Protein 1X0L (pdb70)

Foldseek 3Di:
DFEEEEELAFFCSVPLRVLLVLLVVLLVDPYDYHYDYAEDVVCVVPLERADPVNVVSCLVGQEYEYEFYDDDPDDDPSYDDPVLVCCQVVVLFKKKWWQAAFQFPQADHQATAIEIETSCNVPHDFDWDDDVPDIDTGDDADLVSLLVRLVVLQVVLVVDDQLEEEEEFACVPVVPRRVSNVVSSVVNCVVRPVHHYYYHHLVVVLVCCVVPNNVHYYYYYYDPSSVVSSQSSNSNRRGQLQIKIKRHDPRYIYIYRPDHNPNVCGPVQQRASNRSNLSVLVVCVVVVNPVLSVLLVVLLSVCNNVDPHGVVRVHPDGNVVSSVSSSVSSVVD/DFEEEEEQEDFCSVQLRVLLVLLVVLLVDPYDYHYDYAEDVCCVVPVERHDPVRVVSCLVGQAYEYEFYDDPSYDHRVLCCCQVVVLFKKKWWFAAFQAPQADHLATAIEIETSPNVPHDFDWDDDVPDIDTGDAADLVSLLVRLLVLQVVLVPDDQLEEEEAFQCVVVVPRRVSSVVSSVVSCVVVVSHHYHYHHLVVLLVCCVVPNNPHYYYYYYDPSSVVSSQSSCSNRQGQLQIKMKRHDPRYIYIYRPDHSDPGPVQLRASNRSNLSSLVVCVVVVNPVSSVLLVVLLSVCSNPNAHGVSRVGPDGNVRSSVSSSVSSNVD

Radius of gyration: 26.46 Å; Cα contacts (8 Å, |Δi|>4): 1581; chains: 2; bounding box: 65×72×55 Å

Nearest PDB structures (foldseek):
  1x0l-assembly1_A  TM=1.003E+00  e=1.086E-70  Thermus thermophilus
  3ah3-assembly1_A  TM=9.908E-01  e=3.193E-64  Thermus thermophilus HB27
  6lky-assembly1_B  TM=8.997E-01  e=1.019E-39  Methylococcus capsulatus str. Bath
  6m3s-assembly1_B  TM=9.011E-01  e=1.625E-39  Xanthomonas campestris
  2d1c-assembly1_B  TM=8.843E-01  e=6.131E-36  Thermus thermophilus HB8

GO terms:
  GO:0047046 homoisocitrate dehydrogenase activity (F, IDA)
  GO:0004449 isocitrate dehydrogenase (NAD+) activity (F, EXP)
  GO:0047046 homoisocitrate dehydrogenase activity (F, EXP)
  GO:0009085 L-lysine biosynthetic process (P, IMP)

B-factor: mean 27.98, std 12.6, range [8.3, 83.29]

Organism: Thermus thermophilus (strain ATCC BAA-163 / DSM 7039 / HB27) (NCBI:txid262724)

InterPro domains:
  IPR024084 Isopropylmalate dehydrogenase-like domain [PF00180] (5-327)
  IPR024084 Isopropylmalate dehydrogenase-like domain [SM01329] (4-327)

Sequence (659 aa):
AYRICLIEGDGIGHEVIPAARRVLEATGLPLEFVEAEAGWETFERRGTSVPEETVEKILSCHATLFGAATSPTRKVPGFFGAIRYLRRRLDLYANVRPAKSRPVPGSRPGVDLVIVRENTEGLYVEQERRYLDVAIADAVISKKASERIGRAALRIAEGRPRKTLHIAHKANVLPLTQGLFLDTVKEVAKDFPLVNVQDIIVDNCAMQLVMRPERFDVIVTTNLLGDILSDLAAGLVGGLGLAPSGNIGDTTAVFEPVHGSAPDIAGKGIANPTAAILSAAMMLDYLGEKEAAKRVEKAVDLVLERGPRTPDLGGDATTEAFTEAVVEALKSLAYRICLIEGDGIGHEVIPAARRVLEATGLPLEFVEAEAGWETFERRGTSVPEETVEKILSCHATLFGAATVPGFFGAIRYLRRRLDLYANVRPAKSRPVPGSRPGVDLVIVRENTEGLYVEQERRYLDVAIADAVISKKASERIGRAALRIAEGRPRKTLHIAHKANVLPLTQGLFLDTVKEVAKDFPLVNVQDIIVDNCAMQLVMRPERFDVIVTTNLLGDILSDLAAGLVGGLGLAPSGNIGDTTAVFEPVHGSAIAGKGIANPTAAILSAAMMLDYLGEKEAAKRVEKAVDLVLERGPRTPDLGGDATTEAFTEAVVEALKSL

CATH classification: 3.40.718.10

Secondary structure (DSSP, 8-state):
-EEEEEEEESTTHHHHHHHHHHHHHTTT--EEEEEE--SHHHHHHHSSSS-HHHHHHHHTSSEEEEEE----SS--TT---HHHHHHHHTT--EEEEEEE--SSTTPPSS-EEEEEEE-GGGT----EEEETTEEEEEEEEEHHHHHHHHHHHHHHHHTSTT-EEEEEE-TTT-TTHHHHHHHHHHHHHTT-TTSEEEEEEHHHHHHHHHH-GGG-SEEEE-HHHHHHHHHHHHHHTT-STT-EEEEE-SS-EEEEESS---GGGTTSS----HHHHHHHHHHHHHHT-HHHHHHHHHHHHHHHHHS---GGGT----HHHHHHHHHHHHHT-/-EEEEEEEESTTHHHHHHHHHHHHHHTT--EEEEEE--SHHHHHHHSSSS-HHHHHHHHHSSEEEEEE---TT---HHHHHHHHHT--EEEEEEE--SSTT--TT-EEEEEEE-GGGT----EEEETTEEEEEEEEEHHHHHHHHHHHHHHHHTSTT-EEEEEE-TTT-TTHHHHHHHHHHHHHTT-TTSEEEEEEHHHHHHHHHH-GGG-SEEEE-HHHHHHHHHHHHHHHT-GGG-EEEEE-SS-EEEEESS-----SSS----HHHHHHHHHHHHHHT-HHHHHHHHHHHHHHHHTS---GGGT----HHHHHHHHHHHHHT-

Structure (mmCIF, N/CA/C/O backbone):
data_1X0L
#
_entry.id   1X0L
#
_cell.length_a   60.963
_cell.length_b   143.243
_cell.length_c   177.846
_cell.angle_alpha   90.00
_cell.angle_beta   90.00
_cell.angle_gamma   90.00
#
_symmetry.space_group_name_H-M   'C 2 2 21'
#
loop_
_entity.id
_entity.type
_entity.pdbx_description
1 polymer 'Homoisocitrate dehydrogenase'
2 water water
#
loop_
_atom_site.group_PDB
_atom_site.id
_atom_site.type_symbol
_atom_site.label_atom_id
_atom_site.label_alt_id
_atom_site.label_comp_id
_atom_site.label_asym_id
_atom_site.label_entity_id
_atom_site.label_seq_id
_atom_site.pdbx_PDB_ins_code
_atom_site.Cartn_x
_atom_site.Cartn_y
_atom_site.Cartn_z
_atom_site.occupancy
_atom_site.B_iso_or_equiv
_atom_site.auth_seq_id
_atom_site.auth_comp_id
_atom_site.auth_asym_id
_atom_site.auth_atom_id
_atom_site.pdbx_PDB_model_num
ATOM 1 N N . ALA A 1 1 ? 34.656 21.071 29.143 1.00 32.49 2 ALA A N 1
ATOM 2 C CA . ALA A 1 1 ? 33.437 20.758 29.941 1.00 30.74 2 ALA A CA 1
ATOM 3 C C . ALA A 1 1 ? 32.352 20.195 29.035 1.00 28.75 2 ALA A C 1
ATOM 4 O O . ALA A 1 1 ? 32.448 20.288 27.811 1.00 30.74 2 ALA A O 1
ATOM 6 N N . TYR A 1 2 ? 31.329 19.599 29.638 1.00 22.52 3 TYR A N 1
ATOM 7 C CA . TYR A 1 2 ? 30.216 19.055 28.872 1.00 18.11 3 TYR A CA 1
ATOM 8 C C . TYR A 1 2 ? 29.201 20.16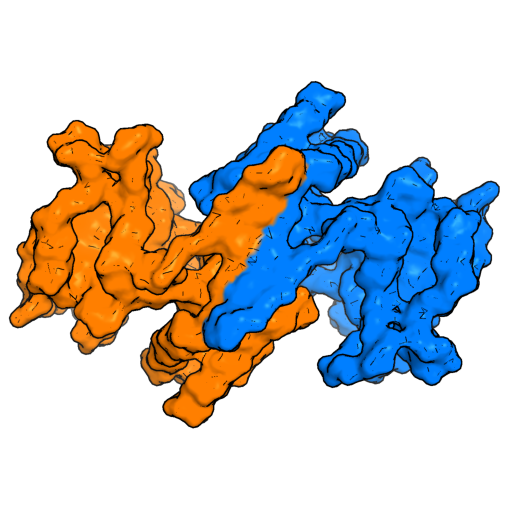5 28.644 1.00 21.42 3 TYR A C 1
ATOM 9 O O . TYR A 1 2 ? 28.829 20.870 29.582 1.00 22.14 3 TYR A O 1
ATOM 18 N N . ARG A 1 3 ? 28.758 20.322 27.402 1.00 18.10 4 ARG A N 1
ATOM 19 C CA . ARG A 1 3 ? 27.753 21.325 27.083 1.00 16.39 4 ARG A CA 1
ATOM 20 C C . ARG A 1 3 ? 26.405 20.614 27.131 1.00 15.63 4 ARG A C 1
ATOM 21 O O . ARG A 1 3 ? 26.184 19.642 26.410 1.00 17.86 4 ARG A O 1
ATOM 29 N N . ILE A 1 4 ? 25.530 21.088 28.011 1.00 15.40 5 ILE A N 1
ATOM 30 C CA . ILE A 1 4 ? 24.206 20.500 28.198 1.00 14.43 5 ILE A CA 1
ATOM 31 C C . ILE A 1 4 ? 23.105 21.487 27.825 1.00 14.83 5 ILE A C 1
ATOM 32 O O . ILE A 1 4 ? 22.988 22.558 28.425 1.00 16.38 5 ILE A O 1
ATOM 37 N N . CYS A 1 5 ? 22.292 21.133 26.838 1.00 13.79 6 CYS A N 1
ATOM 38 C CA . CYS A 1 5 ? 21.203 22.009 26.441 1.00 13.30 6 CYS A CA 1
ATOM 39 C C . CYS A 1 5 ? 19.996 21.707 27.324 1.00 16.36 6 CYS A C 1
ATOM 40 O O . CYS A 1 5 ? 19.562 20.561 27.408 1.00 14.08 6 CYS A O 1
ATOM 43 N N . LEU A 1 6 ? 19.475 22.733 27.993 1.00 14.28 7 LEU A N 1
ATOM 44 C CA . LEU A 1 6 ? 18.314 22.571 28.867 1.00 16.73 7 LEU A CA 1
ATOM 45 C C . LEU A 1 6 ? 17.084 23.201 28.237 1.00 17.36 7 LEU A C 1
ATOM 46 O O . LEU A 1 6 ? 17.081 24.392 27.905 1.00 15.40 7 LEU A O 1
ATOM 51 N N . ILE A 1 7 ? 16.038 22.397 28.078 1.00 12.44 8 ILE A N 1
ATOM 52 C CA . ILE A 1 7 ? 14.788 22.871 27.501 1.00 12.02 8 ILE A CA 1
ATOM 53 C C . ILE A 1 7 ? 13.675 22.538 28.484 1.00 13.39 8 ILE A C 1
ATOM 54 O O . ILE A 1 7 ? 13.279 21.383 28.611 1.00 11.90 8 ILE A O 1
ATOM 59 N N . GLU A 1 8 ? 13.176 23.549 29.185 1.00 13.32 9 GLU A N 1
ATOM 60 C CA . GLU A 1 8 ? 12.121 23.332 30.171 1.00 13.35 9 GLU A CA 1
ATOM 61 C C . GLU A 1 8 ? 10.805 22.839 29.573 1.00 17.46 9 GLU A C 1
ATOM 62 O O . GLU A 1 8 ? 10.111 22.009 30.171 1.00 14.44 9 GLU A O 1
ATOM 68 N N . GLY A 1 9 ? 10.463 23.339 28.394 1.00 12.36 10 GLY A N 1
ATOM 69 C CA . GLY A 1 9 ? 9.217 22.927 27.780 1.00 13.84 10 GLY A CA 1
ATOM 70 C C . GLY A 1 9 ? 8.040 23.667 28.392 1.00 18.33 10 GLY A C 1
ATOM 71 O O . GLY A 1 9 ? 8.134 24.862 28.668 1.00 18.92 10 GLY A O 1
ATOM 72 N N . ASP A 1 10 ? 6.943 22.950 28.625 1.00 14.68 11 ASP A N 1
ATOM 73 C CA . ASP A 1 10 ? 5.723 23.533 29.178 1.00 17.92 11 ASP A CA 1
ATOM 74 C C . ASP A 1 10 ? 5.405 23.088 30.602 1.00 18.41 11 ASP A C 1
ATOM 75 O O . ASP A 1 10 ? 5.976 22.126 31.111 1.00 15.97 11 ASP A O 1
ATOM 80 N N . GLY A 1 11 ? 4.457 23.796 31.215 1.00 20.76 12 GLY A N 1
ATOM 81 C CA . GLY A 1 11 ? 3.988 23.473 32.553 1.00 19.07 12 GLY A CA 1
ATOM 82 C C . GLY A 1 11 ? 5.009 23.123 33.619 1.00 15.51 12 GLY A C 1
ATOM 83 O O . GLY A 1 11 ? 5.875 23.933 33.944 1.00 13.43 12 GLY A O 1
ATOM 84 N N . ILE A 1 12 ? 4.914 21.912 34.167 1.00 14.67 13 ILE A N 1
ATOM 85 C CA . ILE A 1 12 ? 5.840 21.515 35.221 1.00 10.77 13 ILE A CA 1
ATOM 86 C C . ILE A 1 12 ? 7.275 21.391 34.742 1.00 11.80 13 ILE A C 1
ATOM 87 O O . ILE A 1 12 ? 8.188 21.228 35.552 1.00 16.85 13 ILE A O 1
ATOM 92 N N . GLY A 1 13 ? 7.477 21.453 33.430 1.00 15.16 14 GLY A N 1
ATOM 93 C CA . GLY A 1 13 ? 8.833 21.388 32.908 1.00 15.40 14 GLY A CA 1
ATOM 94 C C . GLY A 1 13 ? 9.624 22.554 33.484 1.00 16.18 14 GLY A C 1
ATOM 95 O O . GLY A 1 13 ? 10.839 22.464 33.699 1.00 12.72 14 GLY A O 1
ATOM 96 N N . HIS A 1 14 ? 8.925 23.654 33.753 1.00 12.10 15 HIS A N 1
ATOM 97 C CA . HIS A 1 14 ? 9.556 24.844 34.312 1.00 15.08 15 HIS A CA 1
ATOM 98 C C . HIS A 1 14 ? 10.003 24.634 35.757 1.00 16.69 15 HIS A C 1
ATOM 99 O O . HIS A 1 14 ? 10.748 25.444 36.309 1.00 12.76 15 HIS A O 1
ATOM 106 N N . GLU A 1 15 ? 9.549 23.545 36.368 1.00 13.22 16 GLU A N 1
ATOM 107 C CA . GLU A 1 15 ? 9.916 23.236 37.743 1.00 13.68 16 GLU A CA 1
ATOM 108 C C . GLU A 1 15 ? 10.871 22.045 37.845 1.00 15.37 16 GLU A C 1
ATOM 109 O O . GLU A 1 15 ? 11.824 22.071 38.622 1.00 13.47 16 GLU A O 1
ATOM 115 N N . VAL A 1 16 ? 10.635 21.006 37.052 1.00 14.65 17 VAL A N 1
ATOM 116 C CA . VAL A 1 16 ? 11.486 19.831 37.147 1.00 13.16 17 VAL A CA 1
ATOM 117 C C . VAL A 1 16 ? 12.831 19.934 36.443 1.00 15.35 17 VAL A C 1
ATOM 118 O O . VAL A 1 16 ? 13.781 19.270 36.845 1.00 10.69 17 VAL A O 1
ATOM 122 N N . ILE A 1 17 ? 12.934 20.767 35.409 1.00 11.64 18 ILE A N 1
ATOM 123 C CA . ILE A 1 17 ? 14.219 20.897 34.729 1.00 12.97 18 ILE A CA 1
ATOM 124 C C . ILE A 1 17 ? 15.198 21.667 35.620 1.00 13.36 18 ILE A C 1
ATOM 125 O O . ILE A 1 17 ? 16.356 21.262 35.776 1.00 15.36 18 ILE A O 1
ATOM 130 N N . PRO A 1 18 ? 14.752 22.783 36.224 1.00 14.52 19 PRO A N 1
ATOM 131 C CA . PRO A 1 18 ? 15.683 23.512 37.091 1.00 13.75 19 PRO A CA 1
ATOM 132 C C . PRO A 1 18 ? 16.121 22.606 38.245 1.00 17.04 19 PRO A C 1
ATOM 133 O O . PRO A 1 18 ? 17.254 22.694 38.720 1.00 14.01 19 PRO A O 1
ATOM 137 N N . ALA A 1 19 ? 15.220 21.730 38.690 1.00 13.81 20 ALA A N 1
ATOM 138 C CA . ALA A 1 19 ? 15.537 20.808 39.782 1.00 14.52 20 ALA A CA 1
ATOM 139 C C . ALA A 1 19 ? 16.610 19.818 39.328 1.00 14.77 20 ALA A C 1
ATOM 140 O O . ALA A 1 19 ? 17.578 19.561 40.053 1.00 12.56 20 ALA A O 1
ATOM 142 N N . ALA A 1 20 ? 16.445 19.274 38.125 1.00 10.34 21 ALA A N 1
ATOM 143 C CA . ALA A 1 20 ? 17.417 18.323 37.597 1.00 12.08 21 ALA A CA 1
ATOM 144 C C . ALA A 1 20 ? 18.753 19.030 37.422 1.00 13.28 21 ALA A C 1
ATOM 145 O O . ALA A 1 20 ? 19.810 18.433 37.635 1.00 12.94 21 ALA A O 1
ATOM 147 N N . ARG A 1 21 ? 18.706 20.299 37.024 1.00 11.49 22 ARG A N 1
ATOM 148 C CA . ARG A 1 21 ? 19.935 21.067 36.850 1.00 15.84 22 ARG A CA 1
ATOM 149 C C . ARG A 1 21 ? 20.674 21.157 38.179 1.00 16.17 22 ARG A C 1
ATOM 150 O O . ARG A 1 21 ? 21.896 20.982 38.229 1.00 15.04 22 ARG A O 1
ATOM 158 N N . ARG A 1 22 ? 19.937 21.443 39.251 1.00 13.74 23 ARG A N 1
ATOM 159 C CA . ARG A 1 22 ? 20.538 21.544 40.585 1.00 16.61 23 ARG A CA 1
ATOM 160 C C . ARG A 1 22 ? 21.236 20.237 40.963 1.00 16.59 23 ARG A C 1
ATOM 161 O O . ARG A 1 22 ? 22.358 20.241 41.481 1.00 17.54 23 ARG A O 1
ATOM 169 N N . VAL A 1 23 ? 20.574 19.114 40.715 1.00 11.65 24 VAL A N 1
ATOM 170 C CA . VAL A 1 23 ? 21.171 17.826 41.046 1.00 12.75 24 VAL A CA 1
ATOM 171 C C . VAL A 1 23 ? 22.447 17.601 40.227 1.00 11.86 24 VAL A C 1
ATOM 172 O O . VAL A 1 23 ? 23.461 17.123 40.753 1.00 15.64 24 VAL A O 1
ATOM 176 N N . LEU A 1 24 ? 22.409 17.954 38.947 1.00 10.95 25 LEU A N 1
ATOM 177 C CA . LEU A 1 24 ? 23.594 17.800 38.101 1.00 15.96 25 LEU A CA 1
ATOM 178 C C . LEU A 1 24 ? 24.724 18.664 38.658 1.00 16.67 25 LEU A C 1
ATOM 179 O O . LEU A 1 24 ? 25.870 18.219 38.755 1.00 14.13 25 LEU A O 1
ATOM 184 N N . GLU A 1 25 ? 24.398 19.899 39.025 1.00 15.52 26 GLU A N 1
ATOM 185 C CA . GLU A 1 25 ? 25.405 20.805 39.577 1.00 18.81 26 GLU A CA 1
ATOM 186 C C . GLU A 1 25 ? 25.985 20.245 40.877 1.00 20.05 26 GLU A C 1
ATOM 187 O O . GLU A 1 25 ? 27.160 20.465 41.191 1.00 17.06 26 GLU A O 1
ATOM 193 N N . ALA A 1 26 ? 25.172 19.502 41.619 1.00 12.00 27 ALA A N 1
ATOM 194 C CA . ALA A 1 26 ? 25.618 18.918 42.883 1.00 15.33 27 ALA A CA 1
ATOM 195 C C . ALA A 1 26 ? 26.690 17.841 42.705 1.00 17.44 27 ALA A C 1
ATOM 196 O O . ALA A 1 26 ? 27.351 17.455 43.670 1.00 15.22 27 ALA A O 1
ATOM 198 N N . THR A 1 27 ? 26.860 17.346 41.482 1.00 16.43 28 THR A N 1
ATOM 199 C CA . THR A 1 27 ? 27.885 16.333 41.232 1.00 14.79 28 THR A CA 1
ATOM 200 C C . THR A 1 27 ? 29.240 17.021 41.178 1.00 18.82 28 THR A C 1
ATOM 201 O O . THR A 1 27 ? 30.270 16.395 41.393 1.00 22.57 28 THR A O 1
ATOM 205 N N . GLY A 1 28 ? 29.233 18.312 40.869 1.00 15.80 29 GLY A N 1
ATOM 206 C CA . GLY A 1 28 ? 30.475 19.048 40.775 1.00 20.73 29 GLY A CA 1
ATOM 207 C C . GLY A 1 28 ? 31.151 18.859 39.427 1.00 19.31 29 GLY A C 1
ATOM 208 O O . GLY A 1 28 ? 32.247 19.369 39.204 1.00 18.05 29 GLY A O 1
ATOM 209 N N . LEU A 1 29 ? 30.507 18.123 38.524 1.00 16.69 30 LEU A N 1
ATOM 210 C CA . LEU A 1 29 ? 31.082 17.892 37.197 1.00 17.00 30 LEU A CA 1
ATOM 211 C C . LEU A 1 29 ? 31.167 19.195 36.397 1.00 18.55 30 LEU A C 1
ATOM 212 O O . LEU A 1 29 ? 30.387 20.124 36.619 1.00 18.08 30 LEU A O 1
ATOM 217 N N . PRO A 1 30 ? 32.129 19.283 35.459 1.00 19.33 31 PRO A N 1
ATOM 218 C CA . PRO A 1 30 ? 32.311 20.472 34.621 1.00 20.98 31 PRO A CA 1
ATOM 219 C C . PRO A 1 30 ? 31.209 20.517 33.562 1.00 21.83 31 PRO A C 1
ATOM 220 O O . PRO A 1 30 ? 31.363 19.983 32.459 1.00 19.08 31 PRO A O 1
ATOM 224 N N . LEU A 1 31 ? 30.102 21.160 33.910 1.00 17.91 32 LEU A N 1
ATOM 225 C CA . LEU A 1 31 ? 28.954 21.260 33.016 1.00 20.13 32 LEU A CA 1
ATOM 226 C C . LEU A 1 31 ? 28.626 22.704 32.655 1.00 20.50 32 LEU A C 1
ATOM 227 O O . LEU A 1 31 ? 28.607 23.583 33.514 1.00 20.98 32 LEU A O 1
ATOM 232 N N . GLU A 1 32 ? 28.376 22.944 31.374 1.00 17.27 33 GLU A N 1
ATOM 233 C CA . GLU A 1 32 ? 28.010 24.273 30.901 1.00 15.78 33 GLU A CA 1
ATOM 234 C C . GLU A 1 32 ? 26.587 24.132 30.381 1.00 16.48 33 GLU A C 1
ATOM 235 O O . GLU A 1 32 ? 26.353 23.384 29.437 1.00 19.81 33 GLU A O 1
ATOM 241 N N . PHE A 1 33 ? 25.640 24.831 30.998 1.00 14.90 34 PHE A N 1
ATOM 242 C CA . PHE A 1 33 ? 24.252 24.742 30.563 1.00 14.81 34 PHE A CA 1
ATOM 243 C C . PHE A 1 33 ? 23.858 25.822 29.568 1.00 20.09 34 PHE A C 1
ATOM 244 O O . PHE A 1 33 ? 24.175 26.998 29.747 1.00 18.60 34 PHE A O 1
ATOM 252 N N . VAL A 1 34 ? 23.151 25.399 28.526 1.00 14.32 35 VAL A N 1
ATOM 253 C CA . VAL A 1 34 ? 22.678 26.277 27.468 1.00 18.33 35 VAL A CA 1
ATOM 254 C C . VAL A 1 34 ? 21.160 26.132 27.408 1.00 17.24 35 VAL A C 1
ATOM 255 O O . VAL A 1 34 ? 20.655 25.063 27.059 1.00 15.34 35 VAL A O 1
ATOM 259 N N . GLU A 1 35 ? 20.433 27.192 27.754 1.00 14.91 36 GLU A N 1
ATOM 260 C CA . GLU A 1 35 ? 18.971 27.131 27.742 1.00 17.77 36 GLU A CA 1
ATOM 261 C C . GLU A 1 35 ? 18.395 27.356 26.348 1.00 18.92 36 GLU A C 1
ATOM 262 O O . GLU A 1 35 ? 18.912 28.159 25.570 1.00 15.94 36 GLU A O 1
ATOM 268 N N . ALA A 1 36 ? 17.324 26.635 26.038 1.00 14.72 37 ALA A N 1
ATOM 269 C CA . ALA A 1 36 ? 16.645 26.775 24.752 1.00 15.89 37 ALA A CA 1
ATOM 270 C C . ALA A 1 36 ? 15.154 26.599 25.015 1.00 14.82 37 ALA A C 1
ATOM 271 O O . ALA A 1 36 ? 14.770 26.090 26.064 1.00 15.09 37 ALA A O 1
ATOM 273 N N . GLU A 1 37 ? 14.324 27.020 24.063 1.00 16.44 38 GLU A N 1
ATOM 274 C CA . GLU A 1 37 ? 12.869 26.936 24.192 1.00 19.15 38 GLU A CA 1
ATOM 275 C C . GLU A 1 37 ? 12.222 25.958 23.211 1.00 16.88 38 GLU A C 1
ATOM 276 O O . GLU A 1 37 ? 12.646 25.827 22.064 1.00 17.36 38 GLU A O 1
ATOM 282 N N . ALA A 1 38 ? 11.173 25.288 23.667 1.00 16.52 39 ALA A N 1
ATOM 283 C CA . ALA A 1 38 ? 10.445 24.350 22.824 1.00 17.99 39 ALA A CA 1
ATOM 284 C C . ALA A 1 38 ? 9.120 24.008 23.481 1.00 15.98 39 ALA A C 1
ATOM 285 O O . ALA A 1 38 ? 9.002 24.032 24.708 1.00 18.45 39 ALA A O 1
ATOM 287 N N . GLY A 1 39 ? 8.118 23.710 22.664 1.00 15.79 40 GLY A N 1
ATOM 288 C CA . GLY A 1 39 ? 6.826 23.348 23.213 1.00 16.40 40 GLY A CA 1
ATOM 289 C C . GLY A 1 39 ? 5.631 24.173 22.779 1.00 20.35 40 GLY A C 1
ATOM 290 O O . GLY A 1 39 ? 5.707 24.997 21.863 1.00 17.72 40 GLY A O 1
ATOM 291 N N . TRP A 1 40 ? 4.514 23.932 23.457 1.00 18.67 41 TRP A N 1
ATOM 292 C CA . TRP A 1 40 ? 3.256 24.619 23.188 1.00 20.97 41 TRP A CA 1
ATOM 293 C C . TRP A 1 40 ? 3.343 26.112 23.483 1.00 20.22 41 TRP A C 1
ATOM 294 O O . TRP A 1 40 ? 2.962 26.938 22.654 1.00 22.72 41 TRP A O 1
ATOM 305 N N . GLU A 1 41 ? 3.844 26.455 24.665 1.00 22.12 42 GLU A N 1
ATOM 306 C CA . GLU A 1 41 ? 3.981 27.852 25.056 1.00 23.10 42 GLU A CA 1
ATOM 307 C C . GLU A 1 41 ? 4.897 28.576 24.068 1.00 21.86 42 GLU A C 1
ATOM 308 O O . GLU A 1 41 ? 4.658 29.735 23.709 1.00 23.35 42 GLU A O 1
ATOM 314 N N . THR A 1 42 ? 5.937 27.886 23.612 1.00 18.44 43 THR A N 1
ATOM 315 C CA . THR A 1 42 ? 6.862 28.473 22.652 1.00 18.59 43 THR A CA 1
ATOM 316 C C . THR A 1 42 ? 6.119 28.665 21.332 1.00 22.41 43 THR A C 1
ATOM 317 O O . THR A 1 42 ? 6.279 29.685 20.660 1.00 20.28 43 THR A O 1
ATOM 321 N N . PHE A 1 43 ? 5.290 27.691 20.970 1.00 20.87 44 PHE A N 1
ATOM 322 C CA . PHE A 1 43 ? 4.525 27.785 19.729 1.00 21.61 44 PHE A CA 1
ATOM 323 C C . PHE A 1 43 ? 3.599 29.000 19.756 1.00 21.39 44 PHE A C 1
ATOM 324 O O . PHE A 1 43 ? 3.517 29.751 18.786 1.00 22.54 44 PHE A O 1
ATOM 332 N N . GLU A 1 44 ? 2.898 29.181 20.869 1.00 21.66 45 GLU A N 1
ATOM 333 C CA . GLU A 1 44 ? 1.975 30.299 21.017 1.00 25.98 45 GLU A CA 1
ATOM 334 C C . GLU A 1 44 ? 2.653 31.647 20.798 1.00 29.16 45 GLU A C 1
ATOM 335 O O . GLU A 1 44 ? 1.999 32.616 20.410 1.00 30.78 45 GLU A O 1
ATOM 341 N N . ARG A 1 45 ? 3.958 31.711 21.045 1.00 25.39 46 ARG A N 1
ATOM 342 C CA . ARG A 1 45 ? 4.696 32.958 20.870 1.00 28.11 46 ARG A CA 1
ATOM 343 C C . ARG A 1 45 ? 5.497 33.073 19.577 1.00 28.82 46 ARG A C 1
ATOM 344 O O . ARG A 1 45 ? 5.727 34.185 19.091 1.00 25.66 46 ARG A O 1
ATOM 352 N N . ARG A 1 46 ? 5.916 31.943 19.013 1.00 23.03 47 ARG A N 1
ATOM 353 C CA . ARG A 1 46 ? 6.728 31.968 17.800 1.00 20.23 47 ARG A CA 1
ATOM 354 C C . ARG A 1 46 ? 6.165 31.320 16.534 1.00 23.09 47 ARG A C 1
ATOM 355 O O . ARG A 1 46 ? 6.770 31.429 15.470 1.00 22.09 47 ARG A O 1
ATOM 363 N N . GLY A 1 47 ? 5.026 30.646 16.631 1.00 24.38 48 GLY A N 1
ATOM 364 C CA . GLY A 1 47 ? 4.467 30.021 15.442 1.00 24.37 48 GLY A CA 1
ATOM 365 C C . GLY A 1 47 ? 5.062 28.657 15.136 1.00 25.29 48 GLY A C 1
ATOM 366 O O . GLY A 1 47 ? 4.720 28.032 14.128 1.00 20.50 48 GLY A O 1
ATOM 367 N N . THR A 1 48 ? 5.970 28.204 15.996 1.00 22.09 49 THR A N 1
ATOM 368 C CA . THR A 1 48 ? 6.599 26.894 15.848 1.00 21.28 49 THR A CA 1
ATOM 369 C C . THR A 1 48 ? 6.944 26.365 17.235 1.00 21.55 49 THR A C 1
ATOM 370 O O . THR A 1 48 ? 7.311 27.136 18.123 1.00 18.89 49 THR A O 1
ATOM 374 N N . SER A 1 49 ? 6.823 25.054 17.421 1.00 19.72 50 SER A N 1
ATOM 375 C CA . SER A 1 49 ? 7.125 24.446 18.712 1.00 15.29 50 SER A CA 1
ATOM 376 C C . SER A 1 49 ? 8.630 24.283 18.897 1.00 15.71 50 SER A C 1
ATOM 377 O O . SER A 1 49 ? 9.109 24.093 20.017 1.00 18.13 50 SER A O 1
ATOM 380 N N . VAL A 1 50 ? 9.375 24.346 17.798 1.00 16.25 51 VAL A N 1
ATOM 381 C CA . VAL A 1 50 ? 10.822 24.194 17.867 1.00 17.16 51 VAL A CA 1
ATOM 382 C C . VAL A 1 50 ? 11.562 25.198 16.990 1.00 19.45 51 VAL A C 1
ATOM 383 O O . VAL A 1 50 ? 11.860 24.934 15.826 1.00 17.51 51 VAL A O 1
ATOM 387 N N . PRO A 1 51 ? 11.866 26.376 17.548 1.00 19.49 52 PRO A N 1
ATOM 388 C CA . PRO A 1 51 ? 12.582 27.425 16.817 1.00 21.60 52 PRO A CA 1
ATOM 389 C C . PRO A 1 51 ? 13.898 26.887 16.265 1.00 18.97 52 PRO A C 1
ATOM 390 O O . PRO A 1 51 ? 14.500 25.981 16.843 1.00 15.31 52 PRO A O 1
ATOM 394 N N . GLU A 1 52 ? 14.345 27.448 15.146 1.00 16.53 53 GLU A N 1
ATOM 395 C CA . GLU A 1 52 ? 15.594 27.022 14.533 1.00 18.34 53 GLU A CA 1
ATOM 396 C C . GLU A 1 52 ? 16.770 27.184 15.496 1.00 19.68 53 GLU A C 1
ATOM 397 O O . GLU A 1 52 ? 17.707 26.382 15.492 1.00 19.22 53 GLU A O 1
ATOM 403 N N . GLU A 1 53 ? 16.720 28.227 16.316 1.00 17.90 54 GLU A N 1
ATOM 404 C CA . GLU A 1 53 ? 17.781 28.485 17.283 1.00 17.32 54 GLU A CA 1
ATOM 405 C C . GLU A 1 53 ? 17.900 27.333 18.283 1.00 18.66 54 GLU A C 1
ATOM 406 O O . GLU A 1 53 ? 18.995 27.012 18.747 1.00 16.55 54 GLU A O 1
ATOM 412 N N . THR A 1 54 ? 16.770 26.718 18.616 1.00 16.24 55 THR A N 1
ATOM 413 C CA . THR A 1 54 ? 16.778 25.600 19.559 1.00 16.55 55 THR A CA 1
ATOM 414 C C . THR A 1 54 ? 17.493 24.408 18.942 1.00 16.36 55 THR A C 1
ATOM 415 O O . THR A 1 54 ? 18.275 23.731 19.613 1.00 17.82 55 THR A O 1
ATOM 419 N N . VAL A 1 55 ? 17.233 24.151 17.662 1.00 16.49 56 VAL A N 1
ATOM 420 C CA . VAL A 1 55 ? 17.892 23.045 16.976 1.00 18.62 56 VAL A CA 1
ATOM 421 C C . VAL A 1 55 ? 19.390 23.333 16.960 1.00 17.07 56 VAL A C 1
ATOM 422 O O . VAL A 1 55 ? 20.210 22.446 17.183 1.00 17.17 56 VAL A O 1
ATOM 426 N N . GLU A 1 56 ? 19.742 24.587 16.706 1.00 16.90 57 GLU A N 1
ATOM 427 C CA . GLU A 1 56 ? 21.143 24.980 16.663 1.00 17.89 57 GLU A CA 1
ATOM 428 C C . GLU A 1 56 ? 21.833 24.765 18.005 1.00 16.84 57 GLU A C 1
ATOM 429 O O . GLU A 1 56 ? 22.959 24.273 18.063 1.00 16.45 57 GLU A O 1
ATOM 435 N N . LYS A 1 57 ? 21.149 25.128 19.082 1.00 18.32 58 LYS A N 1
ATOM 436 C CA . LYS A 1 57 ? 21.712 24.973 20.412 1.00 17.11 58 LYS A CA 1
ATOM 437 C C . LYS A 1 57 ? 21.880 23.507 20.771 1.00 19.25 58 LYS A C 1
ATOM 438 O O . LYS A 1 57 ? 22.895 23.120 21.346 1.00 16.22 58 LYS A O 1
ATOM 444 N N . ILE A 1 58 ? 20.898 22.688 20.413 1.00 14.70 59 ILE A N 1
ATOM 445 C CA . ILE A 1 58 ? 20.988 21.254 20.684 1.00 16.02 59 ILE A CA 1
ATOM 446 C C . ILE A 1 58 ? 22.224 20.682 19.985 1.00 16.62 59 ILE A C 1
ATOM 447 O O . ILE A 1 58 ? 23.028 19.968 20.593 1.00 15.33 59 ILE A O 1
ATOM 452 N N . LEU A 1 59 ? 22.386 21.011 18.709 1.00 15.20 60 LEU A N 1
ATOM 453 C CA . LEU A 1 59 ? 23.529 20.520 17.947 1.00 17.06 60 LEU A CA 1
ATOM 454 C C . LEU A 1 59 ? 24.879 21.006 18.485 1.00 18.32 60 LEU A C 1
ATOM 455 O O . LEU A 1 59 ? 25.907 20.357 18.274 1.00 18.22 60 LEU A O 1
ATOM 460 N N . SER A 1 60 ? 24.875 22.144 19.171 1.00 15.82 61 SER A N 1
ATOM 461 C CA . SER A 1 60 ? 26.103 22.704 19.730 1.00 20.65 61 SER A CA 1
ATOM 462 C C . SER A 1 60 ? 26.473 22.097 21.084 1.00 20.37 61 SER A C 1
ATOM 463 O O . SER A 1 60 ? 27.533 22.408 21.635 1.00 17.36 61 SER A O 1
ATOM 466 N N . CYS A 1 61 ? 25.607 21.237 21.620 1.00 18.00 62 CYS A N 1
ATOM 467 C CA . CYS A 1 61 ? 25.859 20.601 22.918 1.00 15.89 62 CYS A CA 1
ATOM 468 C C . CYS A 1 61 ? 26.080 19.098 22.817 1.00 17.09 62 CYS A C 1
ATOM 469 O O . CYS A 1 61 ? 25.755 18.478 21.802 1.00 17.48 62 CYS A O 1
ATOM 472 N N . HIS A 1 62 ? 26.628 18.515 23.880 1.00 12.86 63 HIS A N 1
ATOM 473 C CA . HIS A 1 62 ? 26.879 17.078 23.902 1.00 15.65 63 HIS A CA 1
ATOM 474 C C . HIS A 1 62 ? 25.576 16.307 24.077 1.00 13.32 63 HIS A C 1
ATOM 475 O O . HIS A 1 62 ? 25.409 15.219 23.525 1.00 16.96 63 HIS A O 1
ATOM 482 N N . ALA A 1 63 ? 24.662 16.878 24.852 1.00 12.28 64 ALA A N 1
ATOM 483 C CA . ALA A 1 63 ? 23.370 16.249 25.107 1.00 15.41 64 ALA A CA 1
ATOM 484 C C . ALA A 1 63 ? 22.334 17.274 25.543 1.00 13.43 64 ALA A C 1
ATOM 485 O O . ALA A 1 63 ? 22.671 18.375 25.987 1.00 14.64 64 ALA A O 1
ATOM 487 N N . THR A 1 64 ? 21.065 16.896 25.433 1.00 13.02 65 THR A N 1
ATOM 488 C CA . THR A 1 64 ? 19.958 17.778 25.788 1.00 13.02 65 THR A CA 1
ATOM 489 C C . THR A 1 64 ? 19.009 17.121 26.793 1.00 11.11 65 THR A C 1
ATOM 490 O O . THR A 1 64 ? 18.745 15.920 26.719 1.00 13.30 65 THR A O 1
ATOM 494 N N . LEU A 1 65 ? 18.508 17.917 27.731 1.00 12.32 66 LEU A N 1
ATOM 495 C CA . LEU A 1 65 ? 17.563 17.437 28.736 1.00 11.82 66 LEU A CA 1
ATOM 496 C C . LEU A 1 65 ? 16.302 18.274 28.532 1.00 12.67 66 LEU A C 1
ATOM 497 O O . LEU A 1 65 ? 16.337 19.502 28.634 1.00 14.69 66 LEU A O 1
ATOM 502 N N . PHE A 1 66 ? 15.194 17.597 28.243 1.00 13.75 67 PHE A N 1
ATOM 503 C CA . PHE A 1 66 ? 13.911 18.241 27.968 1.00 12.29 67 PHE A CA 1
ATOM 504 C C . PHE A 1 66 ? 12.895 17.955 29.069 1.00 15.73 67 PHE A C 1
ATOM 505 O O . PHE A 1 66 ? 12.812 16.832 29.563 1.00 15.73 67 PHE A O 1
ATOM 513 N N . GLY A 1 67 ? 12.117 18.971 29.435 1.00 12.64 68 GLY A N 1
ATOM 514 C CA . GLY A 1 67 ? 11.133 18.815 30.493 1.00 14.14 68 GLY A CA 1
ATOM 515 C C . GLY A 1 67 ? 9.837 18.129 30.103 1.00 22.20 68 GLY A C 1
ATOM 516 O O . GLY A 1 67 ? 9.713 16.908 30.208 1.00 28.71 68 GLY A O 1
ATOM 517 N N . ALA A 1 68 ? 8.863 18.910 29.657 1.00 18.30 69 ALA A N 1
ATOM 518 C CA . ALA A 1 68 ? 7.567 18.358 29.277 1.00 24.49 69 ALA A CA 1
ATOM 519 C C . ALA A 1 68 ? 6.946 19.178 28.160 1.00 23.75 69 ALA A C 1
ATOM 520 O O . ALA A 1 68 ? 7.292 20.341 27.968 1.00 20.06 69 ALA A O 1
ATOM 522 N N . ALA A 1 69 ? 6.023 18.569 27.425 1.00 23.43 70 ALA A N 1
ATOM 523 C CA . ALA A 1 69 ? 5.354 19.262 26.333 1.00 27.04 70 ALA A CA 1
ATOM 524 C C . ALA A 1 69 ? 3.843 19.111 26.459 1.00 26.49 70 ALA A C 1
ATOM 525 O O . ALA A 1 69 ? 3.335 18.007 26.657 1.00 29.09 70 ALA A O 1
ATOM 527 N N . THR A 1 70 ? 3.133 20.230 26.358 1.00 26.66 71 THR A N 1
ATOM 528 C CA . THR A 1 70 ? 1.678 20.217 26.445 1.00 29.51 71 THR A CA 1
ATOM 529 C C . THR A 1 70 ? 1.095 19.830 25.095 1.00 31.66 71 THR A C 1
ATOM 530 O O . THR A 1 70 ? 1.505 20.361 24.063 1.00 31.62 71 THR A O 1
ATOM 534 N N . SER A 1 71 ? 0.143 18.901 25.110 1.00 33.43 72 SER A N 1
ATOM 535 C CA . SER A 1 71 ? -0.517 18.454 23.890 1.00 38.10 72 SER A CA 1
ATOM 536 C C . SER A 1 71 ? -2.002 18.792 23.975 1.00 42.17 72 SER A C 1
ATOM 537 O O . SER A 1 71 ? -2.766 18.098 24.645 1.00 43.02 72 SER A O 1
ATOM 540 N N . PRO A 1 72 ? -2.426 19.873 23.300 1.00 45.19 73 PRO A N 1
ATOM 541 C CA . PRO A 1 72 ? -3.831 20.294 23.309 1.00 46.76 73 PRO A CA 1
ATOM 542 C C . PRO A 1 72 ? -4.770 19.219 22.769 1.00 47.46 73 PRO A C 1
ATOM 543 O O . PRO A 1 72 ? -4.387 18.415 21.919 1.00 47.50 73 PRO A O 1
ATOM 547 N N . THR A 1 73 ? -6.000 19.213 23.273 1.00 50.29 74 THR A N 1
ATOM 548 C CA . THR A 1 73 ? -7.000 18.239 22.851 1.00 52.60 74 THR A CA 1
ATOM 549 C C . THR A 1 73 ? -7.193 18.264 21.338 1.00 53.27 74 THR A C 1
ATOM 550 O O . THR A 1 73 ? -6.928 17.277 20.651 1.00 50.24 74 THR A O 1
ATOM 554 N N . ARG A 1 74 ? -7.654 19.400 20.827 1.00 52.77 75 ARG A N 1
ATOM 555 C CA . ARG A 1 74 ? -7.887 19.558 19.396 1.00 53.95 75 ARG A CA 1
ATOM 556 C C . ARG A 1 74 ? -6.590 19.891 18.665 1.00 52.48 75 ARG A C 1
ATOM 557 O O . ARG A 1 74 ? -5.650 20.427 19.253 1.00 52.42 75 ARG A O 1
ATOM 565 N N . LYS A 1 75 ? -6.549 19.558 17.381 1.00 52.23 76 LYS A N 1
ATOM 566 C CA . LYS A 1 75 ? -5.373 19.841 16.568 1.00 47.57 76 LYS A CA 1
ATOM 567 C C . LYS A 1 75 ? -5.276 21.328 16.245 1.00 46.56 76 LYS A C 1
ATOM 568 O O . LYS A 1 75 ? -6.251 21.930 15.787 1.00 45.24 76 LYS A O 1
ATOM 574 N N . VAL A 1 76 ? -4.120 21.913 16.509 1.00 43.28 77 VAL A N 1
ATOM 575 C CA . VAL A 1 76 ? -3.901 23.326 16.242 1.00 40.24 77 VAL A CA 1
ATOM 576 C C . VAL A 1 76 ? -3.015 23.474 15.014 1.00 39.29 77 VAL A C 1
ATOM 577 O O . VAL A 1 76 ? -1.875 23.007 14.997 1.00 39.03 77 VAL A O 1
ATOM 581 N N . PRO A 1 77 ? -3.528 24.134 13.966 1.00 38.31 78 PRO A N 1
ATOM 582 C CA . PRO A 1 77 ? -2.749 24.323 12.741 1.00 37.61 78 PRO A CA 1
ATOM 583 C C . PRO A 1 77 ? -1.365 24.915 12.990 1.00 36.33 78 PRO A C 1
ATOM 584 O O . PRO A 1 77 ? -1.225 25.922 13.685 1.00 35.40 78 PRO A O 1
ATOM 588 N N . GLY A 1 78 ? -0.350 24.270 12.422 1.00 32.93 79 GLY A N 1
ATOM 589 C CA . GLY A 1 78 ? 1.016 24.733 12.577 1.00 34.90 79 GLY A CA 1
ATOM 590 C C . GLY A 1 78 ? 1.751 24.151 13.771 1.00 27.37 79 GLY A C 1
ATOM 591 O O . GLY A 1 78 ? 2.982 24.153 13.805 1.00 30.23 79 GLY A O 1
ATOM 592 N N . PHE A 1 79 ? 1.007 23.648 14.751 1.00 31.96 80 PHE A N 1
ATOM 593 C CA . PHE A 1 79 ? 1.619 23.081 15.949 1.00 27.58 80 PHE A CA 1
ATOM 594 C C . PHE A 1 79 ? 1.897 21.587 15.840 1.00 32.06 80 PHE A C 1
ATOM 595 O O . PHE A 1 79 ? 0.987 20.795 15.589 1.00 32.70 80 PHE A O 1
ATOM 603 N N . PHE A 1 80 ? 3.160 21.212 16.022 1.00 28.27 81 PHE A N 1
ATOM 604 C CA . PHE A 1 80 ? 3.562 19.810 15.986 1.00 30.89 81 PHE A CA 1
ATOM 605 C C . PHE A 1 80 ? 4.366 19.483 17.243 1.00 29.69 81 PHE A C 1
ATOM 606 O O . PHE A 1 80 ? 4.969 20.369 17.853 1.00 24.99 81 PHE A O 1
ATOM 614 N N . GLY A 1 81 ? 4.358 18.213 17.635 1.00 24.17 82 GLY A N 1
ATOM 615 C CA . GLY A 1 81 ? 5.074 17.806 18.830 1.00 20.82 82 GLY A CA 1
ATOM 616 C C . GLY A 1 81 ? 6.559 18.079 18.717 1.00 16.98 82 GLY A C 1
ATOM 617 O O . GLY A 1 81 ? 7.176 17.745 17.710 1.00 18.87 82 GLY A O 1
ATOM 618 N N . ALA A 1 82 ? 7.132 18.679 19.754 1.00 15.08 83 ALA A N 1
ATOM 619 C CA . ALA A 1 82 ? 8.550 19.014 19.765 1.00 18.66 83 ALA A CA 1
ATOM 620 C C . ALA A 1 82 ? 9.461 17.790 19.752 1.00 17.21 83 ALA A C 1
ATOM 621 O O . ALA A 1 82 ? 10.408 17.731 18.970 1.00 17.02 83 ALA A O 1
ATOM 623 N N . ILE A 1 83 ? 9.186 16.815 20.613 1.00 16.75 84 ILE A N 1
ATOM 624 C CA . ILE A 1 83 ? 10.027 15.623 20.649 1.00 21.57 84 ILE A CA 1
ATOM 625 C C . ILE A 1 83 ? 9.936 14.870 19.325 1.00 16.76 84 ILE A C 1
ATOM 626 O O . ILE A 1 83 ? 10.945 14.400 18.807 1.00 14.70 84 ILE A O 1
ATOM 631 N N . ARG A 1 84 ? 8.732 14.774 18.767 1.00 15.41 85 ARG A N 1
ATOM 632 C CA . ARG A 1 84 ? 8.566 14.075 17.501 1.00 18.18 85 ARG A CA 1
ATOM 633 C C . ARG A 1 84 ? 9.392 14.774 16.424 1.00 19.48 85 ARG A C 1
ATOM 634 O O . ARG A 1 84 ? 10.058 14.124 15.619 1.00 15.70 85 ARG A O 1
ATOM 642 N N . TYR A 1 85 ? 9.352 16.102 16.420 1.00 17.26 86 TYR A N 1
ATOM 643 C CA . TYR A 1 85 ? 10.110 16.877 15.444 1.00 17.21 86 TYR A CA 1
ATOM 644 C C . TYR A 1 85 ? 11.618 16.669 15.595 1.00 15.90 86 TYR A C 1
ATOM 645 O O . TYR A 1 85 ? 12.325 16.494 14.606 1.00 19.02 86 TYR A O 1
ATOM 654 N N . LEU A 1 86 ? 12.110 16.702 16.831 1.00 15.28 87 LEU A N 1
ATOM 655 C CA . LEU A 1 86 ? 13.538 16.526 17.080 1.00 14.00 87 LEU A CA 1
ATOM 656 C C . LEU A 1 86 ? 14.018 15.121 16.720 1.00 16.54 87 LEU A C 1
ATOM 657 O O . LEU A 1 86 ? 15.139 14.945 16.234 1.00 15.90 87 LEU A O 1
ATOM 662 N N . ARG A 1 87 ? 13.184 14.116 16.967 1.00 15.75 88 ARG A N 1
ATOM 663 C CA . ARG A 1 87 ? 13.564 12.747 16.620 1.00 17.76 88 ARG A CA 1
ATOM 664 C C . ARG A 1 87 ? 13.831 12.669 15.118 1.00 17.75 88 ARG A C 1
ATOM 665 O O . ARG A 1 87 ? 14.796 12.049 14.677 1.00 18.05 88 ARG A O 1
ATOM 673 N N . ARG A 1 88 ? 12.961 13.311 14.347 1.00 17.10 89 ARG A N 1
ATOM 674 C CA . ARG A 1 88 ? 13.055 13.326 12.890 1.00 18.68 89 ARG A CA 1
ATOM 675 C C . ARG A 1 88 ? 14.213 14.184 12.389 1.00 20.78 89 ARG A C 1
ATOM 676 O O . ARG A 1 88 ? 15.099 13.704 11.673 1.00 22.51 89 ARG A O 1
ATOM 684 N N . ARG A 1 89 ? 14.202 15.455 12.775 1.00 21.32 90 ARG A N 1
ATOM 685 C CA . ARG A 1 89 ? 15.231 16.402 12.363 1.00 21.10 90 ARG A CA 1
ATOM 686 C C . ARG A 1 89 ? 16.650 15.935 12.669 1.00 21.28 90 ARG A C 1
ATOM 687 O O . ARG A 1 89 ? 17.543 16.056 11.830 1.00 21.28 90 ARG A O 1
ATOM 695 N N . LEU A 1 90 ? 16.860 15.388 13.863 1.00 16.81 91 LEU A N 1
ATOM 696 C CA . LEU A 1 90 ? 18.191 14.950 14.251 1.00 17.18 91 LEU A CA 1
ATOM 697 C C . LEU A 1 90 ? 18.415 13.442 14.154 1.00 17.78 91 LEU A C 1
ATOM 698 O O . LEU A 1 90 ? 19.486 12.951 14.500 1.00 17.49 91 LEU A O 1
ATOM 703 N N . ASP A 1 91 ? 17.412 12.717 13.671 1.00 15.09 92 ASP A N 1
ATOM 704 C CA . ASP A 1 91 ? 17.505 11.265 13.526 1.00 18.31 92 ASP A CA 1
ATOM 705 C C . ASP A 1 91 ? 17.955 10.615 14.833 1.00 16.39 92 ASP A C 1
ATOM 706 O O . ASP A 1 91 ? 18.990 9.947 14.891 1.00 14.84 92 ASP A O 1
ATOM 711 N N . LEU A 1 92 ? 17.178 10.840 15.889 1.00 14.78 93 LEU A N 1
ATOM 712 C CA . LEU A 1 92 ? 17.464 10.255 17.198 1.00 15.60 93 LEU A CA 1
ATOM 713 C C . LEU A 1 92 ? 16.703 8.939 17.162 1.00 18.55 93 LEU A C 1
ATOM 714 O O . LEU A 1 92 ? 15.649 8.790 17.781 1.00 17.57 93 LEU A O 1
ATOM 719 N N . TYR A 1 93 ? 17.262 7.986 16.426 1.00 17.50 94 TYR A N 1
ATOM 720 C CA . TYR A 1 93 ? 16.634 6.694 16.200 1.00 14.79 94 TYR A CA 1
ATOM 721 C C . TYR A 1 93 ? 16.461 5.717 17.354 1.00 16.18 94 TYR A C 1
ATOM 722 O O . TYR A 1 93 ? 15.565 4.881 17.297 1.00 19.02 94 TYR A O 1
ATOM 731 N N . ALA A 1 94 ? 17.287 5.807 18.393 1.00 14.85 95 ALA A N 1
ATOM 732 C CA . ALA A 1 94 ? 17.152 4.871 19.507 1.00 14.46 95 ALA A CA 1
ATOM 733 C C . ALA A 1 94 ? 16.306 5.426 20.644 1.00 16.84 95 ALA A C 1
ATOM 734 O O . ALA A 1 94 ? 16.714 6.344 21.355 1.00 14.03 95 ALA A O 1
ATOM 736 N N . ASN A 1 95 ? 15.111 4.864 20.782 1.00 15.76 96 ASN A N 1
ATOM 737 C CA . ASN A 1 95 ? 14.176 5.239 21.832 1.00 12.11 96 ASN A CA 1
ATOM 738 C C . ASN A 1 95 ? 14.531 4.297 22.984 1.00 15.68 96 ASN A C 1
ATOM 739 O O . ASN A 1 95 ? 14.429 3.071 22.852 1.00 14.36 96 ASN A O 1
ATOM 744 N N . VAL A 1 96 ? 14.970 4.865 24.102 1.00 11.45 97 VAL A N 1
ATOM 745 C CA . VAL A 1 96 ? 15.392 4.061 25.248 1.00 14.40 97 VAL A CA 1
ATOM 746 C C . VAL A 1 96 ? 14.510 4.325 26.459 1.00 13.55 97 VAL A C 1
ATOM 747 O O . VAL A 1 96 ? 14.475 5.440 26.980 1.00 12.65 97 VAL A O 1
ATOM 751 N N . ARG A 1 97 ? 13.807 3.291 26.908 1.00 11.50 98 ARG A N 1
ATOM 752 C CA . ARG A 1 97 ? 12.898 3.428 28.038 1.00 10.60 98 ARG A CA 1
ATOM 753 C C . ARG A 1 97 ? 13.122 2.424 29.158 1.00 13.21 98 ARG A C 1
ATOM 754 O O . ARG A 1 97 ? 12.711 1.261 29.073 1.00 16.13 98 ARG A O 1
ATOM 762 N N . PRO A 1 98 ? 13.801 2.854 30.222 1.00 14.99 99 PRO A N 1
ATOM 763 C CA . PRO A 1 98 ? 14.015 1.902 31.309 1.00 16.32 99 PRO A CA 1
ATOM 764 C C . PRO A 1 98 ? 12.748 1.719 32.147 1.00 17.79 99 PRO A C 1
ATOM 765 O O . PRO A 1 98 ? 11.865 2.577 32.168 1.00 14.54 99 PRO A O 1
ATOM 769 N N . ALA A 1 99 ? 12.654 0.570 32.803 1.00 17.72 100 ALA A N 1
ATOM 770 C CA . ALA A 1 99 ? 11.535 0.260 33.685 1.00 18.33 100 ALA A CA 1
ATOM 771 C C . ALA A 1 99 ? 12.250 -0.319 34.893 1.00 16.48 100 ALA A C 1
ATOM 772 O O . ALA A 1 99 ? 12.860 -1.378 34.805 1.00 12.50 100 ALA A O 1
ATOM 774 N N . LYS A 1 100 ? 12.191 0.380 36.019 1.00 17.97 101 LYS A N 1
ATOM 775 C CA . LYS A 1 100 ? 12.901 -0.099 37.187 1.00 17.69 101 LYS A CA 1
ATOM 776 C C . LYS A 1 100 ? 12.154 0.108 38.491 1.00 15.79 101 LYS A C 1
ATOM 777 O O . LYS A 1 100 ? 11.506 1.135 38.701 1.00 14.25 101 LYS A O 1
ATOM 783 N N . SER A 1 101 ? 12.234 -0.896 39.355 1.00 13.09 102 SER A N 1
ATOM 784 C CA . SER A 1 101 ? 11.591 -0.831 40.653 1.00 16.01 102 SER A CA 1
ATOM 785 C C . SER A 1 101 ? 12.134 0.365 41.421 1.00 13.25 102 SER A C 1
ATOM 786 O O . SER A 1 101 ? 13.323 0.684 41.336 1.00 14.12 102 SER A O 1
ATOM 789 N N . ARG A 1 102 ? 11.254 1.029 42.159 1.00 14.95 103 ARG A N 1
ATOM 790 C CA . ARG A 1 102 ? 11.637 2.164 42.992 1.00 14.09 103 ARG A CA 1
ATOM 791 C C . ARG A 1 102 ? 11.016 1.892 44.358 1.00 15.05 103 ARG A C 1
ATOM 792 O O . ARG A 1 102 ? 10.007 1.192 44.457 1.00 15.63 103 ARG A O 1
ATOM 800 N N . PRO A 1 103 ? 11.613 2.434 45.429 1.00 16.31 104 PRO A N 1
ATOM 801 C CA . PRO A 1 103 ? 11.092 2.223 46.782 1.00 14.82 104 PRO A CA 1
ATOM 802 C C . PRO A 1 103 ? 9.882 3.116 47.051 1.00 18.65 104 PRO A C 1
ATOM 803 O O . PRO A 1 103 ? 9.920 4.008 47.900 1.00 17.94 104 PRO A O 1
ATOM 807 N N . VAL A 1 104 ? 8.804 2.868 46.313 1.00 16.34 105 VAL A N 1
ATOM 808 C CA . VAL A 1 104 ? 7.595 3.667 46.453 1.00 15.87 105 VAL A CA 1
ATOM 809 C C . VAL A 1 104 ? 6.357 2.786 46.444 1.00 17.69 105 VAL A C 1
ATOM 810 O O . VAL A 1 104 ? 6.404 1.629 46.024 1.00 17.97 105 VAL A O 1
ATOM 814 N N . PRO A 1 105 ? 5.225 3.328 46.912 1.00 22.63 106 PRO A N 1
ATOM 815 C CA . PRO A 1 105 ? 3.983 2.558 46.943 1.00 21.82 106 PRO A CA 1
ATOM 816 C C . PRO A 1 105 ? 3.616 2.121 45.532 1.00 18.20 106 PRO A C 1
ATOM 817 O O . PRO A 1 105 ? 3.748 2.898 44.591 1.00 22.51 106 PRO A O 1
ATOM 821 N N . GLY A 1 106 ? 3.167 0.880 45.385 1.00 21.83 107 GLY A N 1
ATOM 822 C CA . GLY A 1 106 ? 2.762 0.405 44.075 1.00 23.25 107 GLY A CA 1
ATOM 823 C C . GLY A 1 106 ? 3.832 -0.174 43.170 1.00 19.98 107 GLY A C 1
ATOM 824 O O . GLY A 1 106 ? 3.509 -0.741 42.127 1.00 24.33 107 GLY A O 1
ATOM 825 N N . SER A 1 107 ? 5.101 -0.039 43.541 1.00 16.67 108 SER A N 1
ATOM 826 C CA . SER A 1 107 ? 6.161 -0.586 42.707 1.00 16.91 108 SER A CA 1
ATOM 827 C C . SER A 1 107 ? 6.546 -1.998 43.118 1.00 22.48 108 SER A C 1
ATOM 828 O O . SER A 1 107 ? 6.872 -2.256 44.275 1.00 20.72 108 SER A O 1
ATOM 831 N N . ARG A 1 108 ? 6.507 -2.911 42.156 1.00 21.89 109 ARG A N 1
ATOM 832 C CA . ARG A 1 108 ? 6.873 -4.299 42.397 1.00 25.19 109 ARG A CA 1
ATOM 833 C C . ARG A 1 108 ? 8.399 -4.378 42.439 1.00 25.29 109 ARG A C 1
ATOM 834 O O . ARG A 1 108 ? 9.075 -3.721 41.655 1.00 26.97 109 ARG A O 1
ATOM 842 N N . PRO A 1 109 ? 8.961 -5.172 43.362 1.00 22.98 110 PRO A N 1
ATOM 843 C CA . PRO A 1 109 ? 10.420 -5.302 43.458 1.00 20.53 110 PRO A CA 1
ATOM 844 C C . PRO A 1 109 ? 10.932 -6.224 42.356 1.00 22.66 110 PRO A C 1
ATOM 845 O O . PRO A 1 109 ? 10.150 -6.901 41.695 1.00 23.88 110 PRO A O 1
ATOM 849 N N . GLY A 1 110 ? 12.245 -6.243 42.166 1.00 23.53 111 GLY A N 1
ATOM 850 C CA . GLY A 1 110 ? 12.839 -7.127 41.179 1.00 23.17 111 GLY A CA 1
ATOM 851 C C . GLY A 1 110 ? 12.704 -6.784 39.711 1.00 24.85 111 GLY A C 1
ATOM 852 O O . GLY A 1 110 ? 12.910 -7.651 38.861 1.00 26.59 111 GLY A O 1
ATOM 853 N N . VAL A 1 111 ? 12.359 -5.541 39.397 1.00 19.74 112 VAL A N 1
ATOM 854 C CA . VAL A 1 111 ? 12.236 -5.144 37.999 1.00 18.15 112 VAL A CA 1
ATOM 855 C C . VAL A 1 111 ? 13.383 -4.198 37.664 1.00 17.38 112 VAL A C 1
ATOM 856 O O . VAL A 1 111 ? 13.572 -3.184 38.332 1.00 15.81 112 VAL A O 1
ATOM 860 N N . ASP A 1 112 ? 14.152 -4.548 36.639 1.00 15.31 113 ASP A N 1
ATOM 861 C CA . ASP A 1 112 ? 15.286 -3.743 36.198 1.00 16.45 113 ASP A CA 1
ATOM 862 C C . ASP A 1 112 ? 15.542 -4.093 34.739 1.00 15.88 113 ASP A C 1
ATOM 863 O O . ASP A 1 112 ? 16.317 -4.993 34.431 1.00 15.37 113 ASP A O 1
ATOM 868 N N . LEU A 1 113 ? 14.882 -3.375 33.844 1.00 15.61 114 LEU A N 1
ATOM 869 C CA . LEU A 1 113 ? 15.025 -3.649 32.427 1.00 14.68 114 LEU A CA 1
ATOM 870 C C . LEU A 1 113 ? 15.038 -2.369 31.619 1.00 16.02 114 LEU A C 1
ATOM 871 O O . LEU A 1 113 ? 14.768 -1.279 32.137 1.00 12.47 114 LEU A O 1
ATOM 876 N N . VAL A 1 114 ? 15.370 -2.510 30.344 1.00 12.21 115 VAL A N 1
ATOM 877 C CA . VAL A 1 114 ? 15.411 -1.375 29.443 1.00 13.31 115 VAL A CA 1
ATOM 878 C C . VAL A 1 114 ? 14.845 -1.835 28.114 1.00 14.46 115 VAL A C 1
ATOM 879 O O . VAL A 1 114 ? 15.278 -2.845 27.557 1.00 16.94 115 VAL A O 1
ATOM 883 N N . ILE A 1 115 ? 13.865 -1.102 27.618 1.00 13.97 116 ILE A N 1
ATOM 884 C CA . ILE A 1 115 ? 13.266 -1.443 26.347 1.00 14.43 116 ILE A CA 1
ATOM 885 C C . ILE A 1 115 ? 13.750 -0.448 25.311 1.00 15.76 116 ILE A C 1
ATOM 886 O O . ILE A 1 115 ? 13.669 0.768 25.504 1.00 15.57 116 ILE A O 1
ATOM 891 N N . VAL A 1 116 ? 14.268 -0.990 24.218 1.00 14.13 117 VAL A N 1
ATOM 892 C CA . VAL A 1 116 ? 14.811 -0.199 23.132 1.00 12.90 117 VAL A CA 1
ATOM 893 C C . VAL A 1 116 ? 14.042 -0.463 21.843 1.00 17.30 117 VAL A C 1
ATOM 894 O O . VAL A 1 116 ? 13.905 -1.613 21.419 1.00 15.76 117 VAL A O 1
ATOM 898 N N . ARG A 1 117 ? 13.534 0.601 21.229 1.00 12.81 118 ARG A N 1
ATOM 899 C CA . ARG A 1 117 ? 12.815 0.471 19.967 1.00 16.23 118 ARG A CA 1
ATOM 900 C C . ARG A 1 117 ? 13.205 1.656 19.103 1.00 16.94 118 ARG A C 1
ATOM 901 O O . ARG A 1 117 ? 13.627 2.690 19.610 1.00 14.91 118 ARG A O 1
ATOM 909 N N . GLU A 1 118 ? 13.070 1.516 17.795 1.00 15.50 119 GLU A N 1
ATOM 910 C CA . GLU A 1 118 ? 13.461 2.607 16.924 1.00 19.49 119 GLU A CA 1
ATOM 911 C C . GLU A 1 118 ? 12.410 3.694 16.786 1.00 16.12 119 GLU A C 1
ATOM 912 O O . GLU A 1 118 ? 11.209 3.448 16.931 1.00 18.90 119 GLU A O 1
ATOM 918 N N . ASN A 1 119 ? 12.899 4.902 16.538 1.00 17.01 120 ASN A N 1
ATOM 919 C CA . ASN A 1 119 ? 12.070 6.059 16.237 1.00 19.29 120 ASN A CA 1
ATOM 920 C C . ASN A 1 119 ? 12.380 6.049 14.740 1.00 19.38 120 ASN A C 1
ATOM 921 O O . ASN A 1 119 ? 13.519 6.289 14.348 1.00 23.13 120 ASN A O 1
ATOM 926 N N . THR A 1 120 ? 11.390 5.750 13.910 1.00 22.05 121 THR A N 1
ATOM 927 C CA . THR A 1 120 ? 11.617 5.646 12.467 1.00 25.11 121 THR A CA 1
ATOM 928 C C . THR A 1 120 ? 11.683 6.935 11.653 1.00 27.07 121 THR A C 1
ATOM 929 O O . THR A 1 120 ? 12.333 6.978 10.605 1.00 25.55 121 THR A O 1
ATOM 933 N N . GLU A 1 121 ? 11.026 7.984 12.126 1.00 26.71 122 GLU A N 1
ATOM 934 C CA . GLU A 1 121 ? 10.965 9.216 11.354 1.00 25.99 122 GLU A CA 1
ATOM 935 C C . GLU A 1 121 ? 12.250 9.905 10.916 1.00 28.84 122 GLU A C 1
ATOM 936 O O . GLU A 1 121 ? 12.212 10.784 10.055 1.00 31.71 122 GLU A O 1
ATOM 942 N N . GLY A 1 122 ? 13.386 9.503 11.476 1.00 27.96 123 GLY A N 1
ATOM 943 C CA . GLY A 1 122 ? 14.641 10.099 11.057 1.00 28.08 123 GLY A CA 1
ATOM 944 C C . GLY A 1 122 ? 14.989 9.590 9.665 1.00 31.13 123 GLY A C 1
ATOM 945 O O . GLY A 1 122 ? 15.721 10.241 8.912 1.00 27.70 123 GLY A O 1
ATOM 946 N N . LEU A 1 123 ? 14.458 8.415 9.327 1.00 24.89 124 LEU A N 1
ATOM 947 C CA . LEU A 1 123 ? 14.694 7.798 8.023 1.00 23.36 124 LEU A CA 1
ATOM 948 C C . LEU A 1 123 ? 13.473 7.922 7.126 1.00 25.51 124 LEU A C 1
ATOM 949 O O . LEU A 1 123 ? 13.599 8.184 5.927 1.00 24.57 124 LEU A O 1
ATOM 954 N N . TYR A 1 124 ? 12.291 7.730 7.705 1.00 19.13 125 TYR A N 1
ATOM 955 C CA . TYR A 1 124 ? 11.049 7.825 6.940 1.00 23.55 125 TYR A CA 1
ATOM 956 C C . TYR A 1 124 ? 9.795 7.849 7.796 1.00 23.20 125 TYR A C 1
ATOM 957 O O . TYR A 1 124 ? 9.742 7.249 8.866 1.00 25.98 125 TYR A O 1
ATOM 966 N N . VAL A 1 125 ? 8.783 8.558 7.314 1.00 25.40 126 VAL A N 1
ATOM 967 C CA . VAL A 1 125 ? 7.508 8.628 8.009 1.00 28.96 126 VAL A CA 1
ATOM 968 C C . VAL A 1 125 ? 6.662 7.491 7.441 1.00 26.98 126 VAL A C 1
ATOM 969 O O . VAL A 1 125 ? 6.486 7.396 6.226 1.00 27.05 126 VAL A O 1
ATOM 973 N N . GLU A 1 126 ? 6.165 6.613 8.307 1.00 24.89 127 GLU A N 1
ATOM 974 C CA . GLU A 1 126 ? 5.338 5.503 7.844 1.00 27.36 127 GLU A CA 1
ATOM 975 C C . GLU A 1 126 ? 3.991 6.097 7.444 1.00 30.87 127 GLU A C 1
ATOM 976 O O . GLU A 1 126 ? 3.241 6.586 8.289 1.00 30.58 127 GLU A O 1
ATOM 982 N N . GLN A 1 127 ? 3.689 6.057 6.149 1.00 29.56 128 GLN A N 1
ATOM 983 C CA . GLN A 1 127 ? 2.457 6.647 5.643 1.00 30.12 128 GLN A CA 1
ATOM 984 C C . GLN A 1 127 ? 1.160 5.861 5.795 1.00 27.11 128 GLN A C 1
ATOM 985 O O . GLN A 1 127 ? 1.142 4.628 5.767 1.00 27.53 128 GLN A O 1
ATOM 991 N N . GLU A 1 128 ? 0.080 6.621 5.962 1.00 23.04 129 GLU A N 1
ATOM 992 C CA . GLU A 1 128 ? -1.276 6.096 6.079 1.00 22.70 129 GLU A CA 1
ATOM 993 C C . GLU A 1 128 ? -2.040 6.656 4.896 1.00 20.99 129 GLU A C 1
ATOM 994 O O . GLU A 1 128 ? -1.738 7.747 4.414 1.00 24.36 129 GLU A O 1
ATOM 1000 N N . ARG A 1 129 ? -3.043 5.926 4.433 1.00 20.36 130 ARG A N 1
ATOM 1001 C CA . ARG A 1 129 ? -3.845 6.406 3.323 1.00 20.92 130 ARG A CA 1
ATOM 1002 C C . ARG A 1 129 ? -5.231 5.830 3.454 1.00 17.92 130 ARG A C 1
ATOM 1003 O O . ARG A 1 129 ? -5.416 4.743 3.995 1.00 19.63 130 ARG A O 1
ATOM 1011 N N . ARG A 1 130 ? -6.213 6.569 2.975 1.00 19.08 131 ARG A N 1
ATOM 1012 C CA . ARG A 1 130 ? -7.564 6.059 3.008 1.00 19.85 131 ARG A CA 1
ATOM 1013 C C . ARG A 1 130 ? -8.176 6.185 1.625 1.00 19.40 131 ARG A C 1
ATOM 1014 O O . ARG A 1 130 ? -8.089 7.233 0.981 1.00 20.63 131 ARG A O 1
ATOM 1022 N N . TYR A 1 131 ? -8.766 5.090 1.163 1.00 19.46 132 TYR A N 1
ATOM 1023 C CA . TYR A 1 131 ? -9.411 5.043 -0.138 1.00 16.06 132 TYR A CA 1
ATOM 1024 C C . TYR A 1 131 ? -10.829 4.576 0.128 1.00 19.03 132 TYR A C 1
ATOM 1025 O O . TYR A 1 131 ? -11.063 3.395 0.391 1.00 20.93 132 TYR A O 1
ATOM 1034 N N . LEU A 1 132 ? -11.770 5.511 0.065 1.00 19.69 133 LEU A N 1
ATOM 1035 C CA . LEU A 1 132 ? -13.176 5.223 0.319 1.00 17.46 133 LEU A CA 1
ATOM 1036 C C . LEU A 1 132 ? -13.379 4.667 1.736 1.00 20.45 133 LEU A C 1
ATOM 1037 O O . LEU A 1 132 ? -13.066 5.338 2.717 1.00 27.80 133 LEU A O 1
ATOM 1042 N N . ASP A 1 133 ? -13.879 3.439 1.832 1.00 18.62 134 ASP A N 1
ATOM 1043 C CA . ASP A 1 133 ? -14.157 2.793 3.114 1.00 21.93 134 ASP A CA 1
ATOM 1044 C C . ASP A 1 133 ? -13.000 1.959 3.655 1.00 20.61 134 ASP A C 1
ATOM 1045 O O . ASP A 1 133 ? -13.166 1.233 4.637 1.00 19.46 134 ASP A O 1
ATOM 1050 N N . VAL A 1 134 ? -11.836 2.069 3.023 1.00 18.41 135 VAL A N 1
ATOM 1051 C CA . VAL A 1 134 ? -10.663 1.294 3.431 1.00 19.04 135 VAL A CA 1
ATOM 1052 C C . VAL A 1 134 ? -9.467 2.181 3.757 1.00 17.66 135 VAL A C 1
ATOM 1053 O O . VAL A 1 134 ? -9.083 3.029 2.956 1.00 20.10 135 VAL A O 1
ATOM 1057 N N . ALA A 1 135 ? -8.880 1.975 4.934 1.00 18.64 136 ALA A N 1
ATOM 1058 C CA . ALA A 1 135 ? -7.715 2.738 5.363 1.00 17.70 136 ALA A CA 1
ATOM 1059 C C . ALA A 1 135 ? -6.558 1.759 5.554 1.00 17.90 136 ALA A C 1
ATOM 1060 O O . ALA A 1 135 ? -6.747 0.653 6.070 1.00 17.72 136 ALA A O 1
ATOM 1062 N N . ILE A 1 136 ? -5.364 2.170 5.136 1.00 18.38 137 ILE A N 1
ATOM 1063 C CA . ILE A 1 136 ? -4.181 1.320 5.230 1.00 16.67 137 ILE A CA 1
ATOM 1064 C C . ILE A 1 136 ? -3.001 2.057 5.850 1.00 19.03 137 ILE A C 1
ATOM 1065 O O . ILE A 1 136 ? -2.705 3.194 5.476 1.00 19.95 137 ILE A O 1
ATOM 1070 N N . ALA A 1 137 ? -2.335 1.405 6.795 1.00 17.32 138 ALA A N 1
ATOM 1071 C CA . ALA A 1 137 ? -1.171 1.989 7.457 1.00 20.61 138 ALA A CA 1
ATOM 1072 C C . ALA A 1 137 ? 0.049 1.104 7.206 1.00 23.22 138 ALA A C 1
ATOM 1073 O O . ALA A 1 137 ? 0.000 -0.109 7.417 1.00 23.46 138 ALA A O 1
ATOM 1075 N N . ASP A 1 138 ? 1.134 1.717 6.741 1.00 24.67 139 ASP A N 1
ATOM 1076 C CA . ASP A 1 138 ? 2.373 0.999 6.461 1.00 21.28 139 ASP A CA 1
ATOM 1077 C C . ASP A 1 138 ? 3.195 0.725 7.721 1.00 22.73 139 ASP A C 1
ATOM 1078 O O . ASP A 1 138 ? 3.427 1.624 8.523 1.00 20.71 139 ASP A O 1
ATOM 1083 N N . ALA A 1 139 ? 3.624 -0.522 7.888 1.00 21.05 140 ALA A N 1
ATOM 1084 C CA . ALA A 1 139 ? 4.495 -0.900 8.997 1.00 19.75 140 ALA A CA 1
ATOM 1085 C C . ALA A 1 139 ? 5.768 -1.179 8.211 1.00 19.39 140 ALA A C 1
ATOM 1086 O O . ALA A 1 139 ? 5.823 -2.140 7.445 1.00 20.61 140 ALA A O 1
ATOM 1088 N N . VAL A 1 140 ? 6.772 -0.324 8.378 1.00 18.71 141 VAL A N 1
ATOM 1089 C CA . VAL A 1 140 ? 8.017 -0.451 7.621 1.00 15.99 141 VAL A CA 1
ATOM 1090 C C . VAL A 1 140 ? 9.238 -0.890 8.409 1.00 16.54 141 VAL A C 1
ATOM 1091 O O . VAL A 1 140 ? 9.555 -0.326 9.455 1.00 18.60 141 VAL A O 1
ATOM 1095 N N . ILE A 1 141 ? 9.926 -1.896 7.880 1.00 15.44 142 ILE A N 1
ATOM 1096 C CA . ILE A 1 141 ? 11.142 -2.415 8.487 1.00 19.02 142 ILE A CA 1
ATOM 1097 C C . ILE A 1 141 ? 12.211 -2.443 7.400 1.00 19.95 142 ILE A C 1
ATOM 1098 O O . ILE A 1 141 ? 11.961 -2.909 6.283 1.00 16.80 142 ILE A O 1
ATOM 1103 N N . SER A 1 142 ? 13.392 -1.929 7.712 1.00 15.43 143 SER A N 1
ATOM 1104 C CA . SER A 1 142 ? 14.476 -1.934 6.738 1.00 15.66 143 SER A CA 1
ATOM 1105 C C . SER A 1 142 ? 15.710 -2.542 7.381 1.00 18.76 143 SER A C 1
ATOM 1106 O O . SER A 1 142 ? 15.850 -2.538 8.608 1.00 16.70 143 SER A O 1
ATOM 1109 N N . LYS A 1 143 ? 16.603 -3.079 6.561 1.00 16.16 144 LYS A N 1
ATOM 1110 C CA . LYS A 1 143 ? 17.814 -3.672 7.106 1.00 19.74 144 LYS A CA 1
ATOM 1111 C C . LYS A 1 143 ? 18.622 -2.598 7.830 1.00 17.04 144 LYS A C 1
ATOM 1112 O O . LYS A 1 143 ? 19.099 -2.823 8.941 1.00 17.76 144 LYS A O 1
ATOM 1118 N N . LYS A 1 144 ? 18.762 -1.428 7.209 1.00 20.54 145 LYS A N 1
ATOM 1119 C CA . LYS A 1 144 ? 19.523 -0.330 7.812 1.00 21.80 145 LYS A CA 1
ATOM 1120 C C . LYS A 1 144 ? 18.999 0.055 9.195 1.00 22.39 145 LYS A C 1
ATOM 1121 O O . LYS A 1 144 ? 19.765 0.147 10.156 1.00 18.98 145 LYS A O 1
ATOM 1127 N N . ALA A 1 145 ? 17.695 0.293 9.288 1.00 15.80 146 ALA A N 1
ATOM 1128 C CA . ALA A 1 145 ? 17.082 0.664 10.558 1.00 14.79 146 ALA A CA 1
ATOM 1129 C C . ALA A 1 145 ? 17.237 -0.440 11.600 1.00 17.27 146 ALA A C 1
ATOM 1130 O O . ALA A 1 145 ? 17.483 -0.161 12.775 1.00 16.08 146 ALA A O 1
ATOM 1132 N N . SER A 1 146 ? 17.087 -1.693 11.177 1.00 13.24 147 SER A N 1
ATOM 1133 C CA . SER A 1 146 ? 17.209 -2.815 12.100 1.00 12.17 147 SER A CA 1
ATOM 1134 C C . SER A 1 146 ? 18.652 -3.004 12.573 1.00 12.28 147 SER A C 1
ATOM 1135 O O . SER A 1 146 ? 18.891 -3.316 13.739 1.00 12.81 147 SER A O 1
ATOM 1138 N N . GLU A 1 147 ? 19.615 -2.819 11.675 1.00 15.05 148 GLU A N 1
ATOM 1139 C CA . GLU A 1 147 ? 21.018 -2.962 12.054 1.00 15.79 148 GLU A CA 1
ATOM 1140 C C . GLU A 1 147 ? 21.378 -1.945 13.141 1.00 15.15 148 GLU A C 1
ATOM 1141 O O . GLU A 1 147 ? 21.990 -2.301 14.155 1.00 18.00 148 GLU A O 1
ATOM 1147 N N . ARG A 1 148 ? 20.988 -0.690 12.923 1.00 14.75 149 ARG A N 1
ATOM 1148 C CA . ARG A 1 148 ? 21.269 0.405 13.858 1.00 21.37 149 ARG A CA 1
ATOM 1149 C C . ARG A 1 148 ? 20.688 0.181 15.245 1.00 20.59 149 ARG A C 1
ATOM 1150 O O . ARG A 1 148 ? 21.391 0.291 16.252 1.00 15.63 149 ARG A O 1
ATOM 1158 N N . ILE A 1 149 ? 19.387 -0.092 15.287 1.00 17.21 150 ILE A N 1
ATOM 1159 C CA . ILE A 1 149 ? 18.700 -0.279 16.555 1.00 15.65 150 ILE A CA 1
ATOM 1160 C C . ILE A 1 149 ? 19.192 -1.528 17.269 1.00 15.84 150 ILE A C 1
ATOM 1161 O O . ILE A 1 149 ? 19.279 -1.553 18.499 1.00 14.89 150 ILE A O 1
ATOM 1166 N N . GLY A 1 150 ? 19.535 -2.556 16.498 1.00 14.77 151 GLY A N 1
ATOM 1167 C CA . GLY A 1 150 ? 20.035 -3.773 17.102 1.00 15.04 151 GLY A CA 1
ATOM 1168 C C . GLY A 1 150 ? 21.368 -3.483 17.770 1.00 16.77 151 GLY A C 1
ATOM 1169 O O . GLY A 1 150 ? 21.614 -3.872 18.915 1.00 14.97 151 GLY A O 1
ATOM 1170 N N . ARG A 1 151 ? 22.233 -2.778 17.054 1.00 17.20 152 ARG A N 1
ATOM 1171 C CA . ARG A 1 151 ? 23.548 -2.447 17.585 1.00 19.88 152 ARG A CA 1
ATOM 1172 C C . ARG A 1 151 ? 23.422 -1.553 18.820 1.00 18.01 152 ARG A C 1
ATOM 1173 O O . ARG A 1 151 ? 24.168 -1.717 19.787 1.00 19.82 152 ARG A O 1
ATOM 1181 N N . ALA A 1 152 ? 22.478 -0.616 18.793 1.00 15.38 153 ALA A N 1
ATOM 1182 C CA . ALA A 1 152 ? 22.271 0.272 19.933 1.00 17.14 153 ALA A CA 1
ATOM 1183 C C . ALA A 1 152 ? 21.865 -0.534 21.168 1.00 20.99 153 ALA A C 1
ATOM 1184 O O . ALA A 1 152 ? 22.397 -0.322 22.262 1.00 16.82 153 ALA A O 1
ATOM 1186 N N . ALA A 1 153 ? 20.925 -1.460 20.991 1.00 19.23 154 ALA A N 1
ATOM 1187 C CA . ALA A 1 153 ? 20.455 -2.292 22.097 1.00 17.48 154 ALA A CA 1
ATOM 1188 C C . ALA A 1 153 ? 21.554 -3.220 22.611 1.00 17.04 154 ALA A C 1
ATOM 1189 O O . ALA A 1 153 ? 21.678 -3.442 23.816 1.00 16.48 154 ALA A O 1
ATOM 1191 N N . LEU A 1 154 ? 22.341 -3.776 21.697 1.00 16.04 155 LEU A N 1
ATOM 1192 C CA . LEU A 1 154 ? 23.428 -4.666 22.083 1.00 16.57 155 LEU A CA 1
ATOM 1193 C C . LEU A 1 154 ? 24.467 -3.892 22.903 1.00 21.60 155 LEU A C 1
ATOM 1194 O O . LEU A 1 154 ? 25.017 -4.417 23.874 1.00 19.80 155 LEU A O 1
ATOM 1199 N N . ARG A 1 155 ? 24.723 -2.642 22.527 1.00 20.31 156 ARG A N 1
ATOM 1200 C CA . ARG A 1 155 ? 25.683 -1.819 23.262 1.00 23.60 156 ARG A CA 1
ATOM 1201 C C . ARG A 1 155 ? 25.185 -1.546 24.676 1.00 24.34 156 ARG A C 1
ATOM 1202 O O . ARG A 1 155 ? 25.958 -1.564 25.640 1.00 21.08 156 ARG A O 1
ATOM 1210 N N . ILE A 1 156 ? 23.892 -1.275 24.799 1.00 17.82 157 ILE A N 1
ATOM 1211 C CA . ILE A 1 156 ? 23.311 -1.015 26.105 1.00 19.62 157 ILE A CA 1
ATOM 1212 C C . ILE A 1 156 ? 23.402 -2.289 26.946 1.00 18.22 157 ILE A C 1
ATOM 1213 O O . ILE A 1 156 ? 23.802 -2.251 28.112 1.00 19.36 157 ILE A O 1
ATOM 1218 N N . ALA A 1 157 ? 23.054 -3.422 26.346 1.00 16.23 158 ALA A N 1
ATOM 1219 C CA . ALA A 1 157 ? 23.109 -4.695 27.054 1.00 18.56 158 ALA A CA 1
ATOM 1220 C C . ALA A 1 157 ? 24.531 -5.005 27.526 1.00 22.69 158 ALA A C 1
ATOM 1221 O O . ALA A 1 157 ? 24.739 -5.466 28.651 1.00 21.62 158 ALA A O 1
ATOM 1223 N N . GLU A 1 158 ? 25.511 -4.746 26.669 1.00 20.61 159 GLU A N 1
ATOM 1224 C CA . GLU A 1 158 ? 26.892 -5.029 27.034 1.00 24.69 159 GLU A CA 1
ATOM 1225 C C . GLU A 1 158 ? 27.381 -4.113 28.147 1.00 21.54 159 GLU A C 1
ATOM 1226 O O . GLU A 1 158 ? 28.301 -4.464 28.885 1.00 25.08 159 GLU A O 1
ATOM 1232 N N . GLY A 1 159 ? 26.757 -2.946 28.270 1.00 21.90 160 GLY A N 1
ATOM 1233 C CA . GLY A 1 159 ? 27.140 -2.003 29.306 1.00 23.54 160 GLY A CA 1
ATOM 1234 C C . GLY A 1 159 ? 26.435 -2.257 30.627 1.00 25.99 160 GLY A C 1
ATOM 1235 O O . GLY A 1 159 ? 26.586 -1.485 31.577 1.00 25.54 160 GLY A O 1
ATOM 1236 N N . ARG A 1 160 ? 25.656 -3.334 30.690 1.00 24.12 161 ARG A N 1
ATOM 1237 C CA . ARG A 1 160 ? 24.934 -3.687 31.909 1.00 21.24 161 ARG A CA 1
ATOM 1238 C C . ARG A 1 160 ? 25.422 -5.034 32.448 1.00 23.99 161 ARG A C 1
ATOM 1239 O O . ARG A 1 160 ? 25.865 -5.894 31.688 1.00 21.40 161 ARG A O 1
ATOM 1247 N N . PRO A 1 161 ? 25.357 -5.224 33.779 1.00 25.70 162 PRO A N 1
ATOM 1248 C CA . PRO A 1 161 ? 25.786 -6.441 34.479 1.00 26.91 162 PRO A CA 1
ATOM 1249 C C . PRO A 1 161 ? 25.309 -7.779 33.926 1.00 26.57 162 PRO A C 1
ATOM 1250 O O . PRO A 1 161 ? 26.106 -8.704 33.764 1.00 26.13 162 PRO A O 1
ATOM 1254 N N . ARG A 1 162 ? 24.010 -7.884 33.655 1.00 25.80 163 ARG A N 1
ATOM 1255 C CA . ARG A 1 162 ? 23.415 -9.122 33.155 1.00 26.14 163 ARG A CA 1
ATOM 1256 C C . ARG A 1 162 ? 23.855 -9.536 31.752 1.00 24.28 163 ARG A C 1
ATOM 1257 O O . ARG A 1 162 ? 23.779 -10.713 31.412 1.00 24.13 163 ARG A O 1
ATOM 1265 N N . LYS A 1 163 ? 24.299 -8.580 30.941 1.00 22.53 164 LYS A N 1
ATOM 1266 C CA . LYS A 1 163 ? 24.723 -8.879 29.572 1.00 26.69 164 LYS A CA 1
ATOM 1267 C C . LYS A 1 163 ? 23.661 -9.748 28.895 1.00 26.92 164 LYS A C 1
ATOM 1268 O O . LYS A 1 163 ? 23.981 -10.762 28.276 1.00 24.98 164 LYS A O 1
ATOM 1274 N N . THR A 1 164 ? 22.399 -9.353 29.018 1.00 22.39 165 THR A N 1
ATOM 1275 C CA . THR A 1 164 ? 21.311 -10.128 28.437 1.00 22.92 165 THR A CA 1
ATOM 1276 C C . THR A 1 164 ? 20.385 -9.297 27.550 1.00 21.62 165 THR A C 1
ATOM 1277 O O . THR A 1 164 ? 19.947 -8.208 27.933 1.00 17.35 165 THR A O 1
ATOM 1281 N N . LEU A 1 165 ? 20.098 -9.824 26.362 1.00 19.41 166 LEU A N 1
ATOM 1282 C CA . LEU A 1 165 ? 19.225 -9.157 25.397 1.00 20.33 166 LEU A CA 1
ATOM 1283 C C . LEU A 1 165 ? 18.166 -10.084 24.804 1.00 17.77 166 LEU A C 1
ATOM 1284 O O . LEU A 1 165 ? 18.470 -11.194 24.364 1.00 21.60 166 LEU A O 1
ATOM 1289 N N . HIS A 1 166 ? 16.922 -9.619 24.785 1.00 15.30 167 HIS A N 1
ATOM 1290 C CA . HIS A 1 166 ? 15.830 -10.382 24.197 1.00 13.41 167 HIS A CA 1
ATOM 1291 C C . HIS A 1 166 ? 15.336 -9.594 22.988 1.00 16.74 167 HIS A C 1
ATOM 1292 O O . HIS A 1 166 ? 15.209 -8.372 23.053 1.00 15.39 167 HIS A O 1
ATOM 1299 N N . ILE A 1 167 ? 15.093 -10.288 21.880 1.00 15.07 168 ILE A N 1
ATOM 1300 C CA . ILE A 1 167 ? 14.585 -9.641 20.677 1.00 15.40 168 ILE A CA 1
ATOM 1301 C C . ILE A 1 167 ? 13.104 -10.015 20.631 1.00 15.83 168 ILE A C 1
ATOM 1302 O O . ILE A 1 167 ? 12.763 -11.177 20.395 1.00 17.15 168 ILE A O 1
ATOM 1307 N N . ALA A 1 168 ? 12.234 -9.041 20.901 1.00 16.19 169 ALA A N 1
ATOM 1308 C CA . ALA A 1 168 ? 10.786 -9.272 20.904 1.00 15.12 169 ALA A CA 1
ATOM 1309 C C . ALA A 1 168 ? 10.257 -8.983 19.503 1.00 17.56 169 ALA A C 1
ATOM 1310 O O . ALA A 1 168 ? 10.365 -7.861 19.006 1.00 18.22 169 ALA A O 1
ATOM 1312 N N . HIS A 1 169 ? 9.675 -10.002 18.879 1.00 16.59 170 HIS A N 1
ATOM 1313 C CA . HIS A 1 169 ? 9.201 -9.883 17.503 1.00 19.37 170 HIS A CA 1
ATOM 1314 C C . HIS A 1 169 ? 7.918 -10.661 17.231 1.00 17.13 170 HIS A C 1
ATOM 1315 O O . HIS A 1 169 ? 7.412 -11.385 18.089 1.00 18.21 170 HIS A O 1
ATOM 1322 N N . LYS A 1 170 ? 7.429 -10.520 15.999 1.00 20.18 171 LYS A N 1
ATOM 1323 C CA . LYS A 1 170 ? 6.232 -11.212 15.534 1.00 21.93 171 LYS A CA 1
ATOM 1324 C C . LYS A 1 170 ? 6.506 -11.823 14.160 1.00 19.94 171 LYS A C 1
ATOM 1325 O O . LYS A 1 170 ? 5.672 -11.743 13.256 1.00 23.93 171 LYS A O 1
ATOM 1331 N N . ALA A 1 171 ? 7.679 -12.424 13.998 1.00 19.17 172 ALA A N 1
ATOM 1332 C CA . ALA A 1 171 ? 8.039 -13.032 12.720 1.00 21.27 172 ALA A CA 1
ATOM 1333 C C . ALA A 1 171 ? 7.182 -14.261 12.419 1.00 26.92 172 ALA A C 1
ATOM 1334 O O . ALA A 1 171 ? 7.158 -14.748 11.287 1.00 23.26 172 ALA A O 1
ATOM 1336 N N . ASN A 1 172 ? 6.480 -14.757 13.434 1.00 27.47 173 ASN A N 1
ATOM 1337 C CA . ASN A 1 172 ? 5.621 -15.923 13.262 1.00 32.45 173 ASN A CA 1
ATOM 1338 C C . ASN A 1 172 ? 4.382 -15.578 12.442 1.00 32.55 173 ASN A C 1
ATOM 1339 O O . ASN A 1 172 ? 3.780 -16.453 11.815 1.00 35.23 173 ASN A O 1
ATOM 1344 N N . VAL A 1 173 ? 4.004 -14.302 12.441 1.00 25.84 174 VAL A N 1
ATOM 1345 C CA . VAL A 1 173 ? 2.836 -13.859 11.688 1.00 29.02 174 VAL A CA 1
ATOM 1346 C C . VAL A 1 173 ? 3.205 -12.849 10.606 1.00 27.27 174 VAL A C 1
ATOM 1347 O O . VAL A 1 173 ? 2.464 -12.671 9.640 1.00 23.77 174 VAL A O 1
ATOM 1351 N N . LEU A 1 174 ? 4.349 -12.188 10.776 1.00 18.62 175 LEU A N 1
ATOM 1352 C CA . LEU A 1 174 ? 4.835 -11.203 9.810 1.00 20.01 175 LEU A CA 1
ATOM 1353 C C . LEU A 1 174 ? 6.273 -11.576 9.444 1.00 22.57 175 LEU A C 1
ATOM 1354 O O . LEU A 1 174 ? 7.218 -10.861 9.768 1.00 21.96 175 LEU A O 1
ATOM 1359 N N . PRO A 1 175 ? 6.446 -12.701 8.734 1.00 24.33 176 PRO A N 1
ATOM 1360 C CA . PRO A 1 175 ? 7.756 -13.202 8.316 1.00 24.43 176 PRO A CA 1
ATOM 1361 C C . PRO A 1 175 ? 8.641 -12.262 7.512 1.00 22.09 176 PRO A C 1
ATOM 1362 O O . PRO A 1 175 ? 9.854 -12.274 7.687 1.00 22.30 176 PRO A O 1
ATOM 1366 N N . LEU A 1 176 ? 8.055 -11.455 6.632 1.00 19.98 177 LEU A N 1
ATOM 1367 C CA . LEU A 1 176 ? 8.862 -10.541 5.825 1.00 22.02 177 LEU A CA 1
ATOM 1368 C C . LEU A 1 176 ? 9.362 -9.326 6.603 1.00 20.34 177 LEU A C 1
ATOM 1369 O O . LEU A 1 176 ? 10.561 -9.043 6.608 1.00 19.31 177 LEU A O 1
ATOM 1374 N N . THR A 1 177 ? 8.457 -8.606 7.260 1.00 18.34 178 THR A N 1
ATOM 1375 C CA . THR A 1 177 ? 8.867 -7.423 8.017 1.00 18.35 178 THR A CA 1
ATOM 1376 C C . THR A 1 177 ? 9.521 -7.776 9.347 1.00 18.45 178 THR A C 1
ATOM 1377 O O . THR A 1 177 ? 10.672 -7.411 9.593 1.00 16.20 178 THR A O 1
ATOM 1381 N N . GLN A 1 178 ? 8.795 -8.486 10.205 1.00 17.06 179 GLN A N 1
ATOM 1382 C CA . GLN A 1 178 ? 9.339 -8.870 11.502 1.00 16.59 179 GLN A CA 1
ATOM 1383 C C . GLN A 1 178 ? 10.506 -9.842 11.343 1.00 19.44 179 GLN A C 1
ATOM 1384 O O . GLN A 1 178 ? 11.415 -9.866 12.170 1.00 21.44 179 GLN A O 1
ATOM 1390 N N . GLY A 1 179 ? 10.485 -10.637 10.277 1.00 17.75 180 GLY A N 1
ATOM 1391 C CA . GLY A 1 179 ? 11.571 -11.575 10.049 1.00 19.76 180 GLY A CA 1
ATOM 1392 C C . GLY A 1 179 ? 12.848 -10.842 9.675 1.00 21.20 180 GLY A C 1
ATOM 1393 O O . GLY A 1 179 ? 13.942 -11.226 10.096 1.00 18.58 180 GLY A O 1
ATOM 1394 N N . LEU A 1 180 ? 12.710 -9.784 8.878 1.00 19.32 181 LEU A N 1
ATOM 1395 C CA . LEU A 1 180 ? 13.860 -8.986 8.458 1.00 18.89 181 LEU A CA 1
ATOM 1396 C C . LEU A 1 180 ? 14.474 -8.370 9.714 1.00 17.93 181 LEU A C 1
ATOM 1397 O O . LEU A 1 180 ? 15.692 -8.358 9.891 1.00 17.57 181 LEU A O 1
ATOM 1402 N N . PHE A 1 181 ? 13.615 -7.851 10.581 1.00 15.44 182 PHE A N 1
ATOM 1403 C CA . PHE A 1 181 ? 14.060 -7.245 11.833 1.00 15.18 182 PHE A CA 1
ATOM 1404 C C . PHE A 1 181 ? 14.835 -8.257 12.676 1.00 14.67 182 PHE A C 1
ATOM 1405 O O . PHE A 1 181 ? 15.980 -8.012 13.067 1.00 15.24 182 PHE A O 1
ATOM 1413 N N . LEU A 1 182 ? 14.201 -9.396 12.936 1.00 15.20 183 LEU A N 1
ATOM 1414 C CA . LEU A 1 182 ? 14.784 -10.459 13.754 1.00 19.03 183 LEU A CA 1
ATOM 1415 C C . LEU A 1 182 ? 16.125 -10.934 13.206 1.00 18.71 183 LEU A C 1
ATOM 1416 O O . LEU A 1 182 ? 17.133 -10.937 13.919 1.00 17.27 183 LEU A O 1
ATOM 1421 N N . ASP A 1 183 ? 16.130 -11.337 11.939 1.00 17.44 184 ASP A N 1
ATOM 1422 C CA . ASP A 1 183 ? 17.349 -11.835 11.309 1.00 20.30 184 ASP A CA 1
ATOM 1423 C C . ASP A 1 183 ? 18.482 -10.822 11.325 1.00 21.51 184 ASP A C 1
ATOM 1424 O O . ASP A 1 183 ? 19.639 -11.180 11.564 1.00 21.56 184 ASP A O 1
ATOM 1429 N N . THR A 1 184 ? 18.159 -9.557 11.074 1.00 16.70 185 THR A N 1
ATOM 1430 C CA . THR A 1 184 ? 19.180 -8.522 11.050 1.00 17.79 185 THR A CA 1
ATOM 1431 C C . THR A 1 184 ? 19.813 -8.301 12.418 1.00 18.60 185 THR A C 1
ATOM 1432 O O . THR A 1 184 ? 21.039 -8.213 12.537 1.00 16.99 185 THR A O 1
ATOM 1436 N N . VAL A 1 185 ? 18.990 -8.212 13.457 1.00 18.99 186 VAL A N 1
ATOM 1437 C CA . VAL A 1 185 ? 19.526 -8.010 14.800 1.00 16.44 186 VAL A CA 1
ATOM 1438 C C . VAL A 1 185 ? 20.387 -9.212 15.199 1.00 20.51 186 VAL A C 1
ATOM 1439 O O . VAL A 1 185 ? 21.453 -9.058 15.805 1.00 18.70 186 VAL A O 1
ATOM 1443 N N . LYS A 1 186 ? 19.936 -10.412 14.849 1.00 20.24 187 LYS A N 1
ATOM 1444 C CA . LYS A 1 186 ? 20.701 -11.606 15.181 1.00 22.01 187 LYS A CA 1
ATOM 1445 C C . LYS A 1 186 ? 22.042 -11.582 14.457 1.00 23.98 187 LYS A C 1
ATOM 1446 O O . LYS A 1 186 ? 23.040 -12.079 14.974 1.00 24.53 187 LYS A O 1
ATOM 1452 N N . GLU A 1 187 ? 22.069 -10.995 13.265 1.00 22.65 188 GLU A N 1
ATOM 1453 C CA . GLU A 1 187 ? 23.310 -10.916 12.507 1.00 27.90 188 GLU A CA 1
ATOM 1454 C C . GLU A 1 187 ? 24.301 -9.990 13.213 1.00 29.85 188 GLU A C 1
ATOM 1455 O O . GLU A 1 187 ? 25.468 -10.343 13.399 1.00 24.74 188 GLU A O 1
ATOM 1461 N N . VAL A 1 188 ? 23.839 -8.805 13.608 1.00 21.63 189 VAL A N 1
ATOM 1462 C CA . VAL A 1 188 ? 24.712 -7.862 14.299 1.00 26.63 189 VAL A CA 1
ATOM 1463 C C . VAL A 1 188 ? 25.110 -8.415 15.664 1.00 25.09 189 VAL A C 1
ATOM 1464 O O . VAL A 1 188 ? 26.171 -8.083 16.189 1.00 25.64 189 VAL A O 1
ATOM 1468 N N . ALA A 1 189 ? 24.257 -9.263 16.230 1.00 20.54 190 ALA A N 1
ATOM 1469 C CA . ALA A 1 189 ? 24.529 -9.868 17.530 1.00 23.99 190 ALA A CA 1
ATOM 1470 C C . ALA A 1 189 ? 25.806 -10.711 17.499 1.00 26.88 190 ALA A C 1
ATOM 1471 O O . ALA A 1 189 ? 26.448 -10.907 18.531 1.00 27.97 190 ALA A O 1
ATOM 1473 N N . LYS A 1 190 ? 26.168 -11.207 16.318 1.00 29.57 191 LYS A N 1
ATOM 1474 C CA . LYS A 1 190 ? 27.371 -12.027 16.172 1.00 33.71 191 LYS A CA 1
ATOM 1475 C C . LYS A 1 190 ? 28.621 -11.276 16.614 1.00 33.82 191 LYS A C 1
ATOM 1476 O O . LYS A 1 190 ? 29.621 -11.889 16.983 1.00 35.96 191 LYS A O 1
ATOM 1482 N N . ASP A 1 191 ? 28.562 -9.950 16.570 1.00 30.29 192 ASP A N 1
ATOM 1483 C CA . ASP A 1 191 ? 29.690 -9.119 16.971 1.00 32.54 192 ASP A CA 1
ATOM 1484 C C . ASP A 1 191 ? 29.725 -8.854 18.473 1.00 32.29 192 ASP A C 1
ATOM 1485 O O . ASP A 1 191 ? 30.652 -8.216 18.971 1.00 32.42 192 ASP A O 1
ATOM 1490 N N . PHE A 1 192 ? 28.717 -9.340 19.191 1.00 27.93 193 PHE A N 1
ATOM 1491 C CA . PHE A 1 192 ? 28.639 -9.149 20.638 1.00 29.25 193 PHE A CA 1
ATOM 1492 C C . PHE A 1 192 ? 28.539 -10.501 21.339 1.00 29.38 193 PHE A C 1
ATOM 1493 O O . PHE A 1 192 ? 27.552 -10.788 22.014 1.00 27.42 193 PHE A O 1
ATOM 1501 N N . PRO A 1 193 ? 29.572 -11.347 21.198 1.00 27.95 194 PRO A N 1
ATOM 1502 C CA . PRO A 1 193 ? 29.583 -12.673 21.820 1.00 30.81 194 PRO A CA 1
ATOM 1503 C C . PRO A 1 193 ? 29.452 -12.665 23.342 1.00 26.23 194 PRO A C 1
ATOM 1504 O O . PRO A 1 193 ? 29.107 -13.680 23.942 1.00 31.58 194 PRO A O 1
ATOM 1508 N N . LEU A 1 194 ? 29.723 -11.521 23.962 1.00 31.01 195 LEU A N 1
ATOM 1509 C CA . LEU A 1 194 ? 29.631 -11.404 25.416 1.00 32.02 195 LEU A CA 1
ATOM 1510 C C . LEU A 1 194 ? 28.189 -11.222 25.881 1.00 32.56 195 LEU A C 1
ATOM 1511 O O . LEU A 1 194 ? 27.881 -11.372 27.064 1.00 26.87 195 LEU A O 1
ATOM 1516 N N . VAL A 1 195 ? 27.307 -10.897 24.944 1.00 29.49 196 VAL A N 1
ATOM 1517 C CA . VAL A 1 195 ? 25.900 -10.701 25.270 1.00 25.56 196 VAL A CA 1
ATOM 1518 C C . VAL A 1 195 ? 25.077 -11.935 24.909 1.00 22.79 196 VAL A C 1
ATOM 1519 O O . VAL A 1 195 ? 25.148 -12.432 23.785 1.00 23.29 196 VAL A O 1
ATOM 1523 N N . ASN A 1 196 ? 24.307 -12.435 25.871 1.00 23.71 197 ASN A N 1
ATOM 1524 C CA . ASN A 1 196 ? 23.452 -13.593 25.639 1.00 23.99 197 ASN A CA 1
ATOM 1525 C C . ASN A 1 196 ? 22.169 -13.085 24.995 1.00 24.13 197 ASN A C 1
ATOM 1526 O O . ASN A 1 196 ? 21.378 -12.392 25.634 1.00 24.02 197 ASN A O 1
ATOM 1531 N N . VAL A 1 197 ? 21.973 -13.438 23.729 1.00 24.00 198 VAL A N 1
ATOM 1532 C CA . VAL A 1 197 ? 20.813 -12.995 22.965 1.00 24.98 198 VAL A CA 1
ATOM 1533 C C . VAL A 1 197 ? 19.769 -14.082 22.758 1.00 25.31 198 VAL A C 1
ATOM 1534 O O . VAL A 1 197 ? 20.084 -15.178 22.297 1.00 26.19 198 VAL A O 1
ATOM 1538 N N . GLN A 1 198 ? 18.523 -13.768 23.095 1.00 22.13 199 GLN A N 1
ATOM 1539 C CA . GLN A 1 198 ? 17.422 -14.712 22.936 1.00 20.63 199 GLN A CA 1
ATOM 1540 C C . GLN A 1 198 ? 16.289 -14.061 22.154 1.00 24.07 199 GLN A C 1
ATOM 1541 O O . GLN A 1 198 ? 16.073 -12.853 22.267 1.00 23.51 199 GLN A O 1
ATOM 1547 N N . ASP A 1 199 ? 15.577 -14.853 21.355 1.00 21.50 200 ASP A N 1
ATOM 1548 C CA . ASP A 1 199 ? 14.449 -14.333 20.587 1.00 24.09 200 ASP A CA 1
ATOM 1549 C C . ASP A 1 199 ? 13.173 -14.701 21.331 1.00 20.94 200 ASP A C 1
ATOM 1550 O O . ASP A 1 199 ? 13.090 -15.765 21.942 1.00 25.98 200 ASP A O 1
ATOM 1555 N N . ILE A 1 200 ? 12.176 -13.831 21.277 1.00 18.68 201 ILE A N 1
ATOM 1556 C CA . ILE A 1 200 ? 10.914 -14.101 21.952 1.00 19.96 201 ILE A CA 1
ATOM 1557 C C . ILE A 1 200 ? 9.761 -13.432 21.220 1.00 19.94 201 ILE A C 1
ATOM 1558 O O . ILE A 1 200 ? 9.848 -12.267 20.847 1.00 16.92 201 ILE A O 1
ATOM 1563 N N . ILE A 1 201 ? 8.687 -14.180 20.986 1.00 21.76 202 ILE A N 1
ATOM 1564 C CA . ILE A 1 201 ? 7.524 -13.605 20.320 1.00 23.60 202 ILE A CA 1
ATOM 1565 C C . ILE A 1 201 ? 6.977 -12.555 21.282 1.00 21.11 202 ILE A C 1
ATOM 1566 O O . ILE A 1 201 ? 6.834 -12.819 22.473 1.00 22.91 202 ILE A O 1
ATOM 1571 N N . VAL A 1 202 ? 6.685 -11.363 20.770 1.00 23.95 203 VAL A N 1
ATOM 1572 C CA . VAL A 1 202 ? 6.214 -10.265 21.612 1.00 25.97 203 VAL A CA 1
ATOM 1573 C C . VAL A 1 202 ? 5.053 -10.607 22.544 1.00 30.62 203 VAL A C 1
ATOM 1574 O O . VAL A 1 202 ? 5.020 -10.159 23.695 1.00 25.78 203 VAL A O 1
ATOM 1578 N N . ASP A 1 203 ? 4.101 -11.393 22.056 1.00 28.44 204 ASP A N 1
ATOM 1579 C CA . ASP A 1 203 ? 2.962 -11.775 22.879 1.00 31.29 204 ASP A CA 1
ATOM 1580 C C . ASP A 1 203 ? 3.429 -12.525 24.118 1.00 29.74 204 ASP A C 1
ATOM 1581 O O . ASP A 1 203 ? 2.958 -12.262 25.225 1.00 29.88 204 ASP A O 1
ATOM 1586 N N . ASN A 1 204 ? 4.356 -13.458 23.929 1.00 25.62 205 ASN A N 1
ATOM 1587 C CA . ASN A 1 204 ? 4.887 -14.226 25.045 1.00 29.11 205 ASN A CA 1
ATOM 1588 C C . ASN A 1 204 ? 5.695 -13.307 25.954 1.00 31.39 205 ASN A C 1
ATOM 1589 O O . ASN A 1 204 ? 5.689 -13.463 27.177 1.00 25.27 205 ASN A O 1
ATOM 1594 N N . CYS A 1 205 ? 6.392 -12.346 25.354 1.00 29.11 206 CYS A N 1
ATOM 1595 C CA . CYS A 1 205 ? 7.188 -11.410 26.135 1.00 23.77 206 CYS A CA 1
ATOM 1596 C C . CYS A 1 205 ? 6.271 -10.647 27.087 1.00 24.19 206 CYS A C 1
ATOM 1597 O O . CYS A 1 205 ? 6.579 -10.485 28.270 1.00 20.63 206 CYS A O 1
ATOM 1600 N N . ALA A 1 206 ? 5.137 -10.189 26.563 1.00 20.84 207 ALA A N 1
ATOM 1601 C CA . ALA A 1 206 ? 4.170 -9.449 27.362 1.00 23.12 207 ALA A CA 1
ATOM 1602 C C . ALA A 1 206 ? 3.729 -10.277 28.560 1.00 21.70 207 ALA A C 1
ATOM 1603 O O . ALA A 1 206 ? 3.708 -9.791 29.689 1.00 21.74 207 ALA A O 1
ATOM 1605 N N . MET A 1 207 ? 3.376 -11.535 28.314 1.00 21.72 208 MET A N 1
ATOM 1606 C CA . MET A 1 207 ? 2.929 -12.403 29.396 1.00 23.01 208 MET A CA 1
ATOM 1607 C C . MET A 1 207 ? 4.030 -12.621 30.425 1.00 22.78 208 MET A C 1
ATOM 1608 O O . MET A 1 207 ? 3.797 -12.511 31.629 1.00 22.31 208 MET A O 1
ATOM 1613 N N . GLN A 1 208 ? 5.236 -12.927 29.956 1.00 22.29 209 GLN A N 1
ATOM 1614 C CA . GLN A 1 208 ? 6.341 -13.153 30.876 1.00 24.64 209 GLN A CA 1
ATOM 1615 C C . GLN A 1 208 ? 6.705 -11.907 31.684 1.00 24.75 209 GLN A C 1
ATOM 1616 O O . GLN A 1 208 ? 7.099 -12.015 32.844 1.00 23.54 209 GLN A O 1
ATOM 1622 N N . LEU A 1 209 ? 6.568 -10.726 31.087 1.00 23.89 210 LEU A N 1
ATOM 1623 C CA . LEU A 1 209 ? 6.883 -9.495 31.814 1.00 22.59 210 LEU A CA 1
ATOM 1624 C C . LEU A 1 209 ? 5.969 -9.349 33.027 1.00 25.36 210 LEU A C 1
ATOM 1625 O O . LEU A 1 209 ? 6.375 -8.835 34.070 1.00 23.97 210 LEU A O 1
ATOM 1630 N N . VAL A 1 210 ? 4.728 -9.797 32.884 1.00 23.79 211 VAL A N 1
ATOM 1631 C CA . VAL A 1 210 ? 3.771 -9.705 33.977 1.00 26.28 211 VAL A CA 1
ATOM 1632 C C . VAL A 1 210 ? 4.027 -10.778 35.030 1.00 29.52 211 VAL A C 1
ATOM 1633 O O . VAL A 1 210 ? 3.886 -10.525 36.228 1.00 30.37 211 VAL A O 1
ATOM 1637 N N . MET A 1 211 ? 4.425 -11.967 34.584 1.00 27.66 212 MET A N 1
ATOM 1638 C CA . MET A 1 211 ? 4.663 -13.083 35.497 1.00 28.27 212 MET A CA 1
ATOM 1639 C C . MET A 1 211 ? 6.077 -13.208 36.062 1.00 28.73 212 MET A C 1
ATOM 1640 O O . MET A 1 211 ? 6.248 -13.525 37.239 1.00 30.64 212 MET A O 1
ATOM 1645 N N . ARG A 1 212 ? 7.091 -12.965 35.237 1.00 25.61 213 ARG A N 1
ATOM 1646 C CA . ARG A 1 212 ? 8.469 -13.082 35.698 1.00 26.98 213 ARG A CA 1
ATOM 1647 C C . ARG A 1 212 ? 9.351 -12.010 35.066 1.00 23.95 213 ARG A C 1
ATOM 1648 O O . ARG A 1 212 ? 10.248 -12.308 34.286 1.00 21.68 213 ARG A O 1
ATOM 1656 N N . PRO A 1 213 ? 9.116 -10.734 35.412 1.00 23.66 214 PRO A N 1
ATOM 1657 C CA . PRO A 1 213 ? 9.905 -9.632 34.851 1.00 22.65 214 PRO A CA 1
ATOM 1658 C C . PRO A 1 213 ? 11.411 -9.714 35.112 1.00 22.00 214 PRO A C 1
ATOM 1659 O O . PRO A 1 213 ? 12.207 -9.150 34.358 1.00 22.50 214 PRO A O 1
ATOM 1663 N N . GLU A 1 214 ? 11.810 -10.425 36.163 1.00 21.65 215 GLU A N 1
ATOM 1664 C CA . GLU A 1 214 ? 13.232 -10.544 36.485 1.00 24.18 215 GLU A CA 1
ATOM 1665 C C . GLU A 1 214 ? 14.049 -11.304 35.449 1.00 22.42 215 GLU A C 1
ATOM 1666 O O . GLU A 1 214 ? 15.279 -11.291 35.484 1.00 23.18 215 GLU A O 1
ATOM 1672 N N . ARG A 1 215 ? 13.379 -11.967 34.517 1.00 18.94 216 ARG A N 1
ATOM 1673 C CA . ARG A 1 215 ? 14.125 -12.715 33.513 1.00 24.30 216 ARG A CA 1
ATOM 1674 C C . ARG A 1 215 ? 14.660 -11.789 32.426 1.00 21.37 216 ARG A C 1
ATOM 1675 O O . ARG A 1 215 ? 15.533 -12.185 31.662 1.00 22.07 216 ARG A O 1
ATOM 1683 N N . PHE A 1 216 ? 14.167 -10.557 32.371 1.00 17.81 217 PHE A N 1
ATOM 1684 C CA . PHE A 1 216 ? 14.626 -9.631 31.338 1.00 18.24 217 PHE A CA 1
ATOM 1685 C C . PHE A 1 216 ? 15.583 -8.535 31.798 1.00 16.72 217 PHE A C 1
ATOM 1686 O O . PHE A 1 216 ? 15.561 -8.097 32.952 1.00 17.44 217 PHE A O 1
ATOM 1694 N N . ASP A 1 217 ? 16.439 -8.107 30.880 1.00 15.11 218 ASP A N 1
ATOM 1695 C CA . ASP A 1 217 ? 17.348 -7.013 31.155 1.00 16.65 218 ASP A CA 1
ATOM 1696 C C . ASP A 1 217 ? 17.114 -6.005 30.040 1.00 16.93 218 ASP A C 1
ATOM 1697 O O . ASP A 1 217 ? 16.427 -5.007 30.240 1.00 19.81 218 ASP A O 1
ATOM 1702 N N . VAL A 1 218 ? 17.678 -6.264 28.865 1.00 15.26 219 VAL A N 1
ATOM 1703 C CA . VAL A 1 218 ? 17.453 -5.383 27.725 1.00 13.07 219 VAL A CA 1
ATOM 1704 C C . VAL A 1 218 ? 16.545 -6.087 26.717 1.00 13.36 219 VAL A C 1
ATOM 1705 O O . VAL A 1 218 ? 16.726 -7.270 26.423 1.00 16.27 219 VAL A O 1
ATOM 1709 N N . ILE A 1 219 ? 15.549 -5.364 26.218 1.00 12.45 220 ILE A N 1
ATOM 1710 C CA . ILE A 1 219 ? 14.622 -5.903 25.233 1.00 11.66 220 ILE A CA 1
ATOM 1711 C C . ILE A 1 219 ? 14.642 -4.945 24.058 1.00 11.97 220 ILE A C 1
ATOM 1712 O O . ILE A 1 219 ? 14.494 -3.735 24.243 1.00 14.59 220 ILE A O 1
ATOM 1717 N N . VAL A 1 220 ? 14.854 -5.475 22.859 1.00 13.40 221 VAL A N 1
ATOM 1718 C CA . VAL A 1 220 ? 14.849 -4.634 21.669 1.00 15.04 221 VAL A CA 1
ATOM 1719 C C . VAL A 1 220 ? 13.664 -5.100 20.836 1.00 14.04 221 VAL A C 1
ATOM 1720 O O . VAL A 1 220 ? 13.435 -6.298 20.673 1.00 14.36 221 VAL A O 1
ATOM 1724 N N . THR A 1 221 ? 12.896 -4.156 20.319 1.00 13.98 222 THR A N 1
ATOM 1725 C CA . THR A 1 221 ? 11.722 -4.519 19.542 1.00 17.61 222 THR A CA 1
ATOM 1726 C C . THR A 1 221 ? 11.457 -3.441 18.504 1.00 16.60 222 THR A C 1
ATOM 1727 O O . THR A 1 221 ? 12.239 -2.498 18.375 1.00 15.55 222 THR A O 1
ATOM 1731 N N . THR A 1 222 ? 10.364 -3.586 17.762 1.00 17.54 223 THR A N 1
ATOM 1732 C CA . THR A 1 222 ? 10.014 -2.612 16.738 1.00 16.73 223 THR A CA 1
ATOM 1733 C C . THR A 1 222 ? 9.046 -1.553 17.268 1.00 20.29 223 THR A C 1
ATOM 1734 O O . THR A 1 222 ? 8.631 -1.593 18.427 1.00 19.29 223 THR A O 1
ATOM 1738 N N . ASN A 1 223 ? 8.704 -0.618 16.388 1.00 16.98 224 ASN A N 1
ATOM 1739 C CA . ASN A 1 223 ? 7.822 0.518 16.656 1.00 28.43 224 ASN A CA 1
ATOM 1740 C C . ASN A 1 223 ? 6.726 0.359 17.716 1.00 29.78 224 ASN A C 1
ATOM 1741 O O . ASN A 1 223 ? 6.950 0.590 18.912 1.00 28.69 224 ASN A O 1
ATOM 1746 N N . LEU A 1 224 ? 5.534 -0.013 17.261 1.00 28.03 225 LEU A N 1
ATOM 1747 C CA . LEU A 1 224 ? 4.368 -0.168 18.132 1.00 30.09 225 LEU A CA 1
ATOM 1748 C C . LEU A 1 224 ? 4.455 -1.197 19.258 1.00 30.97 225 LEU A C 1
ATOM 1749 O O . LEU A 1 224 ? 3.733 -1.083 20.252 1.00 26.12 225 LEU A O 1
ATOM 1754 N N . LEU A 1 225 ? 5.319 -2.198 19.115 1.00 29.77 226 LEU A N 1
ATOM 1755 C CA . LEU A 1 225 ? 5.447 -3.218 20.153 1.00 29.60 226 LEU A CA 1
ATOM 1756 C C . LEU A 1 225 ? 6.169 -2.652 21.372 1.00 30.44 226 LEU A C 1
ATOM 1757 O O . LEU A 1 225 ? 5.786 -2.909 22.514 1.00 22.43 226 LEU A O 1
ATOM 1762 N N . GLY A 1 226 ? 7.213 -1.871 21.124 1.00 29.90 227 GLY A N 1
ATOM 1763 C CA . GLY A 1 226 ? 7.950 -1.284 22.225 1.00 27.09 227 GLY A CA 1
ATOM 1764 C C . GLY A 1 226 ? 7.043 -0.430 23.087 1.00 28.55 227 GLY A C 1
ATOM 1765 O O . GLY A 1 226 ? 7.120 -0.481 24.315 1.00 19.59 227 GLY A O 1
ATOM 1766 N N . ASP A 1 227 ? 6.182 0.351 22.437 1.00 27.82 228 ASP A N 1
ATOM 1767 C CA . ASP A 1 227 ? 5.257 1.235 23.145 1.00 26.14 228 ASP A CA 1
ATOM 1768 C C . ASP A 1 227 ? 4.453 0.494 24.199 1.00 23.75 228 ASP A C 1
ATOM 1769 O O . ASP A 1 227 ? 4.462 0.853 25.380 1.00 22.99 228 ASP A O 1
ATOM 1774 N N . ILE A 1 228 ? 3.755 -0.546 23.772 1.00 20.82 229 ILE A N 1
ATOM 1775 C CA . ILE A 1 228 ? 2.941 -1.304 24.700 1.00 20.34 229 ILE A CA 1
ATOM 1776 C C . ILE A 1 228 ? 3.762 -2.057 25.753 1.00 17.87 229 ILE A C 1
ATOM 1777 O O . ILE A 1 228 ? 3.360 -2.128 26.909 1.00 17.74 229 ILE A O 1
ATOM 1782 N N . LEU A 1 229 ? 4.918 -2.598 25.378 1.00 17.23 230 LEU A N 1
ATOM 1783 C CA . LEU A 1 229 ? 5.725 -3.317 26.360 1.00 18.07 230 LEU A CA 1
ATOM 1784 C C . LEU A 1 229 ? 6.228 -2.379 27.455 1.00 14.39 230 LEU A C 1
ATOM 1785 O O . LEU A 1 229 ? 6.255 -2.745 28.630 1.00 18.36 230 LEU A O 1
ATOM 1790 N N . SER A 1 230 ? 6.620 -1.167 27.078 1.00 14.97 231 SER A N 1
ATOM 1791 C CA . SER A 1 230 ? 7.109 -0.210 28.067 1.00 15.06 231 SER A CA 1
ATOM 1792 C C . SER A 1 230 ? 6.010 0.218 29.035 1.00 18.81 231 SER A C 1
ATOM 1793 O O . SER A 1 230 ? 6.246 0.334 30.235 1.00 19.47 231 SER A O 1
ATOM 1796 N N . ASP A 1 231 ? 4.806 0.449 28.519 1.00 19.34 232 ASP A N 1
ATOM 1797 C CA . ASP A 1 231 ? 3.697 0.860 29.376 1.00 19.10 232 ASP A CA 1
ATOM 1798 C C . ASP A 1 231 ? 3.282 -0.289 30.282 1.00 19.02 232 ASP A C 1
ATOM 1799 O O . ASP A 1 231 ? 2.864 -0.078 31.421 1.00 20.60 232 ASP A O 1
ATOM 1804 N N . LEU A 1 232 ? 3.401 -1.508 29.769 1.00 19.64 233 LEU A N 1
ATOM 1805 C CA . LEU A 1 232 ? 3.087 -2.698 30.542 1.00 22.00 233 LEU A CA 1
ATOM 1806 C C . LEU A 1 232 ? 4.105 -2.751 31.686 1.00 21.09 233 LEU A C 1
ATOM 1807 O O . LEU A 1 232 ? 3.744 -2.910 32.854 1.00 19.07 233 LEU A O 1
ATOM 1812 N N . ALA A 1 233 ? 5.380 -2.600 31.337 1.00 17.35 234 ALA A N 1
ATOM 1813 C CA . ALA A 1 233 ? 6.459 -2.637 32.320 1.00 20.42 234 ALA A CA 1
ATOM 1814 C C . ALA A 1 233 ? 6.288 -1.527 33.351 1.00 18.80 234 ALA A C 1
ATOM 1815 O O . ALA A 1 233 ? 6.517 -1.733 34.544 1.00 19.22 234 ALA A O 1
ATOM 1817 N N . ALA A 1 234 ? 5.891 -0.347 32.888 1.00 19.36 235 ALA A N 1
ATOM 1818 C CA . ALA A 1 234 ? 5.680 0.780 33.788 1.00 21.80 235 ALA A CA 1
ATOM 1819 C C . ALA A 1 234 ? 4.602 0.432 34.807 1.00 19.31 235 ALA A C 1
ATOM 1820 O O . ALA A 1 234 ? 4.683 0.820 35.971 1.00 19.91 235 ALA A O 1
ATOM 1822 N N . GLY A 1 235 ? 3.585 -0.296 34.361 1.00 22.34 236 GLY A N 1
ATOM 1823 C CA . GLY A 1 235 ? 2.511 -0.679 35.260 1.00 20.72 236 GLY A CA 1
ATOM 1824 C C . GLY A 1 235 ? 3.032 -1.469 36.446 1.00 23.72 236 GLY A C 1
ATOM 1825 O O . GLY A 1 235 ? 2.557 -1.304 37.569 1.00 22.44 236 GLY A O 1
ATOM 1826 N N . LEU A 1 236 ? 4.014 -2.327 36.191 1.00 21.24 237 LEU A N 1
ATOM 1827 C CA . LEU A 1 236 ? 4.609 -3.156 37.231 1.00 20.69 237 LEU A CA 1
ATOM 1828 C C . LEU A 1 236 ? 5.303 -2.345 38.313 1.00 25.33 237 LEU A C 1
ATOM 1829 O O . LEU A 1 236 ? 5.319 -2.740 39.481 1.00 23.12 237 LEU A O 1
ATOM 1834 N N . VAL A 1 237 ? 5.885 -1.215 37.924 1.00 20.53 238 VAL A N 1
ATOM 1835 C CA . VAL A 1 237 ? 6.614 -0.402 38.880 1.00 22.77 238 VAL A CA 1
ATOM 1836 C C . VAL A 1 237 ? 5.903 0.845 39.396 1.00 22.84 238 VAL A C 1
ATOM 1837 O O . VAL A 1 237 ? 6.539 1.739 39.941 1.00 18.94 238 VAL A O 1
ATOM 1841 N N . GLY A 1 238 ? 4.582 0.905 39.231 1.00 25.01 239 GLY A N 1
ATOM 1842 C CA . GLY A 1 238 ? 3.842 2.046 39.742 1.00 24.61 239 GLY A CA 1
ATOM 1843 C C . GLY A 1 238 ? 3.309 3.051 38.741 1.00 25.25 239 GLY A C 1
ATOM 1844 O O . GLY A 1 238 ? 2.563 3.956 39.111 1.00 25.95 239 GLY A O 1
ATOM 1845 N N . GLY A 1 239 ? 3.677 2.910 37.476 1.00 22.97 240 GLY A N 1
ATOM 1846 C CA . GLY A 1 239 ? 3.191 3.855 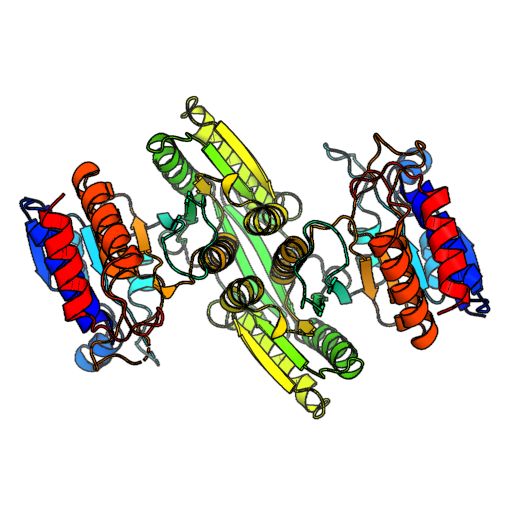36.489 1.00 19.83 240 GLY A CA 1
ATOM 1847 C C . GLY A 1 239 ? 4.298 4.593 35.760 1.00 16.09 240 GLY A C 1
ATOM 1848 O O . GLY A 1 239 ? 5.455 4.172 35.775 1.00 21.31 240 GLY A O 1
ATOM 1849 N N . LEU A 1 240 ? 3.940 5.708 35.134 1.00 13.75 241 LEU A N 1
ATOM 1850 C CA . LEU A 1 240 ? 4.890 6.50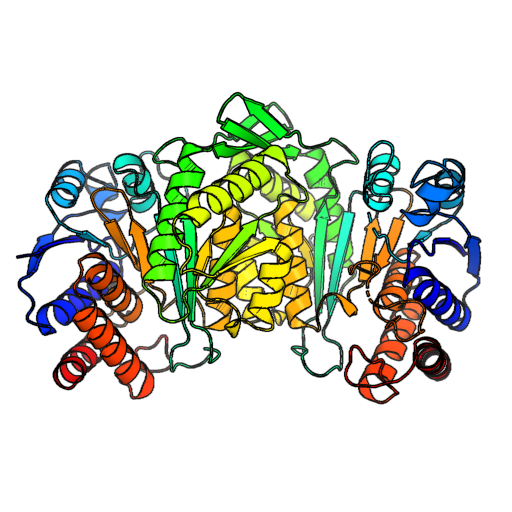3 34.363 1.00 13.76 241 LEU A CA 1
ATOM 1851 C C . LEU A 1 240 ? 5.356 7.785 35.054 1.00 14.05 241 LEU A C 1
ATOM 1852 O O . LEU A 1 240 ? 6.186 8.509 34.514 1.00 14.33 241 LEU A O 1
ATOM 1857 N N . GLY A 1 241 ? 4.843 8.046 36.250 1.00 13.26 242 GLY A N 1
ATOM 1858 C CA . GLY A 1 241 ? 5.199 9.265 36.958 1.00 19.59 242 GLY A CA 1
ATOM 1859 C C . GLY A 1 241 ? 6.670 9.465 37.284 1.00 19.14 242 GLY A C 1
ATOM 1860 O O . GLY A 1 241 ? 7.137 10.600 37.367 1.00 18.54 242 GLY A O 1
ATOM 1861 N N . LEU A 1 242 ? 7.403 8.374 37.460 1.00 13.55 243 LEU A N 1
ATOM 1862 C CA . LEU A 1 242 ? 8.822 8.468 37.805 1.00 10.68 243 LEU A CA 1
ATOM 1863 C C . LEU A 1 242 ? 9.743 8.017 36.680 1.00 12.50 243 LEU A C 1
ATOM 1864 O O . LEU A 1 242 ? 10.958 7.928 36.873 1.00 13.51 243 LEU A O 1
ATOM 1869 N N . ALA A 1 243 ? 9.178 7.759 35.509 1.00 12.12 244 ALA A N 1
ATOM 1870 C CA . ALA A 1 243 ? 9.956 7.227 34.395 1.00 13.27 244 ALA A CA 1
ATOM 1871 C C . ALA A 1 243 ? 10.742 8.189 33.513 1.00 11.94 244 ALA A C 1
ATOM 1872 O O . ALA A 1 243 ? 10.204 9.170 33.011 1.00 12.28 244 ALA A O 1
ATOM 1874 N N . PRO A 1 244 ? 12.039 7.907 33.313 1.00 12.24 245 PRO A N 1
ATOM 1875 C CA . PRO A 1 244 ? 12.894 8.746 32.470 1.00 11.93 245 PRO A CA 1
ATOM 1876 C C . PRO A 1 244 ? 12.911 8.086 31.090 1.00 11.42 245 PRO A C 1
ATOM 1877 O O . PRO A 1 244 ? 12.440 6.955 30.936 1.00 10.71 245 PRO A O 1
ATOM 1881 N N . SER A 1 245 ? 13.453 8.775 30.090 1.00 12.75 246 SER A N 1
ATOM 1882 C CA . SER A 1 245 ? 13.555 8.205 28.752 1.00 12.32 246 SER A CA 1
ATOM 1883 C C . SER A 1 245 ? 14.603 8.951 27.951 1.00 12.57 246 SER A C 1
ATOM 1884 O O . SER A 1 245 ? 14.992 10.071 28.293 1.00 12.59 246 SER A O 1
ATOM 1887 N N . GLY A 1 246 ? 15.050 8.319 26.875 1.00 13.91 247 GLY A N 1
ATOM 1888 C CA . GLY A 1 246 ? 16.036 8.937 26.020 1.00 16.59 247 GLY A CA 1
ATOM 1889 C C . GLY A 1 246 ? 15.766 8.654 24.558 1.00 14.01 247 GLY A C 1
ATOM 1890 O O . GLY A 1 246 ? 15.088 7.685 24.202 1.00 14.41 247 GLY A O 1
ATOM 1891 N N . ASN A 1 247 ? 16.276 9.541 23.714 1.00 13.20 248 ASN A N 1
ATOM 1892 C CA . ASN A 1 247 ? 16.175 9.420 22.270 1.00 13.42 248 ASN A CA 1
ATOM 1893 C C . ASN A 1 247 ? 17.601 9.698 21.835 1.00 14.12 248 ASN A C 1
ATOM 1894 O O . ASN A 1 247 ? 18.068 10.831 21.882 1.00 13.19 248 ASN A O 1
ATOM 1899 N N . ILE A 1 248 ? 18.295 8.643 21.429 1.00 12.27 249 ILE A N 1
ATOM 1900 C CA . ILE A 1 248 ? 19.697 8.750 21.067 1.00 14.65 249 ILE A CA 1
ATOM 1901 C C . ILE A 1 248 ? 19.987 8.538 19.588 1.00 18.14 249 ILE A C 1
ATOM 1902 O O . ILE A 1 248 ? 19.507 7.581 18.981 1.00 14.88 249 ILE A O 1
ATOM 1907 N N . GLY A 1 249 ? 20.783 9.446 19.031 1.00 16.94 250 GLY A N 1
ATOM 1908 C CA . GLY A 1 249 ? 21.178 9.370 17.636 1.00 17.30 250 GLY A CA 1
ATOM 1909 C C . GLY A 1 249 ? 22.665 9.066 17.564 1.00 18.62 250 GLY A C 1
ATOM 1910 O O . GLY A 1 249 ? 23.273 8.728 18.577 1.00 18.89 250 GLY A O 1
ATOM 1911 N N . ASP A 1 250 ? 23.257 9.191 16.379 1.00 17.66 251 ASP A N 1
ATOM 1912 C CA . ASP A 1 250 ? 24.678 8.907 16.211 1.00 19.81 251 ASP A CA 1
ATOM 1913 C C . ASP A 1 250 ? 25.611 9.993 16.736 1.00 22.56 251 ASP A C 1
ATOM 1914 O O . ASP A 1 250 ? 26.765 9.712 17.045 1.00 27.04 251 ASP A O 1
ATOM 1919 N N . THR A 1 251 ? 25.121 11.224 16.838 1.00 23.71 252 THR A N 1
ATOM 1920 C CA . THR A 1 251 ? 25.958 12.330 17.300 1.00 27.08 252 THR A CA 1
ATOM 1921 C C . THR A 1 251 ? 25.491 13.016 18.577 1.00 23.70 252 THR A C 1
ATOM 1922 O O . THR A 1 251 ? 26.280 13.682 19.243 1.00 25.54 252 THR A O 1
ATOM 1926 N N . THR A 1 252 ? 24.215 12.882 18.917 1.00 21.57 253 THR A N 1
ATOM 1927 C CA . THR A 1 252 ? 23.734 13.476 20.157 1.00 19.40 253 THR A CA 1
ATOM 1928 C C . THR A 1 252 ? 22.489 12.761 20.664 1.00 19.25 253 THR A C 1
ATOM 1929 O O . THR A 1 252 ? 22.046 11.767 20.077 1.00 16.64 253 THR A O 1
ATOM 1933 N N . ALA A 1 253 ? 21.942 13.256 21.767 1.00 14.60 254 ALA A N 1
ATOM 1934 C CA . ALA A 1 253 ? 20.769 12.642 22.368 1.00 14.08 254 ALA A CA 1
ATOM 1935 C C . ALA A 1 253 ? 19.956 13.606 23.208 1.00 13.56 254 ALA A C 1
ATOM 1936 O O . ALA A 1 253 ? 20.480 14.581 23.752 1.00 14.72 254 ALA A O 1
ATOM 1938 N N . VAL A 1 254 ? 18.666 13.314 23.310 1.00 10.59 255 VAL A N 1
ATOM 1939 C CA . VAL A 1 254 ? 17.746 14.113 24.104 1.00 12.54 255 VAL A CA 1
ATOM 1940 C C . VAL A 1 254 ? 17.096 13.183 25.123 1.00 12.11 255 VAL A C 1
ATOM 1941 O O . VAL A 1 254 ? 16.584 12.118 24.759 1.00 12.07 255 VAL A O 1
ATOM 1945 N N . PHE A 1 255 ? 17.131 13.581 26.391 1.00 10.73 256 PHE A N 1
ATOM 1946 C CA . PHE A 1 255 ? 16.530 12.793 27.460 1.00 9.07 256 PHE A CA 1
ATOM 1947 C C . PHE A 1 255 ? 15.390 13.588 28.072 1.00 13.84 256 PHE A C 1
ATOM 1948 O O . PHE A 1 255 ? 15.446 14.820 28.128 1.00 12.77 256 PHE A O 1
ATOM 1956 N N . GLU A 1 256 ? 14.357 12.884 28.526 1.00 11.80 257 GLU A N 1
ATOM 1957 C CA . GLU A 1 256 ? 13.197 13.549 29.095 1.00 12.55 257 GLU A CA 1
ATOM 1958 C C . GLU A 1 256 ? 12.273 12.606 29.843 1.00 10.73 257 GLU A C 1
ATOM 1959 O O . GLU A 1 256 ? 12.274 11.391 29.619 1.00 11.93 257 GLU A O 1
ATOM 1965 N N . PRO A 1 257 ? 11.471 13.166 30.754 1.00 12.46 258 PRO A N 1
ATOM 1966 C CA . PRO A 1 257 ? 10.513 12.388 31.537 1.00 13.34 258 PRO A CA 1
ATOM 1967 C C . PRO A 1 257 ? 9.453 11.909 30.55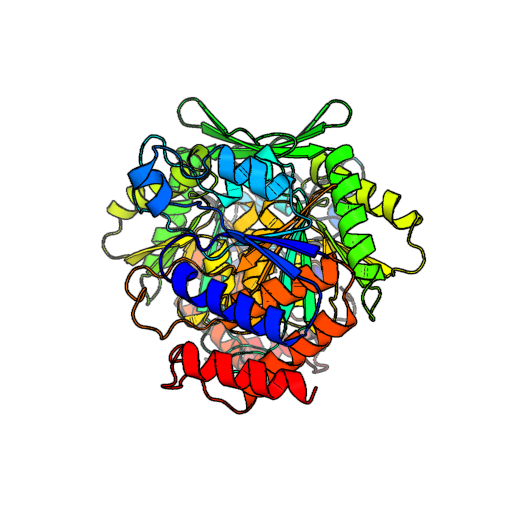4 1.00 16.79 258 PRO A C 1
ATOM 1968 O O . PRO A 1 257 ? 9.262 12.518 29.502 1.00 14.30 258 PRO A O 1
ATOM 1972 N N . VAL A 1 258 ? 8.788 10.807 30.878 1.00 16.13 259 VAL A N 1
ATOM 1973 C CA . VAL A 1 258 ? 7.725 10.314 30.021 1.00 18.77 259 VAL A CA 1
ATOM 1974 C C . VAL A 1 258 ? 6.463 11.087 30.395 1.00 18.57 259 VAL A C 1
ATOM 1975 O O . VAL A 1 258 ? 5.593 11.304 29.557 1.00 25.70 259 VAL A O 1
ATOM 1979 N N . HIS A 1 259 ? 6.371 11.522 31.650 1.00 20.73 260 HIS A N 1
ATOM 1980 C CA . HIS A 1 259 ? 5.187 12.261 32.102 1.00 21.80 260 HIS A CA 1
ATOM 1981 C C . HIS A 1 259 ? 4.955 13.577 31.363 1.00 27.04 260 HIS A C 1
ATOM 1982 O O . HIS A 1 259 ? 5.897 14.224 30.905 1.00 20.35 260 HIS A O 1
ATOM 1989 N N . GLY A 1 260 ? 3.684 13.953 31.240 1.00 24.04 261 GLY A N 1
ATOM 1990 C CA . GLY A 1 260 ? 3.322 15.180 30.549 1.00 26.78 261 GLY A CA 1
ATOM 1991 C C . GLY A 1 260 ? 3.588 16.463 31.315 1.00 24.98 261 GLY A C 1
ATOM 1992 O O . GLY A 1 260 ? 4.194 16.448 32.391 1.00 23.06 261 GLY A O 1
ATOM 1993 N N . SER A 1 261 ? 3.102 17.574 30.763 1.00 21.88 262 SER A N 1
ATOM 1994 C CA . SER A 1 261 ? 3.297 18.899 31.342 1.00 23.11 262 SER A CA 1
ATOM 1995 C C . SER A 1 261 ? 2.407 19.262 32.531 1.00 21.57 262 SER A C 1
ATOM 1996 O O . SER A 1 261 ? 2.630 20.293 33.166 1.00 17.95 262 SER A O 1
ATOM 1999 N N . ALA A 1 262 ? 1.398 18.439 32.814 1.00 17.17 263 ALA A N 1
ATOM 2000 C CA . ALA A 1 262 ? 0.483 18.687 33.931 1.00 19.40 263 ALA A CA 1
ATOM 2001 C C . ALA A 1 262 ? 0.198 20.184 34.113 1.00 19.49 263 ALA A C 1
ATOM 2002 O O . ALA A 1 262 ? 0.469 20.760 35.170 1.00 17.09 263 ALA A O 1
ATOM 2004 N N . PRO A 1 263 ? -0.369 20.829 33.081 1.00 22.69 264 PRO A N 1
ATOM 2005 C CA . PRO A 1 263 ? -0.699 22.259 33.087 1.00 25.13 264 PRO A CA 1
ATOM 2006 C C . PRO A 1 263 ? -1.447 22.794 34.304 1.00 22.80 264 PRO A C 1
ATOM 2007 O O . PRO A 1 263 ? -1.129 23.874 34.805 1.00 20.03 264 PRO A O 1
ATOM 2011 N N . ASP A 1 264 ? -2.436 22.043 34.781 1.00 20.97 265 ASP A N 1
ATOM 2012 C CA . ASP A 1 264 ? -3.238 22.492 35.912 1.00 21.26 265 ASP A CA 1
ATOM 2013 C C . ASP A 1 264 ? -2.514 22.588 37.248 1.00 22.63 265 ASP A C 1
ATOM 2014 O O . ASP A 1 264 ? -3.044 23.174 38.192 1.00 24.45 265 ASP A O 1
ATOM 2019 N N . ILE A 1 265 ? -1.317 22.019 37.351 1.00 20.27 266 ILE A N 1
ATOM 2020 C CA . ILE A 1 265 ? -0.581 22.125 38.605 1.00 19.98 266 ILE A CA 1
ATOM 2021 C C . ILE A 1 265 ? 0.741 22.858 38.408 1.00 21.09 266 ILE A C 1
ATOM 2022 O O . ILE A 1 265 ? 1.527 23.003 39.341 1.00 22.10 266 ILE A O 1
ATOM 2027 N N . ALA A 1 266 ? 0.979 23.325 37.188 1.00 22.25 267 ALA A N 1
ATOM 2028 C CA . ALA A 1 266 ? 2.208 24.048 36.893 1.00 25.00 267 ALA A CA 1
ATOM 2029 C C . ALA A 1 266 ? 2.256 25.299 37.765 1.00 25.51 267 ALA A C 1
ATOM 2030 O O . ALA A 1 266 ? 1.238 25.965 37.958 1.00 23.07 267 ALA A O 1
ATOM 2032 N N . GLY A 1 267 ? 3.436 25.603 38.297 1.00 20.07 268 GLY A N 1
ATOM 2033 C CA . GLY A 1 267 ? 3.597 26.777 39.138 1.00 22.81 268 GLY A CA 1
ATOM 2034 C C . GLY A 1 267 ? 3.255 26.574 40.605 1.00 21.34 268 GLY A C 1
ATOM 2035 O O . GLY A 1 267 ? 3.530 27.443 41.431 1.00 19.95 268 GLY A O 1
ATOM 2036 N N . LYS A 1 268 ? 2.669 25.430 40.945 1.00 15.63 269 LYS A N 1
ATOM 2037 C CA . LYS A 1 268 ? 2.297 25.175 42.328 1.00 18.15 269 LYS A CA 1
ATOM 2038 C C . LYS A 1 268 ? 3.448 24.634 43.170 1.00 17.65 269 LYS A C 1
ATOM 2039 O O . LYS A 1 268 ? 3.334 24.523 44.391 1.00 16.08 269 LYS A O 1
ATOM 2045 N N . GLY A 1 269 ? 4.557 24.304 42.513 1.00 19.15 270 GLY A N 1
ATOM 2046 C CA . GLY A 1 269 ? 5.714 23.792 43.226 1.00 20.17 270 GLY A CA 1
ATOM 2047 C C . GLY A 1 269 ? 5.538 22.446 43.910 1.00 18.90 270 GLY A C 1
ATOM 2048 O O . GLY A 1 269 ? 6.131 22.207 44.968 1.00 18.51 270 GLY A O 1
ATOM 2049 N N . ILE A 1 270 ? 4.728 21.564 43.326 1.00 14.62 271 ILE A N 1
ATOM 2050 C CA . ILE A 1 270 ? 4.514 20.239 43.901 1.00 12.80 271 ILE A CA 1
ATOM 2051 C C . ILE A 1 270 ? 4.874 19.109 42.943 1.00 13.35 271 ILE A C 1
ATOM 2052 O O . ILE A 1 270 ? 4.750 17.934 43.293 1.00 14.19 271 ILE A O 1
ATOM 2057 N N . ALA A 1 271 ? 5.325 19.456 41.741 1.00 14.54 272 ALA A N 1
ATOM 2058 C CA . ALA A 1 271 ? 5.681 18.437 40.757 1.00 13.99 272 ALA A CA 1
ATOM 2059 C C . ALA A 1 271 ? 6.839 17.580 41.256 1.00 15.81 272 ALA A C 1
ATOM 2060 O O . ALA A 1 271 ? 7.762 18.082 41.892 1.00 15.24 272 ALA A O 1
ATOM 2062 N N . ASN A 1 272 ? 6.778 16.282 40.974 1.00 13.79 273 ASN A N 1
ATOM 2063 C CA . ASN A 1 272 ? 7.831 15.354 41.387 1.00 13.50 273 ASN A CA 1
ATOM 2064 C C . ASN A 1 272 ? 8.946 15.432 40.330 1.00 10.58 273 ASN A C 1
ATOM 2065 O O . ASN A 1 272 ? 8.729 15.096 39.176 1.00 11.24 273 ASN A O 1
ATOM 2070 N N . PRO A 1 273 ? 10.154 15.883 40.720 1.00 12.86 274 PRO A N 1
ATOM 2071 C CA . PRO A 1 273 ? 11.269 15.996 39.773 1.00 13.54 274 PRO A CA 1
ATOM 2072 C C . PRO A 1 273 ? 12.036 14.700 39.528 1.00 12.13 274 PRO A C 1
ATOM 2073 O O . PRO A 1 273 ? 13.029 14.693 38.802 1.00 10.89 274 PRO A O 1
ATOM 2077 N N . THR A 1 274 ? 11.584 13.610 40.137 1.00 10.98 275 THR A N 1
ATOM 2078 C CA . THR A 1 274 ? 12.262 12.326 39.974 1.00 10.89 275 THR A CA 1
ATOM 2079 C C . THR A 1 274 ? 12.542 11.944 38.521 1.00 12.31 275 THR A C 1
ATOM 2080 O O . THR A 1 274 ? 13.692 11.658 38.152 1.00 10.59 275 THR A O 1
ATOM 2084 N N . ALA A 1 275 ? 11.504 11.948 37.690 1.00 9.40 276 ALA A N 1
ATOM 2085 C CA . ALA A 1 275 ? 11.672 11.571 36.294 1.00 11.22 276 ALA A CA 1
ATOM 2086 C C . ALA A 1 275 ? 12.710 12.430 35.575 1.00 11.68 276 ALA A C 1
ATOM 2087 O O . ALA A 1 275 ? 13.525 11.911 34.808 1.00 9.67 276 ALA A O 1
ATOM 2089 N N . ALA A 1 276 ? 12.681 13.736 35.818 1.00 10.63 277 ALA A N 1
ATOM 2090 C CA . ALA A 1 276 ? 13.641 14.629 35.182 1.00 11.59 277 ALA A CA 1
ATOM 2091 C C . ALA A 1 276 ? 15.055 14.372 35.708 1.00 9.85 277 ALA A C 1
ATOM 2092 O O . ALA A 1 276 ? 16.023 14.400 34.940 1.00 10.28 277 ALA A O 1
ATOM 2094 N N . ILE A 1 277 ? 15.182 14.138 37.013 1.00 11.61 278 ILE A N 1
ATOM 2095 C CA . ILE A 1 277 ? 16.498 13.863 37.602 1.00 8.86 278 ILE A CA 1
ATOM 2096 C C . ILE A 1 277 ? 17.041 12.534 37.078 1.00 9.53 278 ILE A C 1
ATOM 2097 O O . ILE A 1 277 ? 18.229 12.418 36.762 1.00 9.26 278 ILE A O 1
ATOM 2102 N N . LEU A 1 278 ? 16.180 11.525 36.977 1.00 11.25 279 LEU A N 1
ATOM 2103 C CA . LEU A 1 278 ? 16.626 10.232 36.466 1.00 10.94 279 LEU A CA 1
ATOM 2104 C C . LEU A 1 278 ? 16.951 10.335 34.971 1.00 9.24 279 LEU A C 1
ATOM 2105 O O . LEU A 1 278 ? 17.770 9.564 34.450 1.00 10.75 279 LEU A O 1
ATOM 2110 N N . SER A 1 279 ? 16.312 11.278 34.278 1.00 9.50 280 SER A N 1
ATOM 2111 C CA . SER A 1 279 ? 16.598 11.469 32.860 1.00 10.71 280 SER A CA 1
ATOM 2112 C C . SER A 1 279 ? 17.987 12.101 32.778 1.00 10.51 280 SER A C 1
ATOM 2113 O O . SER A 1 279 ? 18.742 11.844 31.844 1.00 9.69 280 SER A O 1
ATOM 2116 N N . ALA A 1 280 ? 18.309 12.937 33.760 1.00 13.48 281 ALA A N 1
ATOM 2117 C CA . ALA A 1 280 ? 19.623 13.576 33.805 1.00 11.53 281 ALA A CA 1
ATOM 2118 C C . ALA A 1 280 ? 20.660 12.492 34.097 1.00 12.75 281 ALA A C 1
ATOM 2119 O O . ALA A 1 280 ? 21.797 12.560 33.617 1.00 12.28 281 ALA A O 1
ATOM 2121 N N . ALA A 1 281 ? 20.273 11.491 34.884 1.00 10.13 282 ALA A N 1
ATOM 2122 C CA . ALA A 1 281 ? 21.183 10.392 35.192 1.00 14.13 282 ALA A CA 1
ATOM 2123 C C . ALA A 1 281 ? 21.415 9.576 33.916 1.00 13.21 282 ALA A C 1
ATOM 2124 O O . ALA A 1 281 ? 22.537 9.152 33.639 1.00 11.71 282 ALA A O 1
ATOM 2126 N N . MET A 1 282 ? 20.362 9.350 33.134 1.00 9.41 283 MET A N 1
ATOM 2127 C CA . MET A 1 282 ? 20.523 8.619 31.877 1.00 12.53 283 MET A CA 1
ATOM 2128 C C . MET A 1 282 ? 21.489 9.392 30.989 1.00 11.30 283 MET A C 1
ATOM 2129 O O . MET A 1 282 ? 22.335 8.809 30.304 1.00 13.06 283 MET A O 1
ATOM 2134 N N . MET A 1 283 ? 21.354 10.715 31.000 1.00 9.94 284 MET A N 1
ATOM 2135 C CA . MET A 1 283 ? 22.220 11.571 30.203 1.00 9.66 284 MET A CA 1
ATOM 2136 C C . MET A 1 283 ? 23.688 11.454 30.631 1.00 11.80 284 MET A C 1
ATOM 2137 O O . MET A 1 283 ? 24.583 11.408 29.784 1.00 12.11 284 MET A O 1
ATOM 2142 N N . LEU A 1 284 ? 23.939 11.423 31.937 1.00 10.73 285 LEU A N 1
ATOM 2143 C CA . LEU A 1 284 ? 25.311 11.300 32.438 1.00 13.17 285 LEU A CA 1
ATOM 2144 C C . LEU A 1 284 ? 25.912 9.968 31.978 1.00 15.76 285 LEU A C 1
ATOM 2145 O O . LEU A 1 284 ? 27.078 9.899 31.573 1.00 14.77 285 LEU A O 1
ATOM 2150 N N . ASP A 1 285 ? 25.106 8.916 32.043 1.00 13.30 286 ASP A N 1
ATOM 2151 C CA . ASP A 1 285 ? 25.532 7.583 31.617 1.00 14.12 286 ASP A CA 1
ATOM 2152 C C . ASP A 1 285 ? 25.949 7.672 30.148 1.00 17.50 286 ASP A C 1
ATOM 2153 O O . ASP A 1 285 ? 27.036 7.231 29.756 1.00 14.23 286 ASP A O 1
ATOM 2158 N N . TYR A 1 286 ? 25.071 8.256 29.343 1.00 15.49 287 TYR A N 1
ATOM 2159 C CA . TYR A 1 286 ? 25.314 8.429 27.914 1.00 17.48 287 TYR A CA 1
ATOM 2160 C C . TYR A 1 286 ? 26.604 9.215 27.653 1.00 17.05 287 TYR A C 1
ATOM 2161 O O . TYR A 1 286 ? 27.361 8.897 26.729 1.00 16.35 287 TYR A O 1
ATOM 2170 N N . LEU A 1 287 ? 26.857 10.231 28.474 1.00 16.40 288 LEU A N 1
ATOM 2171 C CA . LEU A 1 287 ? 28.043 11.072 28.318 1.00 15.32 288 LEU A CA 1
ATOM 2172 C C . LEU A 1 287 ? 29.341 10.419 28.793 1.00 18.06 288 LEU A C 1
ATOM 2173 O O . LEU A 1 287 ? 30.426 10.977 28.609 1.00 20.79 288 LEU A O 1
ATOM 2178 N N . GLY A 1 288 ? 29.236 9.245 29.401 1.00 17.06 289 GLY A N 1
ATOM 2179 C CA . GLY A 1 288 ? 30.426 8.564 29.875 1.00 16.89 289 GLY A CA 1
ATOM 2180 C C . GLY A 1 288 ? 30.732 8.779 31.345 1.00 21.65 289 GLY A C 1
ATOM 2181 O O . GLY A 1 288 ? 31.775 8.346 31.832 1.00 20.97 289 GLY A O 1
ATOM 2182 N N . GLU A 1 289 ? 29.834 9.457 32.054 1.00 16.59 290 GLU A N 1
ATOM 2183 C CA . GLU A 1 289 ? 30.016 9.698 33.481 1.00 13.52 290 GLU A CA 1
ATOM 2184 C C . GLU A 1 289 ? 29.128 8.695 34.211 1.00 14.09 290 GLU A C 1
ATOM 2185 O O . GLU A 1 289 ? 28.195 9.064 34.924 1.00 15.04 290 GLU A O 1
ATOM 2191 N N . LYS A 1 290 ? 29.434 7.415 34.019 1.00 13.73 291 LYS A N 1
ATOM 2192 C CA . LYS A 1 290 ? 28.655 6.333 34.606 1.00 19.50 291 LYS A CA 1
ATOM 2193 C C . LYS A 1 290 ? 28.622 6.288 36.129 1.00 16.44 291 LYS A C 1
ATOM 2194 O O . LYS A 1 290 ? 27.596 5.950 36.711 1.00 13.82 291 LYS A O 1
ATOM 2200 N N . GLU A 1 291 ? 29.730 6.618 36.783 1.00 14.12 292 GLU A N 1
ATOM 2201 C CA . GLU A 1 291 ? 29.739 6.597 38.244 1.00 16.09 292 GLU A CA 1
ATOM 2202 C C . GLU A 1 291 ? 28.843 7.703 38.805 1.00 15.68 292 GLU A C 1
ATOM 2203 O O . GLU A 1 291 ? 28.087 7.481 39.753 1.00 17.07 292 GLU A O 1
ATOM 2209 N N . ALA A 1 292 ? 28.922 8.894 38.221 1.00 13.50 293 ALA A N 1
ATOM 2210 C CA . ALA A 1 292 ? 28.088 9.998 38.685 1.00 14.72 293 ALA A CA 1
ATOM 2211 C C . ALA A 1 292 ? 26.624 9.632 38.461 1.00 14.96 293 ALA A C 1
ATOM 2212 O O . ALA A 1 292 ? 25.775 9.914 39.306 1.00 13.21 293 ALA A O 1
ATOM 2214 N N . ALA A 1 293 ? 26.333 9.003 37.323 1.00 11.86 294 ALA A N 1
ATOM 2215 C CA . ALA A 1 293 ? 24.959 8.600 37.012 1.00 14.39 294 ALA A CA 1
ATOM 2216 C C . ALA A 1 293 ? 24.425 7.663 38.099 1.00 16.40 294 ALA A C 1
ATOM 2217 O O . ALA A 1 293 ? 23.290 7.799 38.558 1.00 13.17 294 ALA A O 1
ATOM 2219 N N . LYS A 1 294 ? 25.251 6.706 38.512 1.00 15.39 295 LYS A N 1
ATOM 2220 C CA . LYS A 1 294 ? 24.847 5.764 39.547 1.00 15.73 295 LYS A CA 1
ATOM 2221 C C . LYS A 1 294 ? 24.614 6.471 40.883 1.00 14.24 295 LYS A C 1
ATOM 2222 O O . LYS A 1 294 ? 23.700 6.120 41.624 1.00 16.88 295 LYS A O 1
ATOM 2228 N N . ARG A 1 295 ? 25.437 7.469 41.191 1.00 14.03 296 ARG A N 1
ATOM 2229 C CA . ARG A 1 295 ? 25.281 8.204 42.439 1.00 13.66 296 ARG A CA 1
ATOM 2230 C C . ARG A 1 295 ? 23.985 9.012 42.415 1.00 12.61 296 ARG A C 1
ATOM 2231 O O . ARG A 1 295 ? 23.253 9.054 43.401 1.00 10.96 296 ARG A O 1
ATOM 2239 N N . VAL A 1 296 ? 23.689 9.637 41.282 1.00 12.52 297 VAL A N 1
ATOM 2240 C CA . VAL A 1 296 ? 22.456 10.409 41.184 1.00 14.25 297 VAL A CA 1
ATOM 2241 C C . VAL A 1 296 ? 21.261 9.482 41.400 1.00 9.90 297 VAL A C 1
ATOM 2242 O O . VAL A 1 296 ? 20.315 9.821 42.117 1.00 12.53 297 VAL A O 1
ATOM 2246 N N . GLU A 1 297 ? 21.304 8.299 40.802 1.00 11.17 298 GLU A N 1
ATOM 2247 C CA . GLU A 1 297 ? 20.204 7.362 40.971 1.00 14.49 298 GLU A CA 1
ATOM 2248 C C . GLU A 1 297 ? 20.061 6.929 42.427 1.00 14.49 298 GLU A C 1
ATOM 2249 O O . GLU A 1 297 ? 18.946 6.832 42.944 1.00 12.80 298 GLU A O 1
ATOM 2255 N N . LYS A 1 298 ? 21.184 6.665 43.090 1.00 13.57 299 LYS A N 1
ATOM 2256 C CA . LYS A 1 298 ? 21.149 6.263 44.496 1.00 13.13 299 LYS A CA 1
ATOM 2257 C C . LYS A 1 298 ? 20.552 7.353 45.375 1.00 13.30 299 LYS A C 1
ATOM 2258 O O . LYS A 1 298 ? 19.813 7.060 46.327 1.00 12.39 299 LYS A O 1
ATOM 2264 N N . ALA A 1 299 ? 20.887 8.608 45.074 1.00 10.06 300 ALA A N 1
ATOM 2265 C CA . ALA A 1 299 ? 20.370 9.736 45.844 1.00 12.01 300 ALA A CA 1
ATOM 2266 C C . ALA A 1 299 ? 18.861 9.805 45.668 1.00 15.28 300 ALA A C 1
ATOM 2267 O O . ALA A 1 299 ? 18.120 10.019 46.629 1.00 11.16 300 ALA A O 1
ATOM 2269 N N . VAL A 1 300 ? 18.406 9.632 44.430 1.00 12.72 301 VAL A N 1
ATOM 2270 C CA . VAL A 1 300 ? 16.974 9.656 44.166 1.00 13.51 301 VAL A CA 1
ATOM 2271 C C . VAL A 1 300 ? 16.279 8.543 44.955 1.00 13.55 301 VAL A C 1
ATOM 2272 O O . VAL A 1 300 ? 15.281 8.782 45.641 1.00 14.89 301 VAL A O 1
ATOM 2276 N N . ASP A 1 301 ? 16.806 7.329 44.864 1.00 12.13 302 ASP A N 1
ATOM 2277 C CA . ASP A 1 301 ? 16.211 6.197 45.576 1.00 13.47 302 ASP A CA 1
ATOM 2278 C C . ASP A 1 301 ? 16.172 6.416 47.082 1.00 17.51 302 ASP A C 1
ATOM 2279 O O . ASP A 1 301 ? 15.198 6.055 47.746 1.00 13.89 302 ASP A O 1
ATOM 2284 N N . LEU A 1 302 ? 17.225 7.010 47.631 1.00 13.31 303 LEU A N 1
ATOM 2285 C CA . LEU A 1 302 ? 17.258 7.246 49.070 1.00 13.22 303 LEU A CA 1
ATOM 2286 C C . LEU A 1 302 ? 16.137 8.191 49.502 1.00 14.37 303 LEU A C 1
ATOM 2287 O O . LEU A 1 302 ? 15.446 7.936 50.495 1.00 17.00 303 LEU A O 1
ATOM 2292 N N . VAL A 1 303 ? 15.939 9.272 48.755 1.00 12.62 304 VAL A N 1
ATOM 2293 C CA . VAL A 1 303 ? 14.889 10.221 49.099 1.00 10.91 304 VAL A CA 1
ATOM 2294 C C . VAL A 1 303 ? 13.512 9.620 48.845 1.00 16.51 304 VAL A C 1
ATOM 2295 O O . VAL A 1 303 ? 12.582 9.837 49.623 1.00 16.11 304 VAL A O 1
ATOM 2299 N N . LEU A 1 304 ? 13.373 8.863 47.760 1.00 14.34 305 LEU A N 1
ATOM 2300 C CA . LEU A 1 304 ? 12.089 8.227 47.486 1.00 14.05 305 LEU A CA 1
ATOM 2301 C C . LEU A 1 304 ? 11.716 7.326 48.658 1.00 18.63 305 LEU A C 1
ATOM 2302 O O . LEU A 1 304 ? 10.560 7.272 49.075 1.00 17.26 305 LEU A O 1
ATOM 2307 N N . GLU A 1 305 ? 12.703 6.622 49.198 1.00 17.03 306 GLU A N 1
ATOM 2308 C CA . GLU A 1 305 ? 12.439 5.722 50.306 1.00 19.82 306 GLU A CA 1
ATOM 2309 C C . GLU A 1 305 ? 12.178 6.404 51.642 1.00 19.22 306 GLU A C 1
ATOM 2310 O O . GLU A 1 305 ? 11.223 6.049 52.334 1.00 23.14 306 GLU A O 1
ATOM 2316 N N . ARG A 1 306 ? 12.986 7.432 52.003 1.00 13.66 307 ARG A N 1
ATOM 2317 C CA . ARG A 1 306 ? 12.913 8.050 53.321 1.00 21.06 307 ARG A CA 1
ATOM 2318 C C . ARG A 1 306 ? 12.151 9.370 53.265 1.00 25.59 307 ARG A C 1
ATOM 2319 O O . ARG A 1 306 ? 11.904 9.928 54.403 1.00 22.53 307 ARG A O 1
ATOM 2327 N N . GLY A 1 307 ? 11.804 9.940 52.157 1.00 22.36 308 GLY A N 1
ATOM 2328 C CA . GLY A 1 307 ? 11.104 11.217 52.131 1.00 19.89 308 GLY A CA 1
ATOM 2329 C C . GLY A 1 307 ? 12.133 12.332 52.076 1.00 25.77 308 GLY A C 1
ATOM 2330 O O . GLY A 1 307 ? 13.330 12.052 52.181 1.00 23.71 308 GLY A O 1
ATOM 2331 N N . PRO A 1 308 ? 11.721 13.603 51.940 1.00 18.86 309 PRO A N 1
ATOM 2332 C CA . PRO A 1 308 ? 10.342 14.093 51.836 1.00 23.20 309 PRO A CA 1
ATOM 2333 C C . PRO A 1 308 ? 9.703 13.614 50.544 1.00 24.16 309 PRO A C 1
ATOM 2334 O O . PRO A 1 308 ? 10.380 13.493 49.528 1.00 28.16 309 PRO A O 1
ATOM 2338 N N . ARG A 1 309 ? 8.406 13.337 50.577 1.00 21.31 310 ARG A N 1
ATOM 2339 C CA . ARG A 1 309 ? 7.729 12.888 49.370 1.00 19.43 310 ARG A CA 1
ATOM 2340 C C . ARG A 1 309 ? 6.717 13.906 48.880 1.00 16.46 310 ARG A C 1
ATOM 2341 O O . ARG A 1 309 ? 5.950 14.463 49.670 1.00 18.26 310 ARG A O 1
ATOM 2349 N N . THR A 1 310 ? 6.728 14.150 47.573 1.00 17.14 311 THR A N 1
ATOM 2350 C CA . THR A 1 310 ? 5.784 15.074 46.964 1.00 14.42 311 THR A CA 1
ATOM 2351 C C . THR A 1 310 ? 4.399 14.415 46.997 1.00 15.79 311 THR A C 1
ATOM 2352 O O . THR A 1 310 ? 4.279 13.219 47.274 1.00 14.96 311 THR A O 1
ATOM 2356 N N . PRO A 1 311 ? 3.337 15.186 46.719 1.00 14.86 312 PRO A N 1
ATOM 2357 C CA . PRO A 1 311 ? 1.961 14.673 46.731 1.00 15.88 312 PRO A CA 1
ATOM 2358 C C . PRO A 1 311 ? 1.669 13.400 45.947 1.00 14.13 312 PRO A C 1
ATOM 2359 O O . PRO A 1 311 ? 0.891 12.557 46.403 1.00 15.65 312 PRO A O 1
ATOM 2363 N N . ASP A 1 312 ? 2.278 13.255 44.774 1.00 11.46 313 ASP A N 1
ATOM 2364 C CA . ASP A 1 312 ? 2.048 12.078 43.950 1.00 15.51 313 ASP A CA 1
ATOM 2365 C C . ASP A 1 312 ? 2.489 10.787 44.630 1.00 15.10 313 ASP A C 1
ATOM 2366 O O . ASP A 1 312 ? 2.048 9.705 44.248 1.00 17.61 313 ASP A O 1
ATOM 2371 N N . LEU A 1 313 ? 3.358 10.892 45.630 1.00 16.05 314 LEU A N 1
ATOM 2372 C CA . LEU A 1 313 ? 3.825 9.702 46.331 1.00 16.86 314 LEU A CA 1
ATOM 2373 C C . LEU A 1 313 ? 3.243 9.595 47.735 1.00 20.65 314 LEU A C 1
ATOM 2374 O O . LEU A 1 313 ? 3.816 8.946 48.612 1.00 19.93 314 LEU A O 1
ATOM 2379 N N . GLY A 1 314 ? 2.098 10.242 47.936 1.00 20.27 315 GLY A N 1
ATOM 2380 C CA . GLY A 1 314 ? 1.420 10.195 49.222 1.00 26.82 315 GLY A CA 1
ATOM 2381 C C . GLY A 1 314 ? 1.918 11.179 50.259 1.00 27.05 315 GLY A C 1
ATOM 2382 O O . GLY A 1 314 ? 1.446 11.183 51.399 1.00 24.84 315 GLY A O 1
ATOM 2383 N N . GLY A 1 315 ? 2.867 12.021 49.870 1.00 25.31 316 GLY A N 1
ATOM 2384 C CA . GLY A 1 315 ? 3.408 12.987 50.802 1.00 24.89 316 GLY A CA 1
ATOM 2385 C C . GLY A 1 315 ? 2.812 14.368 50.637 1.00 24.59 316 GLY A C 1
ATOM 2386 O O . GLY A 1 315 ? 1.844 14.562 49.899 1.00 25.25 316 GLY A O 1
ATOM 2387 N N . ASP A 1 316 ? 3.395 15.337 51.328 1.00 24.70 317 ASP A N 1
ATOM 2388 C CA . ASP A 1 316 ? 2.916 16.707 51.253 1.00 31.18 317 ASP A CA 1
ATOM 2389 C C . ASP A 1 316 ? 4.084 17.672 51.114 1.00 30.20 317 ASP A C 1
ATOM 2390 O O . ASP A 1 316 ? 3.971 18.853 51.447 1.00 36.63 317 ASP A O 1
ATOM 2395 N N . ALA A 1 317 ? 5.205 17.164 50.609 1.00 25.72 318 ALA A N 1
ATOM 2396 C CA . ALA A 1 317 ? 6.401 17.974 50.425 1.00 23.05 318 ALA A CA 1
ATOM 2397 C C . ALA A 1 317 ? 6.409 18.675 49.071 1.00 22.94 318 ALA A C 1
ATOM 2398 O O . ALA A 1 317 ? 5.712 18.267 48.139 1.00 20.72 318 ALA A O 1
ATOM 2400 N N . THR A 1 318 ? 7.203 19.735 48.969 1.00 19.25 319 THR A N 1
ATOM 2401 C CA . THR A 1 318 ? 7.303 20.500 47.734 1.00 19.14 319 THR A CA 1
ATOM 2402 C C . THR A 1 318 ? 8.411 19.985 46.819 1.00 17.81 319 THR A C 1
ATOM 2403 O O . THR A 1 318 ? 9.257 19.195 47.234 1.00 18.17 319 THR A O 1
ATOM 2407 N N . THR A 1 319 ? 8.389 20.455 45.575 1.00 17.25 320 THR A N 1
ATOM 2408 C CA . THR A 1 319 ? 9.393 20.100 44.578 1.00 16.11 320 THR A CA 1
ATOM 2409 C C . THR A 1 319 ? 10.750 20.546 45.125 1.00 21.64 320 THR A C 1
ATOM 2410 O O . THR A 1 319 ? 11.757 19.836 45.014 1.00 16.11 320 THR A O 1
ATOM 2414 N N . GLU A 1 320 ? 10.755 21.735 45.722 1.00 17.99 321 GLU A N 1
ATOM 2415 C CA . GLU A 1 320 ? 11.965 22.308 46.297 1.00 21.02 321 GLU A CA 1
ATOM 2416 C C . GLU A 1 320 ? 12.538 21.446 47.419 1.00 17.63 321 GLU A C 1
ATOM 2417 O O . GLU A 1 320 ? 13.733 21.151 47.431 1.00 20.49 321 GLU A O 1
ATOM 2423 N N . ALA A 1 321 ? 11.685 21.046 48.358 1.00 18.16 322 ALA A N 1
ATOM 2424 C CA . ALA A 1 321 ? 12.118 20.229 49.489 1.00 18.79 322 ALA A CA 1
ATOM 2425 C C . ALA A 1 321 ? 12.695 18.903 49.014 1.00 17.83 322 ALA A C 1
ATOM 2426 O O . ALA A 1 321 ? 13.713 18.430 49.530 1.00 15.92 322 ALA A O 1
ATOM 2428 N N . PHE A 1 322 ? 12.037 18.306 48.027 1.00 13.74 323 PHE A N 1
ATOM 2429 C CA . PHE A 1 322 ? 12.477 17.025 47.487 1.00 15.27 323 PHE A CA 1
ATOM 2430 C C . PHE A 1 322 ? 13.835 17.187 46.818 1.00 13.65 323 PHE A C 1
ATOM 2431 O O . PHE A 1 322 ? 14.751 16.392 47.034 1.00 13.61 323 PHE A O 1
ATOM 2439 N N . THR A 1 323 ? 13.955 18.222 45.997 1.00 13.23 324 THR A N 1
ATOM 2440 C CA . THR A 1 323 ? 15.191 18.490 45.279 1.00 14.31 324 THR A CA 1
ATOM 2441 C C . THR A 1 323 ? 16.350 18.735 46.246 1.00 14.38 324 THR A C 1
ATOM 2442 O O . THR A 1 323 ? 17.456 18.234 46.042 1.00 14.73 324 THR A O 1
ATOM 2446 N N . GLU A 1 324 ? 16.108 19.498 47.304 1.00 14.58 325 GLU A N 1
ATOM 2447 C CA . GLU A 1 324 ? 17.189 19.755 48.248 1.00 17.71 325 GLU A CA 1
ATOM 2448 C C . GLU A 1 324 ? 17.629 18.490 48.963 1.00 16.61 325 GLU A C 1
ATOM 2449 O O . GLU A 1 324 ? 18.815 18.321 49.263 1.00 13.73 325 GLU A O 1
ATOM 2455 N N . ALA A 1 325 ? 16.684 17.591 49.221 1.00 13.21 326 ALA A N 1
ATOM 2456 C CA . ALA A 1 325 ? 17.006 16.332 49.878 1.00 17.06 326 ALA A CA 1
ATOM 2457 C C . ALA A 1 325 ? 17.854 15.455 48.960 1.00 16.36 326 ALA A C 1
ATOM 2458 O O . ALA A 1 325 ? 18.755 14.755 49.427 1.00 13.55 326 ALA A O 1
ATOM 2460 N N . VAL A 1 326 ? 17.559 15.471 47.662 1.00 12.75 327 VAL A N 1
ATOM 2461 C CA . VAL A 1 326 ? 18.336 14.661 46.727 1.00 12.67 327 VAL A CA 1
ATOM 2462 C C . VAL A 1 326 ? 19.749 15.231 46.627 1.00 10.87 327 VAL A C 1
ATOM 2463 O O . VAL A 1 326 ? 20.725 14.485 46.618 1.00 13.78 327 VAL A O 1
ATOM 2467 N N . VAL A 1 327 ? 19.851 16.555 46.570 1.00 11.22 328 VAL A N 1
ATOM 2468 C CA . VAL A 1 327 ? 21.149 17.220 46.493 1.00 15.38 328 VAL A CA 1
ATOM 2469 C C . VAL A 1 327 ? 22.006 16.871 47.712 1.00 17.64 328 VAL A C 1
ATOM 2470 O O . VAL A 1 327 ? 23.181 16.513 47.583 1.00 15.06 328 VAL A O 1
ATOM 2474 N N . GLU A 1 328 ? 21.409 16.953 48.895 1.00 16.51 329 GLU A N 1
ATOM 2475 C CA . GLU A 1 328 ? 22.121 16.641 50.127 1.00 18.08 329 GLU A CA 1
ATOM 2476 C C . GLU A 1 328 ? 22.503 15.164 50.191 1.00 17.04 329 GLU A C 1
ATOM 2477 O O . GLU A 1 328 ? 23.608 14.820 50.603 1.00 15.45 329 GLU A O 1
ATOM 2483 N N . ALA A 1 329 ? 21.595 14.287 49.778 1.00 12.70 330 ALA A N 1
ATOM 2484 C CA . ALA A 1 329 ? 21.886 12.857 49.794 1.00 11.75 330 ALA A CA 1
ATOM 2485 C C . ALA A 1 329 ? 23.033 12.506 48.848 1.00 13.28 330 ALA A C 1
ATOM 2486 O O . ALA A 1 329 ? 23.909 11.711 49.191 1.00 14.47 330 ALA A O 1
ATOM 2488 N N . LEU A 1 330 ? 23.025 13.104 47.660 1.00 12.55 331 LEU A N 1
ATOM 2489 C CA . LEU A 1 330 ? 24.059 12.843 46.660 1.00 15.15 331 LEU A CA 1
ATOM 2490 C C . LEU A 1 330 ? 25.476 13.036 47.203 1.00 14.74 331 LEU A C 1
ATOM 2491 O O . LEU A 1 330 ? 26.368 12.252 46.891 1.00 13.71 331 LEU A O 1
ATOM 2496 N N . LYS A 1 331 ? 25.672 14.068 48.017 1.00 15.83 332 LYS A N 1
ATOM 2497 C CA . LYS A 1 331 ? 26.994 14.366 48.586 1.00 22.04 332 LYS A CA 1
ATOM 2498 C C . LYS A 1 331 ? 27.598 13.221 49.399 1.00 20.38 332 LYS A C 1
ATOM 2499 O O . LYS A 1 331 ? 28.825 13.081 49.476 1.00 19.61 332 LYS A O 1
ATOM 2505 N N . SER A 1 332 ? 26.746 12.405 50.011 1.00 19.06 333 SER A N 1
ATOM 2506 C CA . SER A 1 332 ? 27.216 11.301 50.843 1.00 19.35 333 SER A CA 1
ATOM 2507 C C . SER A 1 332 ? 27.177 9.941 50.164 1.00 18.64 333 SER A C 1
ATOM 2508 O O . SER A 1 332 ? 27.465 8.929 50.796 1.00 18.92 333 SER A O 1
ATOM 2511 N N . LEU A 1 333 ? 26.843 9.916 48.877 1.00 19.76 334 LEU A N 1
ATOM 2512 C CA . LEU A 1 333 ? 26.743 8.657 48.153 1.00 19.18 334 LEU A CA 1
ATOM 2513 C C . LEU A 1 333 ? 27.747 8.508 47.015 1.00 20.87 334 LEU A C 1
ATOM 2514 O O . LEU A 1 333 ? 28.430 9.493 46.679 1.00 17.80 334 LEU A O 1
ATOM 2520 N N . ALA B 1 1 ? -32.381 -30.831 19.692 1.00 30.33 2 ALA B N 1
ATOM 2521 C CA . ALA B 1 1 ? -31.178 -30.786 20.572 1.00 30.53 2 ALA B CA 1
ATOM 2522 C C . ALA B 1 1 ? -30.051 -30.025 19.885 1.00 29.95 2 ALA B C 1
ATOM 2523 O O . ALA B 1 1 ? -30.109 -29.769 18.685 1.00 31.40 2 ALA B O 1
ATOM 2525 N N . TYR B 1 2 ? -29.024 -29.667 20.647 1.00 28.63 3 TYR B N 1
ATOM 2526 C CA . TYR B 1 2 ? -27.895 -28.947 20.079 1.00 26.90 3 TYR B CA 1
ATOM 2527 C C . TYR B 1 2 ? -26.906 -29.913 19.435 1.00 28.99 3 TYR B C 1
ATOM 2528 O O . TYR B 1 2 ? -26.590 -30.962 19.999 1.00 29.94 3 TYR B O 1
ATOM 2537 N N . ARG B 1 3 ? -26.435 -29.563 18.245 1.00 25.45 4 ARG B N 1
ATOM 2538 C CA . ARG B 1 3 ? -25.455 -30.380 17.541 1.00 26.26 4 ARG B CA 1
ATOM 2539 C C . ARG B 1 3 ? -24.099 -29.710 17.728 1.00 28.33 4 ARG B C 1
ATOM 2540 O O . ARG B 1 3 ? -23.892 -28.575 17.291 1.00 25.80 4 ARG B O 1
ATOM 2548 N N . ILE B 1 4 ? -23.186 -30.411 18.394 1.00 21.86 5 ILE B N 1
ATOM 2549 C CA . ILE B 1 4 ? -21.851 -29.890 18.660 1.00 21.49 5 ILE B CA 1
ATOM 2550 C C . ILE B 1 4 ? -20.791 -30.685 17.910 1.00 24.17 5 ILE B C 1
ATOM 2551 O O . ILE B 1 4 ? -20.727 -31.911 18.030 1.00 22.69 5 ILE B O 1
ATOM 2556 N N . CYS B 1 5 ? -19.958 -29.997 17.135 1.00 20.33 6 CYS B N 1
ATOM 2557 C CA . CYS B 1 5 ? -18.891 -30.672 16.409 1.00 17.75 6 CYS B CA 1
ATOM 2558 C C . CYS B 1 5 ? -17.656 -30.690 17.305 1.00 20.27 6 CYS B C 1
ATOM 2559 O O . CYS B 1 5 ? -17.213 -29.647 17.785 1.00 18.96 6 CYS B O 1
ATOM 2562 N N . LEU B 1 6 ? -17.121 -31.882 17.544 1.00 21.50 7 LEU B N 1
ATOM 2563 C CA . LEU B 1 6 ? -15.936 -32.039 18.382 1.00 20.78 7 LEU B CA 1
ATOM 2564 C C . LEU B 1 6 ? -14.708 -32.353 17.538 1.00 22.07 7 LEU B C 1
ATOM 2565 O O . LEU B 1 6 ? -14.702 -33.313 16.766 1.00 25.75 7 LEU B O 1
ATOM 2570 N N . ILE B 1 7 ? -13.672 -31.536 17.682 1.00 23.34 8 ILE B N 1
ATOM 2571 C CA . ILE B 1 7 ? -12.425 -31.734 16.954 1.00 24.22 8 ILE B CA 1
ATOM 2572 C C . ILE B 1 7 ? -11.280 -31.729 17.968 1.00 26.44 8 ILE B C 1
ATOM 2573 O O . ILE B 1 7 ? -10.943 -30.691 18.542 1.00 22.24 8 ILE B O 1
ATOM 2578 N N . GLU B 1 8 ? -10.686 -32.897 18.191 1.00 27.17 9 GLU B N 1
ATOM 2579 C CA . GLU B 1 8 ? -9.604 -33.021 19.158 1.00 27.88 9 GLU B CA 1
ATOM 2580 C C . GLU B 1 8 ? -8.327 -32.300 18.764 1.00 27.99 9 GLU B C 1
ATOM 2581 O O . GLU B 1 8 ? -7.647 -31.730 19.617 1.00 31.04 9 GLU B O 1
ATOM 2587 N N . GLY B 1 9 ? -8.003 -32.318 17.477 1.00 29.97 10 GLY B N 1
ATOM 2588 C CA . GLY B 1 9 ? -6.791 -31.662 17.028 1.00 31.93 10 GLY B CA 1
ATOM 2589 C C . GLY B 1 9 ? -5.558 -32.499 17.317 1.00 34.03 10 GLY B C 1
ATOM 2590 O O . GLY B 1 9 ? -5.588 -33.721 17.178 1.00 34.90 10 GLY B O 1
ATOM 2591 N N . ASP B 1 10 ? -4.478 -31.847 17.734 1.00 33.59 11 ASP B N 1
ATOM 2592 C CA . ASP B 1 10 ? -3.225 -32.539 18.027 1.00 37.75 11 ASP B CA 1
ATOM 2593 C C . ASP B 1 10 ? -2.924 -32.670 19.522 1.00 38.86 11 ASP B C 1
ATOM 2594 O O . ASP B 1 10 ? -3.590 -32.068 20.368 1.00 37.68 11 ASP B O 1
ATOM 2599 N N . GLY B 1 11 ? -1.903 -33.469 19.822 1.00 38.36 12 GLY B N 1
ATOM 2600 C CA . GLY B 1 11 ? -1.457 -33.688 21.189 1.00 37.12 12 GLY B CA 1
ATOM 2601 C C . GLY B 1 11 ? -2.467 -33.713 22.323 1.00 33.27 12 GLY B C 1
ATOM 2602 O O . GLY B 1 11 ? -3.342 -34.578 22.382 1.00 34.10 12 GLY B O 1
ATOM 2603 N N . ILE B 1 12 ? -2.321 -32.762 23.242 1.00 33.87 13 ILE B N 1
ATOM 2604 C CA . ILE B 1 12 ? -3.193 -32.656 24.408 1.00 33.85 13 ILE B CA 1
ATOM 2605 C C . ILE B 1 12 ? -4.670 -32.558 24.043 1.00 32.14 13 ILE B C 1
ATOM 2606 O O . ILE B 1 12 ? -5.540 -32.840 24.867 1.00 30.98 13 ILE B O 1
ATOM 2611 N N . GLY B 1 13 ? -4.948 -32.154 22.809 1.00 32.20 14 GLY B N 1
ATOM 2612 C CA . GLY B 1 13 ? -6.328 -32.037 22.375 1.00 31.32 14 GLY B CA 1
ATOM 2613 C C . GLY B 1 13 ? -7.066 -33.350 22.545 1.00 32.46 14 GLY B C 1
ATOM 2614 O O . GLY B 1 13 ? -8.255 -33.366 22.863 1.00 31.18 14 GLY B O 1
ATOM 2615 N N . HIS B 1 14 ? -6.349 -34.454 22.343 1.00 31.24 15 HIS B N 1
ATOM 2616 C CA . HIS B 1 14 ? -6.922 -35.791 22.468 1.00 30.75 15 HIS B CA 1
ATOM 2617 C C . HIS B 1 14 ? -7.344 -36.098 23.902 1.00 30.93 15 HIS B C 1
ATOM 2618 O O . HIS B 1 14 ? -8.123 -37.016 24.145 1.00 31.51 15 HIS B O 1
ATOM 2625 N N . GLU B 1 15 ? -6.826 -35.328 24.852 1.00 34.85 16 GLU B N 1
ATOM 2626 C CA . GLU B 1 15 ? -7.162 -35.539 26.253 1.00 33.50 16 GLU B CA 1
ATOM 2627 C C . GLU B 1 15 ? -8.188 -34.544 26.792 1.00 31.85 16 GLU B C 1
ATOM 2628 O O . GLU B 1 15 ? -9.112 -34.929 27.510 1.00 31.41 16 GLU B O 1
ATOM 2634 N N . VAL B 1 16 ? -8.037 -33.273 26.433 1.00 31.79 17 VAL B N 1
ATOM 2635 C CA . VAL B 1 16 ? -8.940 -32.237 26.928 1.00 29.75 17 VAL B CA 1
ATOM 2636 C C . VAL B 1 16 ? -10.302 -32.142 26.249 1.00 29.34 17 VAL B C 1
ATOM 2637 O O . VAL B 1 16 ? -11.268 -31.693 26.867 1.00 26.51 17 VAL B O 1
ATOM 2641 N N . ILE B 1 17 ? -10.394 -32.547 24.987 1.00 29.30 18 ILE B N 1
ATOM 2642 C CA . ILE B 1 17 ? -11.678 -32.482 24.303 1.00 26.71 18 ILE B CA 1
ATOM 2643 C C . ILE B 1 17 ? -12.622 -33.545 24.844 1.00 26.20 18 ILE B C 1
ATOM 2644 O O . ILE B 1 17 ? -13.791 -33.264 25.104 1.00 23.12 18 ILE B O 1
ATOM 2649 N N . PRO B 1 18 ? -12.138 -34.789 25.009 1.00 27.60 19 PRO B N 1
ATOM 2650 C CA . PRO B 1 18 ? -13.060 -35.794 25.543 1.00 27.11 19 PRO B CA 1
ATOM 2651 C C . PRO B 1 18 ? -13.491 -35.365 26.949 1.00 26.32 19 PRO B C 1
ATOM 2652 O O . PRO B 1 18 ? -14.623 -35.601 27.366 1.00 28.48 19 PRO B O 1
ATOM 2656 N N . ALA B 1 19 ? -12.578 -34.719 27.668 1.00 27.90 20 ALA B N 1
ATOM 2657 C CA . ALA B 1 19 ? -12.869 -34.235 29.013 1.00 30.32 20 ALA B CA 1
ATOM 2658 C C . ALA B 1 19 ? -13.987 -33.198 28.943 1.00 29.38 20 ALA B C 1
ATOM 2659 O O . ALA B 1 19 ? -14.935 -33.246 29.725 1.00 26.15 20 ALA B O 1
ATOM 2661 N N . ALA B 1 20 ? -13.870 -32.264 27.999 1.00 27.33 21 ALA B N 1
ATOM 2662 C CA . ALA B 1 20 ? -14.878 -31.223 27.828 1.00 23.01 21 ALA B CA 1
ATOM 2663 C C . ALA B 1 20 ? -16.225 -31.848 27.473 1.00 22.08 21 ALA B C 1
ATOM 2664 O O . ALA B 1 20 ? -17.268 -31.423 27.972 1.00 24.55 21 ALA B O 1
ATOM 2666 N N . ARG B 1 21 ? -16.200 -32.865 26.615 1.00 23.16 22 ARG B N 1
ATOM 2667 C CA . ARG B 1 21 ? -17.423 -33.553 26.223 1.00 23.47 22 ARG B CA 1
ATOM 2668 C C . ARG B 1 21 ? -18.103 -34.146 27.455 1.00 24.65 22 ARG B C 1
ATOM 2669 O O . ARG B 1 21 ? -19.327 -34.098 27.589 1.00 23.97 22 ARG B O 1
ATOM 2677 N N . ARG B 1 22 ? -17.294 -34.708 28.348 1.00 30.04 23 ARG B N 1
ATOM 2678 C CA . ARG B 1 22 ? -17.794 -35.316 29.580 1.00 29.20 23 ARG B CA 1
ATOM 2679 C C . ARG B 1 22 ? -18.570 -34.296 30.403 1.00 29.71 23 ARG B C 1
ATOM 2680 O O . ARG B 1 22 ? -19.697 -34.554 30.833 1.00 30.05 23 ARG B O 1
ATOM 2688 N N . VAL B 1 23 ? -17.956 -33.138 30.623 1.00 26.25 24 VAL B N 1
ATOM 2689 C CA . VAL B 1 23 ? -18.589 -32.079 31.398 1.00 26.63 24 VAL B CA 1
ATOM 2690 C C . VAL B 1 23 ? -19.873 -31.622 30.715 1.00 27.62 24 VAL B C 1
ATOM 2691 O O . VAL B 1 23 ? -20.884 -31.382 31.377 1.00 28.45 24 VAL B O 1
ATOM 2695 N N . LEU B 1 24 ? -19.833 -31.503 29.390 1.00 26.97 25 LEU B N 1
ATOM 2696 C CA . LEU B 1 24 ? -21.009 -31.083 28.641 1.00 24.87 25 LEU B CA 1
ATOM 2697 C C . LEU B 1 24 ? -22.175 -32.037 28.882 1.00 24.25 25 LEU B C 1
ATOM 2698 O O . LEU B 1 24 ? -23.298 -31.604 29.135 1.00 27.67 25 LEU B O 1
ATOM 2703 N N . GLU B 1 25 ? -21.908 -33.337 28.815 1.00 27.82 26 GLU B N 1
ATOM 2704 C CA . GLU B 1 25 ? -22.961 -34.321 29.033 1.00 31.62 26 GLU B CA 1
ATOM 2705 C C . GLU B 1 25 ? -23.495 -34.204 30.459 1.00 29.95 26 GLU B C 1
ATOM 2706 O O . GLU B 1 25 ? -24.691 -34.360 30.700 1.00 33.81 26 GLU B O 1
ATOM 2712 N N . ALA B 1 26 ? -22.599 -33.909 31.396 1.00 32.97 27 ALA B N 1
ATOM 2713 C CA . ALA B 1 26 ? -22.965 -33.774 32.803 1.00 32.34 27 ALA B CA 1
ATOM 2714 C C . ALA B 1 26 ? -23.968 -32.655 33.077 1.00 35.68 27 ALA B C 1
ATOM 2715 O O . ALA B 1 26 ? -24.650 -32.671 34.105 1.00 34.22 27 ALA B O 1
ATOM 2717 N N . THR B 1 27 ? -24.057 -31.683 32.171 1.00 31.39 28 THR B N 1
ATOM 2718 C CA . THR B 1 27 ? -24.990 -30.573 32.349 1.00 33.08 28 THR B CA 1
ATOM 2719 C C . THR B 1 27 ? -26.431 -31.055 32.232 1.00 33.05 28 THR B C 1
ATOM 2720 O O . THR B 1 27 ? -27.354 -30.402 32.717 1.00 36.07 28 THR B O 1
ATOM 2724 N N . GLY B 1 28 ? -26.617 -32.196 31.577 1.00 36.34 29 GLY B N 1
ATOM 2725 C CA . GLY B 1 28 ? -27.951 -32.745 31.407 1.00 34.63 29 GLY B CA 1
ATOM 2726 C C . GLY B 1 28 ? -28.699 -32.167 30.220 1.00 37.16 29 GLY B C 1
ATOM 2727 O O . GLY B 1 28 ? -29.874 -32.467 30.016 1.00 37.37 29 GLY B O 1
ATOM 2728 N N . LEU B 1 29 ? -28.019 -31.334 29.436 1.00 34.17 30 LEU B N 1
ATOM 2729 C CA . LEU B 1 29 ? -28.620 -30.704 28.263 1.00 32.19 30 LEU B CA 1
ATOM 2730 C C . LEU B 1 29 ? -28.774 -31.671 27.091 1.00 30.11 30 LEU B C 1
ATOM 2731 O O . LEU B 1 29 ? -27.970 -32.585 26.920 1.00 32.19 30 LEU B O 1
ATOM 2736 N N . PRO B 1 30 ? -29.816 -31.478 26.265 1.00 32.69 31 PRO B N 1
ATOM 2737 C CA . PRO B 1 30 ? -30.037 -32.351 25.108 1.00 33.37 31 PRO B CA 1
ATOM 2738 C C . PRO B 1 30 ? -28.952 -32.047 24.080 1.00 33.55 31 PRO B C 1
ATOM 2739 O O . PRO B 1 30 ? -29.082 -31.122 23.277 1.00 36.09 31 PRO B O 1
ATOM 2743 N N . LEU B 1 31 ? -27.875 -32.821 24.118 1.00 32.08 32 LEU B N 1
ATOM 2744 C CA . LEU B 1 31 ? -26.754 -32.600 23.216 1.00 31.76 32 LEU B CA 1
ATOM 2745 C C . LEU B 1 31 ? -26.462 -33.778 22.298 1.00 31.37 32 LEU B C 1
ATOM 2746 O O . LEU B 1 31 ? -26.725 -34.929 22.641 1.00 36.39 32 LEU B O 1
ATOM 2751 N N . GLU B 1 32 ? -25.921 -33.472 21.126 1.00 28.95 33 GLU B N 1
ATOM 2752 C CA . GLU B 1 32 ? -25.538 -34.486 20.155 1.00 26.30 33 GLU B CA 1
ATOM 2753 C C . GLU B 1 32 ? -24.150 -34.082 19.685 1.00 26.09 33 GLU B C 1
ATOM 2754 O O . GLU B 1 32 ? -23.834 -32.890 19.627 1.00 24.43 33 GLU B O 1
ATOM 2760 N N . PHE B 1 33 ? -23.316 -35.060 19.357 1.00 19.99 34 PHE B N 1
ATOM 2761 C CA . PHE B 1 33 ? -21.963 -34.746 18.926 1.00 21.87 34 PHE B CA 1
ATOM 2762 C C . PHE B 1 33 ? -21.581 -35.312 17.571 1.00 22.48 34 PHE B C 1
ATOM 2763 O O . PHE B 1 33 ? -22.016 -36.396 17.189 1.00 24.70 34 PHE B O 1
ATOM 2771 N N . VAL B 1 34 ? -20.754 -34.557 16.855 1.00 23.91 35 VAL B N 1
ATOM 2772 C CA . VAL B 1 34 ? -20.261 -34.950 15.542 1.00 23.14 35 VAL B CA 1
ATOM 2773 C C . VAL B 1 34 ? -18.750 -34.778 15.550 1.00 26.06 35 VAL B C 1
ATOM 2774 O O . VAL B 1 34 ? -18.238 -33.660 15.630 1.00 25.01 35 VAL B O 1
ATOM 2778 N N . GLU B 1 35 ? -18.033 -35.893 15.478 1.00 24.05 36 GLU B N 1
ATOM 2779 C CA . GLU B 1 35 ? -16.579 -35.852 15.493 1.00 24.73 36 GLU B CA 1
ATOM 2780 C C . GLU B 1 35 ? -16.039 -35.448 14.123 1.00 26.05 36 GLU B C 1
ATOM 2781 O O . GLU B 1 35 ? -16.544 -35.891 13.093 1.00 28.70 36 GLU B O 1
ATOM 2787 N N . ALA B 1 36 ? -15.016 -34.598 14.121 1.00 24.10 37 ALA B N 1
ATOM 2788 C CA . ALA B 1 36 ? -14.380 -34.140 12.888 1.00 25.06 37 ALA B CA 1
ATOM 2789 C C . ALA B 1 36 ? -12.877 -34.100 13.142 1.00 26.29 37 ALA B C 1
ATOM 2790 O O . ALA B 1 36 ? -12.443 -34.172 14.293 1.00 29.50 37 ALA B O 1
ATOM 2792 N N . GLU B 1 37 ? -12.087 -33.974 12.078 1.00 27.69 38 GLU B N 1
ATOM 2793 C CA . GLU B 1 37 ? -10.630 -33.959 12.203 1.00 32.33 38 GLU B CA 1
ATOM 2794 C C . GLU B 1 37 ? -9.987 -32.684 11.656 1.00 29.17 38 GLU B C 1
ATOM 2795 O O . GLU B 1 37 ? -10.422 -32.144 10.640 1.00 30.53 38 GLU B O 1
ATOM 2801 N N . ALA B 1 38 ? -8.937 -32.221 12.327 1.00 29.53 39 ALA B N 1
ATOM 2802 C CA . ALA B 1 38 ? -8.220 -31.023 11.901 1.00 31.45 39 ALA B CA 1
ATOM 2803 C C . ALA B 1 38 ? -6.896 -30.884 12.640 1.00 30.24 39 ALA B C 1
ATOM 2804 O O . ALA B 1 38 ? -6.766 -31.320 13.785 1.00 29.88 39 ALA B O 1
ATOM 2806 N N . GLY B 1 39 ? -5.912 -30.281 11.977 1.00 30.67 40 GLY B N 1
ATOM 2807 C CA . GLY B 1 39 ? -4.619 -30.083 12.605 1.00 32.20 40 GLY B CA 1
ATOM 2808 C C . GLY B 1 39 ? -3.439 -30.688 11.870 1.00 37.37 40 GLY B C 1
ATOM 2809 O O . GLY B 1 39 ? -3.560 -31.151 10.736 1.00 39.81 40 GLY B O 1
ATOM 2810 N N . TRP B 1 40 ? -2.287 -30.676 12.531 1.00 40.53 41 TRP B N 1
ATOM 2811 C CA . TRP B 1 40 ? -1.059 -31.219 11.965 1.00 42.50 41 TRP B CA 1
ATOM 2812 C C . TRP B 1 40 ? -1.166 -32.721 11.733 1.00 43.44 41 TRP B C 1
ATOM 2813 O O . TRP B 1 40 ? -0.878 -33.211 10.641 1.00 42.29 41 TRP B O 1
ATOM 2824 N N . GLU B 1 41 ? -1.582 -33.447 12.765 1.00 42.35 42 GLU B N 1
ATOM 2825 C CA . GLU B 1 41 ? -1.727 -34.893 12.673 1.00 41.77 42 GLU B CA 1
ATOM 2826 C C . GLU B 1 41 ? -2.699 -35.269 11.553 1.00 44.92 42 GLU B C 1
ATOM 2827 O O . GLU B 1 41 ? -2.517 -36.284 10.876 1.00 45.17 42 GLU B O 1
ATOM 2833 N N . THR B 1 42 ? -3.726 -34.446 11.354 1.00 41.73 43 THR B N 1
ATOM 2834 C CA . THR B 1 42 ? -4.707 -34.698 10.303 1.00 42.73 43 THR B CA 1
ATOM 2835 C C . THR B 1 42 ? -4.066 -34.469 8.937 1.00 43.47 43 THR B C 1
ATOM 2836 O O . THR B 1 42 ? -4.421 -35.119 7.955 1.00 44.69 43 THR B O 1
ATOM 2840 N N . PHE B 1 43 ? -3.120 -33.538 8.888 1.00 44.03 44 PHE B N 1
ATOM 2841 C CA . PHE B 1 43 ? -2.415 -33.217 7.652 1.00 47.48 44 PHE B CA 1
ATOM 2842 C C . PHE B 1 43 ? -1.560 -34.400 7.208 1.00 47.70 44 PHE B C 1
ATOM 2843 O O . PHE B 1 43 ? -1.566 -34.784 6.038 1.00 45.97 44 PHE B O 1
ATOM 2851 N N . GLU B 1 44 ? -0.827 -34.974 8.155 1.00 48.51 45 GLU B N 1
ATOM 2852 C CA . GLU B 1 44 ? 0.047 -36.106 7.878 1.00 50.24 45 GLU B CA 1
ATOM 2853 C C . GLU B 1 44 ? -0.706 -37.317 7.344 1.00 51.45 45 GLU B C 1
ATOM 2854 O O . GLU B 1 44 ? -0.136 -38.144 6.632 1.00 49.97 45 GLU B O 1
ATOM 2860 N N . ARG B 1 45 ? -2.002 -37.415 7.662 1.00 49.30 46 ARG B N 1
ATOM 2861 C CA . ARG B 1 45 ? -2.792 -38.565 7.241 1.00 50.07 46 ARG B CA 1
ATOM 2862 C C . ARG B 1 45 ? -3.712 -38.201 6.080 1.00 49.94 46 ARG B C 1
ATOM 2863 O O . ARG B 1 45 ? -4.033 -39.087 5.253 1.00 52.28 46 ARG B O 1
ATOM 2871 N N . ARG B 1 46 ? -4.176 -36.971 5.992 1.00 50.81 47 ARG B N 1
ATOM 2872 C CA . ARG B 1 46 ? -5.093 -36.564 4.932 1.00 49.49 47 ARG B CA 1
ATOM 2873 C C . ARG B 1 46 ? -4.439 -35.716 3.847 1.00 47.73 47 ARG B C 1
ATOM 2874 O O . ARG B 1 46 ? -4.924 -35.662 2.717 1.00 45.56 47 ARG B O 1
ATOM 2882 N N . GLY B 1 47 ? -3.342 -35.053 4.193 1.00 49.38 48 GLY B N 1
ATOM 2883 C CA . GLY B 1 47 ? -2.662 -34.209 3.228 1.00 49.59 48 GLY B CA 1
ATOM 2884 C C . GLY B 1 47 ? -3.086 -32.761 3.376 1.00 51.17 48 GLY B C 1
ATOM 2885 O O . GLY B 1 47 ? -2.575 -31.875 2.688 1.00 51.20 48 GLY B O 1
ATOM 2886 N N . THR B 1 48 ? -4.031 -32.521 4.280 1.00 48.07 49 THR B N 1
ATOM 2887 C CA . THR B 1 48 ? -4.530 -31.177 4.540 1.00 43.21 49 THR B CA 1
ATOM 2888 C C . THR B 1 48 ? -4.932 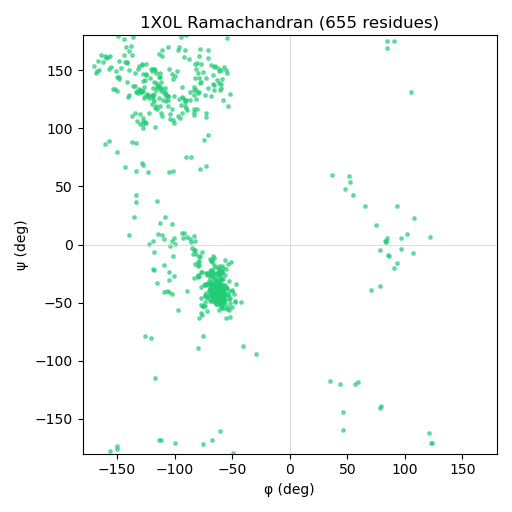-31.061 6.003 1.00 42.35 49 THR B C 1
ATOM 2889 O O . THR B 1 48 ? -5.471 -32.003 6.583 1.00 41.61 49 THR B O 1
ATOM 2893 N N . SER B 1 49 ? -4.668 -29.902 6.595 1.00 39.43 50 SER B N 1
ATOM 2894 C CA . SER B 1 49 ? -4.999 -29.670 7.994 1.00 39.07 50 SER B CA 1
ATOM 2895 C C . SER B 1 49 ? -6.507 -29.617 8.215 1.00 35.13 50 SER B C 1
ATOM 2896 O O . SER B 1 49 ? -6.984 -29.915 9.308 1.00 36.15 50 SER B O 1
ATOM 2899 N N . VAL B 1 50 ? -7.252 -29.241 7.179 1.00 33.58 51 VAL B N 1
ATOM 2900 C CA . VAL B 1 50 ? -8.703 -29.149 7.293 1.00 34.76 51 VAL B CA 1
ATOM 2901 C C . VAL B 1 50 ? -9.459 -29.795 6.134 1.00 35.01 51 VAL B C 1
ATOM 2902 O O . VAL B 1 50 ? -9.803 -29.129 5.155 1.00 33.94 51 VAL B O 1
ATOM 2906 N N . PRO B 1 51 ? -9.728 -31.108 6.232 1.00 34.96 52 PRO B N 1
ATOM 2907 C CA . PRO B 1 51 ? -10.452 -31.846 5.194 1.00 34.09 52 PRO B CA 1
ATOM 2908 C C . PRO B 1 51 ? -11.795 -31.189 4.889 1.00 35.61 52 PRO B C 1
ATOM 2909 O O . PRO B 1 51 ? -12.424 -30.609 5.775 1.00 32.23 52 PRO B O 1
ATOM 2913 N N . GLU B 1 52 ? -12.235 -31.285 3.639 1.00 31.66 53 GLU B N 1
ATOM 2914 C CA . GLU B 1 52 ? -13.504 -30.691 3.239 1.00 33.26 53 GLU B CA 1
ATOM 2915 C C . GLU B 1 52 ? -14.641 -31.242 4.090 1.00 33.02 53 GLU B C 1
ATOM 2916 O O . GLU B 1 52 ? -15.579 -30.523 4.435 1.00 30.60 53 GLU B O 1
ATOM 2922 N N . GLU B 1 53 ? -14.552 -32.525 4.428 1.00 32.35 54 GLU B N 1
ATOM 2923 C CA . GLU B 1 53 ? -15.578 -33.161 5.240 1.00 30.10 54 GLU B CA 1
ATOM 2924 C C . GLU B 1 53 ? -15.706 -32.476 6.598 1.00 27.34 54 GLU B C 1
ATOM 2925 O O . GLU B 1 53 ? -16.800 -32.378 7.151 1.00 27.64 54 GLU B O 1
ATOM 2931 N N . THR B 1 54 ? -14.584 -32.011 7.135 1.00 27.53 55 THR B N 1
ATOM 2932 C CA . THR B 1 54 ? -14.582 -31.340 8.431 1.00 27.50 55 THR B CA 1
ATOM 2933 C C . THR B 1 54 ? -15.374 -30.035 8.376 1.00 27.47 55 THR B C 1
ATOM 2934 O O . THR B 1 54 ? -16.130 -29.719 9.295 1.00 24.34 55 THR B O 1
ATOM 2938 N N . VAL B 1 55 ? -15.209 -29.283 7.293 1.00 24.45 56 VAL B N 1
ATOM 2939 C CA . VAL B 1 55 ? -15.933 -28.026 7.139 1.00 26.41 56 VAL B CA 1
ATOM 2940 C C . VAL B 1 55 ? -17.428 -28.311 7.036 1.00 26.67 56 VAL B C 1
ATOM 2941 O O . VAL B 1 55 ? -18.252 -27.581 7.587 1.00 22.95 56 VAL B O 1
ATOM 2945 N N . GLU B 1 56 ? -17.773 -29.380 6.328 1.00 27.36 57 GLU B N 1
ATOM 2946 C CA . GLU B 1 56 ? -19.170 -29.761 6.164 1.00 25.26 57 GLU B CA 1
ATOM 2947 C C . GLU B 1 56 ? -19.780 -30.124 7.514 1.00 25.31 57 GLU B C 1
ATOM 2948 O O . GLU B 1 56 ? -20.898 -29.719 7.829 1.00 24.80 57 GLU B O 1
ATOM 2954 N N . LYS B 1 57 ? -19.044 -30.888 8.313 1.00 24.12 58 LYS B N 1
ATOM 2955 C CA . LYS B 1 57 ? -19.530 -31.274 9.630 1.00 22.95 58 LYS B CA 1
ATOM 2956 C C . LYS B 1 57 ? -19.746 -30.025 10.486 1.00 20.27 58 LYS B C 1
ATOM 2957 O O . LYS B 1 57 ? -20.801 -29.859 11.099 1.00 19.84 58 LYS B O 1
ATOM 2963 N N . ILE B 1 58 ? -18.749 -29.146 10.514 1.00 20.13 59 ILE B N 1
ATOM 2964 C CA . ILE B 1 58 ? -18.851 -27.907 11.283 1.00 21.84 59 ILE B CA 1
ATOM 2965 C C . ILE B 1 58 ? -20.129 -27.153 10.922 1.00 20.74 59 ILE B C 1
ATOM 2966 O O . ILE B 1 58 ? -20.902 -26.772 11.799 1.00 23.31 59 ILE B O 1
ATOM 2971 N N . LEU B 1 59 ? -20.357 -26.951 9.628 1.00 23.89 60 LEU B N 1
ATOM 2972 C CA . LEU B 1 59 ? -21.544 -26.236 9.169 1.00 26.31 60 LEU B CA 1
ATOM 2973 C C . LEU B 1 59 ? -22.854 -26.938 9.519 1.00 25.61 60 LEU B C 1
ATOM 2974 O O . LEU B 1 59 ? -23.898 -26.294 9.617 1.00 25.44 60 LEU B O 1
ATOM 2979 N N . SER B 1 60 ? -22.804 -28.252 9.715 1.00 26.55 61 SER B N 1
ATOM 2980 C CA . SER B 1 60 ? -24.004 -29.011 10.052 1.00 26.26 61 SER B CA 1
ATOM 2981 C C . SER B 1 60 ? -24.343 -28.932 11.539 1.00 25.35 61 SER B C 1
ATOM 2982 O O . SER B 1 60 ? -25.401 -29.397 11.962 1.00 23.85 61 SER B O 1
ATOM 2985 N N . CYS B 1 61 ? -23.447 -28.344 12.326 1.00 23.83 62 CYS B N 1
ATOM 2986 C CA . CYS B 1 61 ? -23.655 -28.219 13.766 1.00 22.01 62 CYS B CA 1
ATOM 2987 C C . CYS B 1 61 ? -23.883 -26.774 14.201 1.00 22.82 62 CYS B C 1
ATOM 2988 O O . CYS B 1 61 ? -23.567 -25.839 13.463 1.00 22.29 62 CYS B O 1
ATOM 2991 N N . HIS B 1 62 ? -24.433 -26.603 15.401 1.00 19.98 63 HIS B N 1
ATOM 2992 C CA . HIS B 1 62 ? -24.693 -25.275 15.955 1.00 21.93 63 HIS B CA 1
ATOM 2993 C C . HIS B 1 62 ? -23.399 -24.596 16.407 1.00 23.45 63 HIS B C 1
ATOM 2994 O O . HIS B 1 62 ? -23.268 -23.375 16.333 1.00 20.19 63 HIS B O 1
ATOM 3001 N N . ALA B 1 63 ? -22.449 -25.389 16.893 1.00 19.44 64 ALA B N 1
ATOM 3002 C CA . ALA B 1 63 ? -21.172 -24.849 17.342 1.00 18.33 64 ALA B CA 1
ATOM 3003 C C . ALA B 1 63 ? -20.096 -25.924 17.276 1.00 19.73 64 ALA B C 1
ATOM 3004 O O . ALA B 1 63 ? -20.399 -27.116 17.199 1.00 18.44 64 ALA B O 1
ATOM 3006 N N . THR B 1 64 ? -18.842 -25.495 17.303 1.00 18.79 65 THR B N 1
ATOM 3007 C CA . THR B 1 64 ? -17.712 -26.412 17.243 1.00 19.68 65 THR B CA 1
ATOM 3008 C C . THR B 1 64 ? -16.731 -26.166 18.387 1.00 22.47 65 THR B C 1
ATOM 3009 O O . THR B 1 64 ? -16.471 -25.024 18.764 1.00 18.76 65 THR B O 1
ATOM 3013 N N . LEU B 1 65 ? -16.205 -27.252 18.944 1.00 17.10 66 LEU B N 1
ATOM 3014 C CA . LEU B 1 65 ? -15.232 -27.177 20.026 1.00 19.33 66 LEU B CA 1
ATOM 3015 C C . LEU B 1 65 ? -13.955 -27.821 19.492 1.00 23.87 66 LEU B C 1
ATOM 3016 O O . LEU B 1 65 ? -13.970 -28.976 19.058 1.00 23.77 66 LEU B O 1
ATOM 3021 N N . PHE B 1 66 ? -12.859 -27.067 19.522 1.00 20.77 67 PHE B N 1
ATOM 3022 C CA . PHE B 1 66 ? -11.570 -27.527 19.011 1.00 23.91 67 PHE B CA 1
ATOM 3023 C C . PHE B 1 66 ? -10.531 -27.657 20.123 1.00 25.81 67 PHE B C 1
ATOM 3024 O O . PHE B 1 66 ? -10.419 -26.788 20.983 1.00 23.55 67 PHE B O 1
ATOM 3032 N N . GLY B 1 67 ? -9.762 -28.742 20.089 1.00 29.60 68 GLY B N 1
ATOM 3033 C CA . GLY B 1 67 ? -8.758 -28.976 21.114 1.00 30.45 68 GLY B CA 1
ATOM 3034 C C . GLY B 1 67 ? -7.495 -28.142 21.029 1.00 34.88 68 GLY B C 1
ATOM 3035 O O . GLY B 1 67 ? -7.327 -27.177 21.770 1.00 37.18 68 GLY B O 1
ATOM 3036 N N . ALA B 1 68 ? -6.597 -28.522 20.131 1.00 38.84 69 ALA B N 1
ATOM 3037 C CA . ALA B 1 68 ? -5.345 -27.802 19.969 1.00 43.53 69 ALA B CA 1
ATOM 3038 C C . ALA B 1 68 ? -4.679 -28.173 18.656 1.00 44.25 69 ALA B C 1
ATOM 3039 O O . ALA B 1 68 ? -5.012 -29.188 18.045 1.00 44.12 69 ALA B O 1
ATOM 3041 N N . ALA B 1 69 ? -3.735 -27.344 18.229 1.00 47.56 70 ALA B N 1
ATOM 3042 C CA . ALA B 1 69 ? -3.009 -27.581 16.992 1.00 48.93 70 ALA B CA 1
ATOM 3043 C C . ALA B 1 69 ? -1.512 -27.425 17.228 1.00 52.18 70 ALA B C 1
ATOM 3044 O O . ALA B 1 69 ? -1.084 -26.679 18.111 1.00 50.18 70 ALA B O 1
ATOM 3046 N N . THR B 1 70 ? -0.722 -28.145 16.439 1.00 53.63 71 THR B N 1
ATOM 3047 C CA . THR B 1 70 ? 0.728 -28.086 16.544 1.00 58.53 71 THR B CA 1
ATOM 3048 C C . THR B 1 70 ? 1.292 -27.537 15.240 1.00 58.94 71 THR B C 1
ATOM 3049 O O . THR B 1 70 ? 0.790 -27.849 14.159 1.00 61.64 71 THR B O 1
ATOM 3053 N N . VAL B 1 76 ? 6.125 -26.320 6.348 1.00 73.85 77 VAL B N 1
ATOM 3054 C CA . VAL B 1 76 ? 5.949 -27.457 5.452 1.00 75.03 77 VAL B CA 1
ATOM 3055 C C . VAL B 1 76 ? 4.964 -27.099 4.341 1.00 75.85 77 VAL B C 1
ATOM 3056 O O . VAL B 1 76 ? 3.887 -26.564 4.604 1.00 77.07 77 VAL B O 1
ATOM 3060 N N . PRO B 1 77 ? 5.325 -27.387 3.080 1.00 76.08 78 PRO B N 1
ATOM 3061 C CA . PRO B 1 77 ? 4.450 -27.082 1.944 1.00 75.01 78 PRO B CA 1
ATOM 3062 C C . PRO B 1 77 ? 3.169 -27.912 1.955 1.00 73.64 78 PRO B C 1
ATOM 3063 O O . PRO B 1 77 ? 3.197 -29.111 2.239 1.00 71.96 78 PRO B O 1
ATOM 3067 N N . GLY B 1 78 ? 2.049 -27.265 1.650 1.00 72.51 79 GLY B N 1
ATOM 3068 C CA . GLY B 1 78 ? 0.774 -27.959 1.632 1.00 69.41 79 GLY B CA 1
ATOM 3069 C C . GLY B 1 78 ? 0.033 -27.878 2.953 1.00 67.40 79 GLY B C 1
ATOM 3070 O O . GLY B 1 78 ? -1.166 -28.149 3.015 1.00 68.12 79 GLY B O 1
ATOM 3071 N N . PHE B 1 79 ? 0.744 -27.507 4.014 1.00 65.31 80 PHE B N 1
ATOM 3072 C CA . PHE B 1 79 ? 0.143 -27.396 5.337 1.00 64.72 80 PHE B CA 1
ATOM 3073 C C . PHE B 1 79 ? -0.163 -25.950 5.714 1.00 63.62 80 PHE B C 1
ATOM 3074 O O . PHE B 1 79 ? 0.601 -25.036 5.404 1.00 64.30 80 PHE B O 1
ATOM 3082 N N . PHE B 1 80 ? -1.293 -25.757 6.388 1.00 60.63 81 PHE B N 1
ATOM 3083 C CA . PHE B 1 80 ? -1.725 -24.435 6.827 1.00 56.71 81 PHE B CA 1
ATOM 3084 C C . PHE B 1 80 ? -2.467 -24.551 8.154 1.00 53.12 81 PHE B C 1
ATOM 3085 O O . PHE B 1 80 ? -3.059 -25.587 8.449 1.00 53.86 81 PHE B O 1
ATOM 3093 N N . GLY B 1 81 ? -2.426 -23.487 8.951 1.00 47.35 82 GLY B N 1
ATOM 3094 C CA . GLY B 1 81 ? -3.102 -23.497 10.237 1.00 43.32 82 GLY B CA 1
ATOM 3095 C C . GLY B 1 81 ? -4.586 -23.778 10.102 1.00 39.53 82 GLY B C 1
ATOM 3096 O O . GLY B 1 81 ? -5.295 -23.074 9.383 1.00 41.22 82 GLY B O 1
ATOM 3097 N N . ALA B 1 82 ? -5.058 -24.809 10.796 1.00 37.56 83 ALA B N 1
ATOM 3098 C CA . ALA B 1 82 ? -6.465 -25.192 10.750 1.00 32.58 83 ALA B CA 1
ATOM 3099 C C . ALA B 1 82 ? -7.378 -24.076 11.247 1.00 30.36 83 ALA B C 1
ATOM 3100 O O . ALA B 1 82 ? -8.376 -23.747 10.606 1.00 27.09 83 ALA B O 1
ATOM 3102 N N . ILE B 1 83 ? -7.033 -23.502 12.394 1.00 32.77 84 ILE B N 1
ATOM 3103 C CA . ILE B 1 83 ? -7.829 -22.430 12.976 1.00 32.48 84 ILE B CA 1
ATOM 3104 C C . ILE B 1 83 ? -7.823 -21.191 12.081 1.00 31.01 84 ILE B C 1
ATOM 3105 O O . ILE B 1 83 ? -8.852 -20.538 11.907 1.00 28.37 84 ILE B O 1
ATOM 3110 N N . ARG B 1 84 ? -6.667 -20.874 11.505 1.00 30.44 85 ARG B N 1
ATOM 3111 C CA . ARG B 1 84 ? -6.562 -19.722 10.617 1.00 29.43 85 ARG B CA 1
ATOM 3112 C C . ARG B 1 84 ? -7.412 -19.959 9.372 1.00 27.14 85 ARG B C 1
ATOM 3113 O O . ARG B 1 84 ? -8.062 -19.043 8.869 1.00 29.09 85 ARG B O 1
ATOM 3121 N N . TYR B 1 85 ? -7.411 -21.195 8.879 1.00 25.16 86 TYR B N 1
ATOM 3122 C CA . TYR B 1 85 ? -8.198 -21.535 7.701 1.00 27.55 86 TYR B CA 1
ATOM 3123 C C . TYR B 1 85 ? -9.693 -21.431 7.992 1.00 27.00 86 TYR B C 1
ATOM 3124 O O . TYR B 1 85 ? -10.458 -20.902 7.186 1.00 26.76 86 TYR B O 1
ATOM 3133 N N . LEU B 1 86 ? -10.105 -21.948 9.144 1.00 25.87 87 LEU B N 1
ATOM 3134 C CA . LEU B 1 86 ? -11.510 -21.919 9.534 1.00 23.95 87 LEU B CA 1
ATOM 3135 C C . LEU B 1 86 ? -12.046 -20.500 9.696 1.00 20.77 87 LEU B C 1
ATOM 3136 O O . LEU B 1 86 ? -13.182 -20.216 9.314 1.00 24.52 87 LEU B O 1
ATOM 3141 N N . ARG B 1 87 ? -11.237 -19.617 10.272 1.00 23.80 88 ARG B N 1
ATOM 3142 C CA . ARG B 1 87 ? -11.642 -18.227 10.464 1.00 24.08 88 ARG B CA 1
ATOM 3143 C C . ARG B 1 87 ? -11.943 -17.579 9.112 1.00 26.28 88 ARG B C 1
ATOM 3144 O O . ARG B 1 87 ? -12.946 -16.885 8.955 1.00 29.48 88 ARG B O 1
ATOM 3152 N N . ARG B 1 88 ? -11.079 -17.827 8.130 1.00 28.75 89 ARG B N 1
ATOM 3153 C CA . ARG B 1 88 ? -11.232 -17.261 6.796 1.00 29.97 89 ARG B CA 1
ATOM 3154 C C . ARG B 1 88 ? -12.364 -17.945 6.037 1.00 29.29 89 ARG B C 1
ATOM 3155 O O . ARG B 1 88 ? -13.251 -17.278 5.493 1.00 24.91 89 ARG B O 1
ATOM 3163 N N . ARG B 1 89 ? -12.322 -19.270 5.971 1.00 29.54 90 ARG B N 1
ATOM 3164 C CA . ARG B 1 89 ? -13.339 -20.029 5.257 1.00 29.86 90 ARG B CA 1
ATOM 3165 C C . ARG B 1 89 ? -14.752 -19.741 5.756 1.00 29.79 90 ARG B C 1
ATOM 3166 O O . ARG B 1 89 ? -15.678 -19.568 4.961 1.00 31.92 90 ARG B O 1
ATOM 3174 N N . LEU B 1 90 ? -14.910 -19.682 7.073 1.00 24.63 91 LEU B N 1
ATOM 3175 C CA . LEU B 1 90 ? -16.215 -19.451 7.681 1.00 24.51 91 LEU B CA 1
ATOM 3176 C C . LEU B 1 90 ? -16.467 -18.010 8.130 1.00 19.46 91 LEU B C 1
ATOM 3177 O O . LEU B 1 90 ? -17.534 -17.703 8.654 1.00 22.22 91 LEU B O 1
ATOM 3182 N N . ASP B 1 91 ? -15.488 -17.138 7.918 1.00 22.51 92 ASP B N 1
ATOM 3183 C CA . ASP B 1 91 ? -15.598 -15.730 8.307 1.00 22.65 92 ASP B CA 1
ATOM 3184 C C . ASP B 1 91 ? -16.002 -15.582 9.772 1.00 22.79 92 ASP B C 1
ATOM 3185 O O . ASP B 1 91 ? -16.990 -14.924 10.102 1.00 24.68 92 ASP B O 1
ATOM 3190 N N . LEU B 1 92 ? -15.234 -16.223 10.646 1.00 21.20 93 LEU B N 1
ATOM 3191 C CA . LEU B 1 92 ? -15.471 -16.153 12.085 1.00 22.57 93 LEU B CA 1
ATOM 3192 C C . LEU B 1 92 ? -14.723 -14.891 12.506 1.00 23.33 93 LEU B C 1
ATOM 3193 O O . LEU B 1 92 ? -13.651 -14.955 13.100 1.00 26.17 93 LEU B O 1
ATOM 3198 N N . TYR B 1 93 ? -15.311 -13.741 12.191 1.00 22.14 94 TYR B N 1
ATOM 3199 C CA . TYR B 1 93 ? -14.688 -12.447 12.446 1.00 24.24 94 TYR B CA 1
ATOM 3200 C C . TYR B 1 93 ? -14.487 -11.969 13.881 1.00 21.35 94 TYR B C 1
ATOM 3201 O O . TYR B 1 93 ? -13.599 -11.155 14.132 1.00 22.14 94 TYR B O 1
ATOM 3210 N N . ALA B 1 94 ? -15.287 -12.460 14.822 1.00 19.23 95 ALA B N 1
ATOM 3211 C CA . ALA B 1 94 ? -15.152 -12.023 16.207 1.00 19.52 95 ALA B CA 1
ATOM 3212 C C . ALA B 1 94 ? -14.314 -12.965 17.062 1.00 22.31 95 ALA B C 1
ATOM 3213 O O . ALA B 1 94 ? -14.728 -14.088 17.367 1.00 20.67 95 ALA B O 1
ATOM 3215 N N . ASN B 1 95 ? -13.134 -12.488 17.442 1.00 19.37 96 ASN B N 1
ATOM 3216 C CA . ASN B 1 95 ? -12.207 -13.237 18.281 1.00 20.29 96 ASN B CA 1
ATOM 3217 C C . ASN B 1 95 ? -12.518 -12.778 19.702 1.00 21.76 96 ASN B C 1
ATOM 3218 O O . ASN B 1 95 ? -12.296 -11.614 20.045 1.00 21.03 96 ASN B O 1
ATOM 3223 N N . VAL B 1 96 ? -13.041 -13.689 20.519 1.00 18.02 97 VAL B N 1
ATOM 3224 C CA . VAL B 1 96 ? -13.432 -13.376 21.888 1.00 17.39 97 VAL B CA 1
ATOM 3225 C C . VAL B 1 96 ? -12.546 -14.094 22.901 1.00 18.83 97 VAL B C 1
ATOM 3226 O O . VAL B 1 96 ? -12.502 -15.321 22.939 1.00 17.83 97 VAL B O 1
ATOM 3230 N N . ARG B 1 97 ? -11.848 -13.322 23.727 1.00 16.79 98 ARG B N 1
ATOM 3231 C CA . ARG B 1 97 ? -10.952 -13.899 24.715 1.00 18.51 98 ARG B CA 1
ATOM 3232 C C . ARG B 1 97 ? -11.172 -13.352 26.117 1.00 25.28 98 ARG B C 1
ATOM 3233 O O . ARG B 1 97 ? -10.776 -12.230 26.436 1.00 23.24 98 ARG B O 1
ATOM 3241 N N . PRO B 1 98 ? -11.829 -14.140 26.976 1.00 25.35 99 PRO B N 1
ATOM 3242 C CA . PRO B 1 98 ? -12.061 -13.660 28.337 1.00 26.16 99 PRO B CA 1
ATOM 3243 C C . PRO B 1 98 ? -10.840 -13.848 29.230 1.00 26.37 99 PRO B C 1
ATOM 3244 O O . PRO B 1 98 ? -9.969 -14.682 28.961 1.00 25.50 99 PRO B O 1
ATOM 3248 N N . ALA B 1 99 ? -10.776 -13.041 30.279 1.00 26.05 100 ALA B N 1
ATOM 3249 C CA . ALA B 1 99 ? -9.692 -13.115 31.251 1.00 25.67 100 ALA B CA 1
ATOM 3250 C C . ALA B 1 99 ? -10.403 -12.991 32.581 1.00 25.78 100 ALA B C 1
ATOM 3251 O O . ALA B 1 99 ? -10.949 -11.936 32.912 1.00 22.16 100 ALA B O 1
ATOM 3253 N N . LYS B 1 100 ? -10.417 -14.079 33.338 1.00 26.53 101 LYS B N 1
ATOM 3254 C CA . LYS B 1 100 ? -11.106 -14.068 34.613 1.00 25.34 101 LYS B CA 1
ATOM 3255 C C . LYS B 1 100 ? -10.275 -14.693 35.720 1.00 24.05 101 LYS B C 1
ATOM 3256 O O . LYS B 1 100 ? -9.646 -15.732 35.528 1.00 24.53 101 LYS B O 1
ATOM 3262 N N . SER B 1 101 ? -10.277 -14.042 36.877 1.00 26.31 102 SER B N 1
ATOM 3263 C CA . SER B 1 101 ? -9.542 -14.537 38.028 1.00 28.12 102 SER B CA 1
ATOM 3264 C C . SER B 1 101 ? -10.075 -15.916 38.381 1.00 31.42 102 SER B C 1
ATOM 3265 O O . SER B 1 101 ? -11.284 -16.136 38.402 1.00 31.79 102 SER B O 1
ATOM 3268 N N . ARG B 1 102 ? -9.168 -16.847 38.639 1.00 33.27 103 ARG B N 1
ATOM 3269 C CA . ARG B 1 102 ? -9.551 -18.196 39.024 1.00 34.01 103 ARG B CA 1
ATOM 3270 C C . ARG B 1 102 ? -8.939 -18.424 40.400 1.00 35.59 103 ARG B C 1
ATOM 3271 O O . ARG B 1 102 ? -7.913 -17.829 40.729 1.00 34.39 103 ARG B O 1
ATOM 3279 N N . PRO B 1 103 ? -9.567 -19.269 41.230 1.00 37.73 104 PRO B N 1
ATOM 3280 C CA . PRO B 1 103 ? -9.017 -19.522 42.564 1.00 39.83 104 PRO B CA 1
ATOM 3281 C C . PRO B 1 103 ? -7.767 -20.393 42.486 1.00 40.32 104 PRO B C 1
ATOM 3282 O O . PRO B 1 103 ? -7.765 -21.540 42.929 1.00 43.66 104 PRO B O 1
ATOM 3286 N N . VAL B 1 104 ? -6.706 -19.836 41.911 1.00 44.66 105 VAL B N 1
ATOM 3287 C CA . VAL B 1 104 ? -5.445 -20.551 41.762 1.00 48.66 105 VAL B CA 1
ATOM 3288 C C . VAL B 1 104 ? -4.265 -19.654 42.128 1.00 53.02 105 VAL B C 1
ATOM 3289 O O . VAL B 1 104 ? -4.224 -18.480 41.755 1.00 53.03 105 VAL B O 1
ATOM 3293 N N . PRO B 1 105 ? -3.292 -20.197 42.877 1.00 56.01 106 PRO B N 1
ATOM 3294 C CA . PRO B 1 105 ? -2.106 -19.444 43.294 1.00 56.08 106 PRO B CA 1
ATOM 3295 C C . PRO B 1 105 ? -1.380 -18.808 42.109 1.00 56.79 106 PRO B C 1
ATOM 3296 O O . PRO B 1 105 ? -0.907 -19.505 41.211 1.00 58.28 106 PRO B O 1
ATOM 3300 N N . GLY B 1 106 ? -1.295 -17.482 42.118 1.00 55.50 107 GLY B N 1
ATOM 3301 C CA . GLY B 1 106 ? -0.636 -16.773 41.038 1.00 54.41 107 GLY B CA 1
ATOM 3302 C C . GLY B 1 106 ? -1.647 -16.050 40.170 1.00 54.16 107 GLY B C 1
ATOM 3303 O O . GLY B 1 106 ? -1.382 -15.751 39.004 1.00 54.75 107 GLY B O 1
ATOM 3304 N N . SER B 1 107 ? -2.812 -15.766 40.745 1.00 50.44 108 SER B N 1
ATOM 3305 C CA . SER B 1 107 ? -3.875 -15.079 40.025 1.00 46.43 108 SER B CA 1
ATOM 3306 C C . SER B 1 107 ? -4.381 -13.845 40.761 1.00 45.39 108 SER B C 1
ATOM 3307 O O . SER B 1 107 ? -4.765 -13.917 41.929 1.00 44.06 108 SER B O 1
ATOM 3310 N N . ARG B 1 108 ? -4.372 -12.713 40.066 1.00 41.78 109 ARG B N 1
ATOM 3311 C CA . ARG B 1 108 ? -4.861 -11.462 40.631 1.00 42.31 109 ARG B CA 1
ATOM 3312 C C . ARG B 1 108 ? -6.364 -11.625 40.798 1.00 42.22 109 ARG B C 1
ATOM 3313 O O . ARG B 1 108 ? -7.052 -12.015 39.861 1.00 41.98 109 ARG B O 1
ATOM 3321 N N . PRO B 1 109 ? -6.890 -11.356 42.000 1.00 42.99 110 PRO B N 1
ATOM 3322 C CA . PRO B 1 109 ? -8.333 -11.490 42.227 1.00 41.46 110 PRO B CA 1
ATOM 3323 C C . PRO B 1 109 ? -9.133 -10.307 41.678 1.00 41.13 110 PRO B C 1
ATOM 3324 O O . PRO B 1 109 ? -8.580 -9.240 41.413 1.00 37.03 110 PRO B O 1
ATOM 3328 N N . GLY B 1 110 ? -10.437 -10.508 41.510 1.00 40.47 111 GLY B N 1
ATOM 3329 C CA . GLY B 1 110 ? -11.300 -9.445 41.026 1.00 42.62 111 GLY B CA 1
ATOM 3330 C C . GLY B 1 110 ? -11.293 -9.154 39.536 1.00 39.34 111 GLY B C 1
ATOM 3331 O O . GLY B 1 110 ? -12.068 -8.320 39.077 1.00 44.89 111 GLY B O 1
ATOM 3332 N N . VAL B 1 111 ? -10.430 -9.824 38.780 1.00 36.60 112 VAL B N 1
ATOM 3333 C CA . VAL B 1 111 ? -10.355 -9.606 37.338 1.00 32.09 112 VAL B CA 1
ATOM 3334 C C . VAL B 1 111 ? -11.483 -10.342 36.623 1.00 29.66 112 VAL B C 1
ATOM 3335 O O . VAL B 1 111 ? -11.711 -11.528 36.862 1.00 28.22 112 VAL B O 1
ATOM 3339 N N . ASP B 1 112 ? -12.183 -9.634 35.742 1.00 28.68 113 ASP B N 1
ATOM 3340 C CA . ASP B 1 112 ? -13.293 -10.220 34.998 1.00 22.33 113 ASP B CA 1
ATOM 3341 C C . ASP B 1 112 ? -13.576 -9.380 33.759 1.00 19.58 113 ASP B C 1
ATOM 3342 O O . ASP B 1 112 ? -14.424 -8.486 33.772 1.00 20.47 113 ASP B O 1
ATOM 3347 N N . LEU B 1 113 ? -12.866 -9.676 32.682 1.00 21.11 114 LEU B N 1
ATOM 3348 C CA . LEU B 1 113 ? -13.038 -8.919 31.457 1.00 20.37 114 LEU B CA 1
ATOM 3349 C C . LEU B 1 113 ? -13.064 -9.805 30.226 1.00 20.53 114 LEU B C 1
ATOM 3350 O O . LEU B 1 113 ? -12.797 -11.006 30.292 1.00 20.17 114 LEU B O 1
ATOM 3355 N N . VAL B 1 114 ? -13.408 -9.200 29.097 1.00 20.59 115 VAL B N 1
ATOM 3356 C CA . VAL B 1 114 ? -13.443 -9.917 27.836 1.00 18.15 115 VAL B CA 1
ATOM 3357 C C . VAL B 1 114 ? -12.876 -8.997 26.771 1.00 18.18 115 VAL B C 1
ATOM 3358 O O . VAL B 1 114 ? -13.295 -7.843 26.654 1.00 19.36 115 VAL B O 1
ATOM 3362 N N . ILE B 1 115 ? -11.911 -9.504 26.015 1.00 16.69 116 ILE B N 1
ATOM 3363 C CA . ILE B 1 115 ? -11.303 -8.726 24.952 1.00 19.16 116 ILE B CA 1
ATOM 3364 C C . ILE B 1 115 ? -11.780 -9.257 23.611 1.00 18.15 116 ILE B C 1
ATOM 3365 O O . ILE B 1 115 ? -11.707 -10.456 23.327 1.00 19.05 116 ILE B O 1
ATOM 3370 N N . VAL B 1 116 ? -12.287 -8.341 22.800 1.00 16.89 117 VAL B N 1
ATOM 3371 C CA . VAL B 1 116 ? -12.815 -8.670 21.491 1.00 18.06 117 VAL B CA 1
ATOM 3372 C C . VAL B 1 116 ? -12.019 -7.952 20.414 1.00 18.36 117 VAL B C 1
ATOM 3373 O O . VAL B 1 116 ? -11.821 -6.739 20.484 1.00 17.04 117 VAL B O 1
ATOM 3377 N N . ARG B 1 117 ? -11.548 -8.709 19.430 1.00 19.48 118 ARG B N 1
ATOM 3378 C CA . ARG B 1 117 ? -10.805 -8.133 18.319 1.00 21.06 118 ARG B CA 1
ATOM 3379 C C . ARG B 1 117 ? -11.204 -8.892 17.066 1.00 24.29 118 ARG B C 1
ATOM 3380 O O . ARG B 1 117 ? -11.668 -10.032 17.137 1.00 20.03 118 ARG B O 1
ATOM 3388 N N . GLU B 1 118 ? -11.031 -8.254 15.917 1.00 22.18 119 GLU B N 1
ATOM 3389 C CA . GLU B 1 118 ? -11.400 -8.857 14.650 1.00 23.05 119 GLU B CA 1
ATOM 3390 C C . GLU B 1 118 ? -10.420 -9.877 14.081 1.00 22.06 119 GLU B C 1
ATOM 3391 O O . GLU B 1 118 ? -9.204 -9.739 14.220 1.00 26.75 119 GLU B O 1
ATOM 3397 N N . ASN B 1 119 ? -10.979 -10.913 13.461 1.00 23.85 120 ASN B N 1
ATOM 3398 C CA . ASN B 1 119 ? -10.213 -11.933 12.756 1.00 27.93 120 ASN B CA 1
ATOM 3399 C C . ASN B 1 119 ? -10.435 -11.389 11.344 1.00 28.44 120 ASN B C 1
ATOM 3400 O O . ASN B 1 119 ? -11.522 -11.537 10.790 1.00 27.43 120 ASN B O 1
ATOM 3405 N N . THR B 1 120 ? -9.417 -10.749 10.779 1.00 29.21 121 THR B N 1
ATOM 3406 C CA . THR B 1 120 ? -9.518 -10.114 9.461 1.00 33.36 121 THR B CA 1
ATOM 3407 C C . THR B 1 120 ? -9.645 -10.959 8.192 1.00 36.58 121 THR B C 1
ATOM 3408 O O . THR B 1 120 ? -10.389 -10.598 7.278 1.00 34.78 121 THR B O 1
ATOM 3412 N N . GLU B 1 121 ? -8.920 -12.068 8.125 1.00 36.72 122 GLU B N 1
ATOM 3413 C CA . GLU B 1 121 ? -8.925 -12.892 6.923 1.00 39.39 122 GLU B CA 1
ATOM 3414 C C . GLU B 1 121 ? -10.261 -13.309 6.332 1.00 37.20 122 GLU B C 1
ATOM 3415 O O . GLU B 1 121 ? -10.319 -13.744 5.182 1.00 41.46 122 GLU B O 1
ATOM 3421 N N . GLY B 1 122 ? -11.337 -13.172 7.095 1.00 38.53 123 GLY B N 1
ATOM 3422 C CA . GLY B 1 122 ? -12.636 -13.530 6.558 1.00 34.79 123 GLY B CA 1
ATOM 3423 C C . GLY B 1 122 ? -12.997 -12.561 5.445 1.00 39.29 123 GLY B C 1
ATOM 3424 O O . GLY B 1 122 ? -13.754 -12.896 4.532 1.00 34.30 123 GLY B O 1
ATOM 3425 N N . LEU B 1 123 ? -12.445 -11.352 5.522 1.00 34.85 124 LEU B N 1
ATOM 3426 C CA . LEU B 1 123 ? -12.701 -10.318 4.524 1.00 33.65 124 LEU B CA 1
ATOM 3427 C C . LEU B 1 123 ? -11.503 -10.105 3.605 1.00 30.65 124 LEU B C 1
ATOM 3428 O O . LEU B 1 123 ? -11.664 -9.904 2.402 1.00 31.83 124 LEU B O 1
ATOM 3433 N N . TYR B 1 124 ? -10.304 -10.144 4.175 1.00 25.90 125 TYR B N 1
ATOM 3434 C CA . TYR B 1 124 ? -9.086 -9.954 3.394 1.00 27.73 125 TYR B CA 1
ATOM 3435 C C . TYR B 1 124 ? -7.830 -10.285 4.186 1.00 27.13 125 TYR B C 1
ATOM 3436 O O . TYR B 1 124 ? -7.812 -10.200 5.414 1.00 30.68 125 TYR B O 1
ATOM 3445 N N . VAL B 1 125 ? -6.783 -10.669 3.467 1.00 29.90 126 VAL B N 1
ATOM 3446 C CA . VAL B 1 125 ? -5.503 -10.992 4.077 1.00 31.89 126 VAL B CA 1
ATOM 3447 C C . VAL B 1 125 ? -4.610 -9.755 3.995 1.00 33.27 126 VAL B C 1
ATOM 3448 O O . VAL B 1 125 ? -4.402 -9.210 2.910 1.00 31.16 126 VAL B O 1
ATOM 3452 N N . GLU B 1 126 ? -4.097 -9.309 5.140 1.00 32.92 127 GLU B N 1
ATOM 3453 C CA . GLU B 1 126 ? -3.223 -8.138 5.177 1.00 33.71 127 GLU B CA 1
ATOM 3454 C C . GLU B 1 126 ? -1.871 -8.530 4.584 1.00 36.93 127 GLU B C 1
ATOM 3455 O O . GLU B 1 126 ? -1.102 -9.275 5.191 1.00 38.45 127 GLU B O 1
ATOM 3461 N N . GLN B 1 127 ? -1.592 -8.006 3.396 1.00 36.16 128 GLN B N 1
ATOM 3462 C CA . GLN B 1 127 ? -0.374 -8.317 2.656 1.00 34.36 128 GLN B CA 1
ATOM 3463 C C . GLN B 1 127 ? 0.955 -7.738 3.144 1.00 32.97 128 GLN B C 1
ATOM 3464 O O . GLN B 1 127 ? 1.028 -6.605 3.625 1.00 29.76 128 GLN B O 1
ATOM 3470 N N . GLU B 1 128 ? 2.001 -8.547 3.002 1.00 29.32 129 GLU B N 1
ATOM 3471 C CA . GLU B 1 128 ? 3.368 -8.166 3.348 1.00 28.55 129 GLU B CA 1
ATOM 3472 C C . GLU B 1 128 ? 4.104 -8.121 2.024 1.00 27.02 129 GLU B C 1
ATOM 3473 O O . GLU B 1 128 ? 3.799 -8.900 1.120 1.00 22.63 129 GLU B O 1
ATOM 3479 N N . ARG B 1 129 ? 5.080 -7.226 1.913 1.00 21.51 130 ARG B N 1
ATOM 3480 C CA . ARG B 1 129 ? 5.840 -7.086 0.682 1.00 25.50 130 ARG B CA 1
ATOM 3481 C C . ARG B 1 129 ? 7.267 -6.655 0.997 1.00 23.11 130 ARG B C 1
ATOM 3482 O O . ARG B 1 129 ? 7.497 -5.889 1.932 1.00 24.07 130 ARG B O 1
ATOM 3490 N N . ARG B 1 130 ? 8.225 -7.149 0.224 1.00 20.77 131 ARG B N 1
ATOM 3491 C CA . ARG B 1 130 ? 9.606 -6.736 0.419 1.00 21.79 131 ARG B CA 1
ATOM 3492 C C . ARG B 1 130 ? 10.212 -6.317 -0.911 1.00 23.18 131 ARG B C 1
ATOM 3493 O O . ARG B 1 130 ? 10.074 -7.012 -1.920 1.00 21.57 131 ARG B O 1
ATOM 3501 N N . TYR B 1 131 ? 10.857 -5.155 -0.897 1.00 18.25 132 TYR B N 1
ATOM 3502 C CA . TYR B 1 131 ? 11.509 -4.583 -2.065 1.00 16.41 132 TYR B CA 1
ATOM 3503 C C . TYR B 1 131 ? 12.933 -4.266 -1.627 1.00 18.01 132 TYR B C 1
ATOM 3504 O O . TYR B 1 131 ? 13.163 -3.316 -0.877 1.00 14.12 132 TYR B O 1
ATOM 3513 N N . LEU B 1 132 ? 13.883 -5.070 -2.091 1.00 16.75 133 LEU B N 1
ATOM 3514 C CA . LEU B 1 132 ? 15.285 -4.891 -1.728 1.00 15.56 133 LEU B CA 1
ATOM 3515 C C . LEU B 1 132 ? 15.451 -4.933 -0.204 1.00 16.30 133 LEU B C 1
ATOM 3516 O O . LEU B 1 132 ? 15.091 -5.920 0.429 1.00 19.09 133 LEU B O 1
ATOM 3521 N N . ASP B 1 133 ? 15.968 -3.850 0.372 1.00 17.74 134 ASP B N 1
ATOM 3522 C CA . ASP B 1 133 ? 16.223 -3.759 1.814 1.00 20.74 134 ASP B CA 1
ATOM 3523 C C . ASP B 1 133 ? 15.053 -3.230 2.647 1.00 19.79 134 ASP B C 1
ATOM 3524 O O . ASP B 1 133 ? 15.195 -3.010 3.855 1.00 17.29 134 ASP B O 1
ATOM 3529 N N . VAL B 1 134 ? 13.903 -3.035 2.009 1.00 15.96 135 VAL B N 1
ATOM 3530 C CA . VAL B 1 134 ? 12.732 -2.502 2.695 1.00 17.09 135 VAL B CA 1
ATOM 3531 C C . VAL B 1 134 ? 11.543 -3.457 2.666 1.00 14.19 135 VAL B C 1
ATOM 3532 O O . VAL B 1 134 ? 11.143 -3.928 1.603 1.00 17.49 135 VAL B O 1
ATOM 3536 N N . ALA B 1 135 ? 10.982 -3.741 3.838 1.00 17.15 136 ALA B N 1
ATOM 3537 C CA . ALA B 1 135 ? 9.818 -4.621 3.932 1.00 15.27 136 ALA B CA 1
ATOM 3538 C C . ALA B 1 135 ? 8.650 -3.805 4.473 1.00 17.70 136 ALA B C 1
ATOM 3539 O O . ALA B 1 135 ? 8.816 -2.995 5.384 1.00 17.65 136 ALA B O 1
ATOM 3541 N N . ILE B 1 136 ? 7.466 -4.031 3.913 1.00 18.67 137 ILE B N 1
ATOM 3542 C CA . ILE B 1 136 ? 6.277 -3.293 4.312 1.00 15.95 137 ILE B CA 1
ATOM 3543 C C . ILE B 1 136 ? 5.110 -4.224 4.602 1.00 20.17 137 ILE B C 1
ATOM 3544 O O . ILE B 1 136 ? 4.818 -5.124 3.813 1.00 19.56 137 ILE B O 1
ATOM 3549 N N . ALA B 1 137 ? 4.446 -3.998 5.731 1.00 20.41 138 ALA B N 1
ATOM 3550 C CA . ALA B 1 137 ? 3.289 -4.797 6.127 1.00 21.22 138 ALA B CA 1
ATOM 3551 C C . ALA B 1 137 ? 2.071 -3.884 6.210 1.00 24.31 138 ALA B C 1
ATOM 3552 O O . ALA B 1 137 ? 2.120 -2.835 6.856 1.00 24.33 138 ALA B O 1
ATOM 3554 N N . ASP B 1 138 ? 0.981 -4.282 5.558 1.00 22.83 139 ASP B N 1
ATOM 3555 C CA . ASP B 1 138 ? -0.241 -3.481 5.573 1.00 23.20 139 ASP B CA 1
ATOM 3556 C C . ASP B 1 138 ? -1.090 -3.732 6.810 1.00 21.10 139 ASP B C 1
ATOM 3557 O O . ASP B 1 138 ? -1.333 -4.878 7.181 1.00 22.29 139 ASP B O 1
ATOM 3562 N N . ALA B 1 139 ? -1.534 -2.650 7.443 1.00 20.58 140 ALA B N 1
ATOM 3563 C CA . ALA B 1 139 ? -2.425 -2.720 8.594 1.00 19.24 140 ALA B CA 1
ATOM 3564 C C . ALA B 1 139 ? -3.688 -2.132 7.974 1.00 17.00 140 ALA B C 1
ATOM 3565 O O . ALA B 1 139 ? -3.715 -0.954 7.614 1.00 18.84 140 ALA B O 1
ATOM 3567 N N . VAL B 1 140 ? -4.725 -2.950 7.838 1.00 16.30 141 VAL B N 1
ATOM 3568 C CA . VAL B 1 140 ? -5.951 -2.499 7.195 1.00 15.86 141 VAL B CA 1
ATOM 3569 C C . VAL B 1 140 ? -7.154 -2.396 8.116 1.00 18.62 141 VAL B C 1
ATOM 3570 O O . VAL B 1 140 ? -7.424 -3.292 8.916 1.00 19.12 141 VAL B O 1
ATOM 3574 N N . ILE B 1 141 ? -7.874 -1.291 7.984 1.00 15.69 142 ILE B N 1
ATOM 3575 C CA . ILE B 1 141 ? -9.079 -1.051 8.764 1.00 16.55 142 ILE B CA 1
ATOM 3576 C C . ILE B 1 141 ? -10.127 -0.616 7.753 1.00 18.37 142 ILE B C 1
ATOM 3577 O O . ILE B 1 141 ? -9.855 0.245 6.917 1.00 16.09 142 ILE B O 1
ATOM 3582 N N . SER B 1 142 ? -11.302 -1.234 7.802 1.00 16.16 143 SER B N 1
ATOM 3583 C CA . SER B 1 142 ? -12.390 -0.867 6.897 1.00 15.68 143 SER B CA 1
ATOM 3584 C C . SER B 1 142 ? -13.604 -0.534 7.745 1.00 17.39 143 SER B C 1
ATOM 3585 O O . SER B 1 142 ? -13.721 -0.999 8.880 1.00 14.36 143 SER B O 1
ATOM 3588 N N . LYS B 1 143 ? -14.505 0.275 7.200 1.00 16.33 144 LYS B N 1
ATOM 3589 C CA . LYS B 1 143 ? -15.699 0.650 7.937 1.00 20.99 144 LYS B CA 1
ATOM 3590 C C . LYS B 1 143 ? -16.545 -0.592 8.219 1.00 21.07 144 LYS B C 1
ATOM 3591 O O . LYS B 1 143 ? -17.054 -0.766 9.326 1.00 19.36 144 LYS B O 1
ATOM 3597 N N . LYS B 1 144 ? -16.681 -1.459 7.218 1.00 21.02 145 LYS B N 1
ATOM 3598 C CA . LYS B 1 144 ? -17.464 -2.685 7.363 1.00 24.23 145 LYS B CA 1
ATOM 3599 C C . LYS B 1 144 ? -16.944 -3.571 8.492 1.00 19.92 145 LYS B C 1
ATOM 3600 O O . LYS B 1 144 ? -17.706 -3.995 9.358 1.00 19.76 145 LYS B O 1
ATOM 3606 N N . ALA B 1 145 ? -15.646 -3.854 8.480 1.00 19.87 146 ALA B N 1
ATOM 3607 C CA . ALA B 1 145 ? -15.059 -4.698 9.514 1.00 19.86 146 ALA B CA 1
ATOM 3608 C C . ALA B 1 145 ? -15.198 -4.063 10.896 1.00 17.95 146 ALA B C 1
ATOM 3609 O O . ALA B 1 145 ? -15.483 -4.754 11.875 1.00 17.74 146 ALA B O 1
ATOM 3611 N N . SER B 1 146 ? -15.014 -2.747 10.97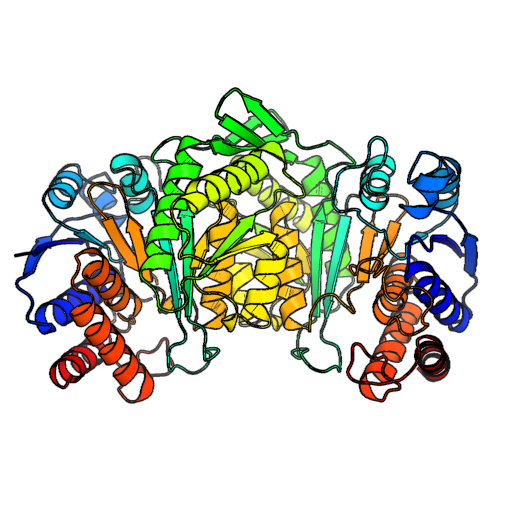8 1.00 15.13 147 SER B N 1
ATOM 3612 C CA . SER B 1 146 ? -15.114 -2.057 12.261 1.00 14.98 147 SER B CA 1
ATOM 3613 C C . SER B 1 146 ? -16.547 -2.047 12.783 1.00 15.90 147 SER B C 1
ATOM 3614 O O . SER B 1 146 ? -16.776 -2.183 13.984 1.00 14.51 147 SER B O 1
ATOM 3617 N N . GLU B 1 147 ? -17.512 -1.874 11.886 1.00 15.93 148 GLU B N 1
ATOM 3618 C CA . GLU B 1 147 ? -18.912 -1.869 12.298 1.00 17.71 148 GLU B CA 1
ATOM 3619 C C . GLU B 1 147 ? -19.283 -3.229 12.879 1.00 18.13 148 GLU B C 1
ATOM 3620 O O . GLU B 1 147 ? -19.931 -3.302 13.925 1.00 21.09 148 GLU B O 1
ATOM 3626 N N . ARG B 1 148 ? -18.862 -4.297 12.200 1.00 20.42 149 ARG B N 1
ATOM 3627 C CA . ARG B 1 148 ? -19.153 -5.665 12.635 1.00 23.67 149 ARG B CA 1
ATOM 3628 C C . ARG B 1 148 ? -18.590 -6.013 14.002 1.00 22.98 149 ARG B C 1
ATOM 3629 O O . ARG B 1 148 ? -19.307 -6.514 14.870 1.00 18.79 149 ARG B O 1
ATOM 3637 N N . ILE B 1 149 ? -17.296 -5.776 14.186 1.00 19.93 150 ILE B N 1
ATOM 3638 C CA . ILE B 1 149 ? -16.658 -6.104 15.453 1.00 17.94 150 ILE B CA 1
ATOM 3639 C C . ILE B 1 149 ? -17.147 -5.206 16.588 1.00 18.29 150 ILE B C 1
ATOM 3640 O O . ILE B 1 149 ? -17.239 -5.640 17.734 1.00 16.64 150 ILE B O 1
ATOM 3645 N N . GLY B 1 150 ? -17.483 -3.960 16.268 1.00 16.45 151 GLY B N 1
ATOM 3646 C CA . GLY B 1 150 ? -17.978 -3.059 17.292 1.00 17.97 151 GLY B CA 1
ATOM 3647 C C . GLY B 1 150 ? -19.332 -3.532 17.789 1.00 19.53 151 GLY B C 1
ATOM 3648 O O . GLY B 1 150 ? -19.604 -3.566 18.991 1.00 16.83 151 GLY B O 1
ATOM 3649 N N . ARG B 1 151 ? -20.189 -3.916 16.852 1.00 20.88 152 ARG B N 1
ATOM 3650 C CA . ARG B 1 151 ? -21.515 -4.389 17.204 1.00 20.70 152 ARG B CA 1
ATOM 3651 C C . ARG B 1 151 ? -21.384 -5.679 18.013 1.00 21.18 152 ARG B C 1
ATOM 3652 O O . ARG B 1 151 ? -22.111 -5.889 18.983 1.00 21.06 152 ARG B O 1
ATOM 3660 N N . ALA B 1 152 ? -20.444 -6.532 17.623 1.00 20.59 153 ALA B N 1
ATOM 3661 C CA . ALA B 1 152 ? -20.227 -7.789 18.332 1.00 16.20 153 ALA B CA 1
ATOM 3662 C C . ALA B 1 152 ? -19.804 -7.501 19.769 1.00 21.34 153 ALA B C 1
ATOM 3663 O O . ALA B 1 152 ? -20.323 -8.108 20.709 1.00 18.94 153 ALA B O 1
ATOM 3665 N N . ALA B 1 153 ? -18.872 -6.566 19.942 1.00 21.24 154 ALA B N 1
ATOM 3666 C CA . ALA B 1 153 ? -18.395 -6.219 21.278 1.00 20.13 154 ALA B CA 1
ATOM 3667 C C . ALA B 1 153 ? -19.496 -5.564 22.109 1.00 19.82 154 ALA B C 1
ATOM 3668 O O . ALA B 1 153 ? -19.616 -5.822 23.307 1.00 22.83 154 ALA B O 1
ATOM 3670 N N . LEU B 1 154 ? -20.303 -4.719 21.476 1.00 20.15 155 LEU B N 1
ATOM 3671 C CA . LEU B 1 154 ? -21.386 -4.041 22.177 1.00 19.55 155 LEU B CA 1
ATOM 3672 C C . LEU B 1 154 ? -22.417 -5.040 22.701 1.00 24.80 155 LEU B C 1
ATOM 3673 O O . LEU B 1 154 ? -22.884 -4.927 23.838 1.00 25.28 155 LEU B O 1
ATOM 3678 N N . ARG B 1 155 ? -22.767 -6.020 21.878 1.00 22.29 156 ARG B N 1
ATOM 3679 C CA . ARG B 1 155 ? -23.724 -7.039 22.292 1.00 25.05 156 ARG B CA 1
ATOM 3680 C C . ARG B 1 155 ? -23.187 -7.802 23.500 1.00 25.58 156 ARG B C 1
ATOM 3681 O O . ARG B 1 155 ? -23.912 -8.046 24.463 1.00 25.95 156 ARG B O 1
ATOM 3689 N N . ILE B 1 156 ? -21.914 -8.175 23.447 1.00 23.75 157 ILE B N 1
ATOM 3690 C CA . ILE B 1 156 ? -21.297 -8.907 24.545 1.00 24.14 157 ILE B CA 1
ATOM 3691 C C . ILE B 1 156 ? -21.340 -8.092 25.833 1.00 25.30 157 ILE B C 1
ATOM 3692 O O . ILE B 1 156 ? -21.617 -8.628 26.906 1.00 27.34 157 ILE B O 1
ATOM 3697 N N . ALA B 1 157 ? -21.068 -6.796 25.727 1.00 24.59 158 ALA B N 1
ATOM 3698 C CA . ALA B 1 157 ? -21.083 -5.932 26.901 1.00 30.03 158 ALA B CA 1
ATOM 3699 C C . ALA B 1 157 ? -22.504 -5.756 27.425 1.00 31.67 158 ALA B C 1
ATOM 3700 O O . ALA B 1 157 ? -22.722 -5.641 28.633 1.00 28.04 158 ALA B O 1
ATOM 3702 N N . GLU B 1 158 ? -23.472 -5.739 26.515 1.00 29.55 159 GLU B N 1
ATOM 3703 C CA . GLU B 1 158 ? -24.863 -5.559 26.909 1.00 30.76 159 GLU B CA 1
ATOM 3704 C C . GLU B 1 158 ? -25.387 -6.775 27.664 1.00 26.99 159 GLU B C 1
ATOM 3705 O O . GLU B 1 158 ? -26.350 -6.674 28.426 1.00 29.29 159 GLU B O 1
ATOM 3711 N N . GLY B 1 159 ? -24.746 -7.919 27.450 1.00 25.65 160 GLY B N 1
ATOM 3712 C CA . GLY B 1 159 ? -25.152 -9.142 28.117 1.00 28.80 160 GLY B CA 1
ATOM 3713 C C . GLY B 1 159 ? -24.386 -9.403 29.404 1.00 31.47 160 GLY B C 1
ATOM 3714 O O . GLY B 1 159 ? -24.477 -10.488 29.981 1.00 28.73 160 GLY B O 1
ATOM 3715 N N . ARG B 1 160 ? -23.622 -8.411 29.850 1.00 27.91 161 ARG B N 1
ATOM 3716 C CA . ARG B 1 160 ? -22.844 -8.535 31.078 1.00 27.13 161 ARG B CA 1
ATOM 3717 C C . ARG B 1 160 ? -23.290 -7.478 32.088 1.00 26.95 161 ARG B C 1
ATOM 3718 O O . ARG B 1 160 ? -23.726 -6.392 31.715 1.00 26.76 161 ARG B O 1
ATOM 3726 N N . PRO B 1 161 ? -23.186 -7.787 33.388 1.00 31.55 162 PRO B N 1
ATOM 3727 C CA . PRO B 1 161 ? -23.578 -6.888 34.478 1.00 30.82 162 PRO B CA 1
ATOM 3728 C C . PRO B 1 161 ? -23.094 -5.436 34.400 1.00 32.85 162 PRO B C 1
ATOM 3729 O O . PRO B 1 161 ? -23.891 -4.505 34.555 1.00 28.81 162 PRO B O 1
ATOM 3733 N N . ARG B 1 162 ? -21.795 -5.254 34.164 1.00 26.44 163 ARG B N 1
ATOM 3734 C CA . ARG B 1 162 ? -21.178 -3.925 34.103 1.00 30.63 163 ARG B CA 1
ATOM 3735 C C . ARG B 1 162 ? -21.704 -3.022 32.989 1.00 29.55 163 ARG B C 1
ATOM 3736 O O . ARG B 1 162 ? -21.742 -1.801 33.147 1.00 26.48 163 ARG B O 1
ATOM 3744 N N . LYS B 1 163 ? -22.094 -3.612 31.862 1.00 27.48 164 LYS B N 1
ATOM 3745 C CA . LYS B 1 163 ? -22.586 -2.821 30.739 1.00 29.02 164 LYS B CA 1
ATOM 3746 C C . LYS B 1 163 ? -21.523 -1.780 30.390 1.00 26.01 164 LYS B C 1
ATOM 3747 O O . LYS B 1 163 ? -21.838 -0.619 30.133 1.00 22.94 164 LYS B O 1
ATOM 3753 N N . THR B 1 164 ? -20.260 -2.198 30.384 1.00 24.19 165 THR B N 1
ATOM 3754 C CA . THR B 1 164 ? -19.169 -1.280 30.088 1.00 23.91 165 THR B CA 1
ATOM 3755 C C . THR B 1 164 ? -18.246 -1.762 28.972 1.00 20.07 165 THR B C 1
ATOM 3756 O O . THR B 1 164 ? -17.846 -2.927 28.936 1.00 19.32 165 THR B O 1
ATOM 3760 N N . LEU B 1 165 ? -17.912 -0.849 28.065 1.00 19.89 166 LEU B N 1
ATOM 3761 C CA . LEU B 1 165 ? -17.033 -1.168 26.943 1.00 17.12 166 LEU B CA 1
ATOM 3762 C C . LEU B 1 165 ? -15.954 -0.112 26.746 1.00 18.43 166 LEU B C 1
ATOM 3763 O O . LEU B 1 165 ? -16.237 1.090 26.727 1.00 21.57 166 LEU B O 1
ATOM 3768 N N . HIS B 1 166 ? -14.714 -0.567 26.607 1.00 15.20 167 HIS B N 1
ATOM 3769 C CA . HIS B 1 166 ? -13.598 0.328 26.357 1.00 15.27 167 HIS B CA 1
ATOM 3770 C C . HIS B 1 166 ? -13.136 0.049 24.934 1.00 13.53 167 HIS B C 1
ATOM 3771 O O . HIS B 1 166 ? -13.013 -1.109 24.531 1.00 14.23 167 HIS B O 1
ATOM 3778 N N . ILE B 1 167 ? -12.908 1.105 24.168 1.00 14.02 168 ILE B N 1
ATOM 3779 C CA . ILE B 1 167 ? -12.423 0.948 22.803 1.00 12.18 168 ILE B CA 1
ATOM 3780 C C . ILE B 1 167 ? -10.934 1.261 22.892 1.00 11.00 168 ILE B C 1
ATOM 3781 O O . ILE B 1 167 ? -10.563 2.412 23.086 1.00 14.86 168 ILE B O 1
ATOM 3786 N N . ALA B 1 168 ? -10.090 0.237 22.780 1.00 14.65 169 ALA B N 1
ATOM 3787 C CA . ALA B 1 168 ? -8.642 0.430 22.864 1.00 15.86 169 ALA B CA 1
ATOM 3788 C C . ALA B 1 168 ? -8.108 0.715 21.473 1.00 14.53 169 ALA B C 1
ATOM 3789 O O . ALA B 1 168 ? -8.165 -0.138 20.596 1.00 16.15 169 ALA B O 1
ATOM 3791 N N . HIS B 1 169 ? -7.571 1.916 21.285 1.00 15.88 170 HIS B N 1
ATOM 3792 C CA . HIS B 1 169 ? -7.083 2.325 19.975 1.00 17.20 170 HIS B CA 1
ATOM 3793 C C . HIS B 1 169 ? -5.733 3.030 20.004 1.00 15.68 170 HIS B C 1
ATOM 3794 O O . HIS B 1 169 ? -5.160 3.288 21.062 1.00 18.20 170 HIS B O 1
ATOM 3801 N N . LYS B 1 170 ? -5.259 3.374 18.812 1.00 16.06 171 LYS B N 1
ATOM 3802 C CA . LYS B 1 170 ? -3.990 4.069 18.635 1.00 20.10 171 LYS B CA 1
ATOM 3803 C C . LYS B 1 170 ? -4.237 5.215 17.644 1.00 20.54 171 LYS B C 1
ATOM 3804 O O . LYS B 1 170 ? -3.381 5.535 16.811 1.00 19.20 171 LYS B O 1
ATOM 3810 N N . ALA B 1 171 ? -5.415 5.826 17.732 1.00 17.66 172 ALA B N 1
ATOM 3811 C CA . ALA B 1 171 ? -5.783 6.910 16.826 1.00 19.50 172 ALA B CA 1
ATOM 3812 C C . ALA B 1 171 ? -4.913 8.144 16.999 1.00 21.32 172 ALA B C 1
ATOM 3813 O O . ALA B 1 171 ? -4.847 8.991 16.112 1.00 21.63 172 ALA B O 1
ATOM 3815 N N . ASN B 1 172 ? -4.242 8.243 18.141 1.00 23.76 173 ASN B N 1
ATOM 3816 C CA . ASN B 1 172 ? -3.377 9.380 18.407 1.00 30.58 173 ASN B CA 1
ATOM 3817 C C . ASN B 1 172 ? -2.195 9.413 17.440 1.00 31.48 173 ASN B C 1
ATOM 3818 O O . ASN B 1 172 ? -1.760 10.485 17.024 1.00 32.57 173 ASN B O 1
ATOM 3823 N N . VAL B 1 173 ? -1.683 8.243 17.067 1.00 25.15 174 VAL B N 1
ATOM 3824 C CA . VAL B 1 173 ? -0.548 8.197 16.149 1.00 28.96 174 VAL B CA 1
ATOM 3825 C C . VAL B 1 173 ? -0.926 7.681 14.763 1.00 24.61 174 VAL B C 1
ATOM 3826 O O . VAL B 1 173 ? -0.193 7.884 13.798 1.00 23.37 174 VAL B O 1
ATOM 3830 N N . LEU B 1 174 ? -2.072 7.016 14.667 1.00 21.48 175 LEU B N 1
ATOM 3831 C CA . LEU B 1 174 ? -2.552 6.494 13.390 1.00 23.57 175 LEU B CA 1
ATOM 3832 C C . LEU B 1 174 ? -3.984 6.976 13.192 1.00 21.76 175 LEU B C 1
ATOM 3833 O O . LEU B 1 174 ? -4.932 6.194 13.240 1.00 18.61 175 LEU B O 1
ATOM 3838 N N . PRO B 1 175 ? -4.152 8.286 12.945 1.00 22.85 176 PRO B N 1
ATOM 3839 C CA . PRO B 1 175 ? -5.456 8.920 12.741 1.00 20.27 176 PRO B CA 1
ATOM 3840 C C . PRO B 1 175 ? -6.355 8.357 11.649 1.00 20.70 176 PRO B C 1
ATOM 3841 O O . PRO B 1 175 ? -7.571 8.313 11.820 1.00 20.34 176 PRO B O 1
ATOM 3845 N N . LEU B 1 176 ? -5.781 7.933 10.526 1.00 19.66 177 LEU B N 1
ATOM 3846 C CA . LEU B 1 176 ? -6.604 7.400 9.446 1.00 20.20 177 LEU B CA 1
ATOM 3847 C C . LEU B 1 176 ? -7.141 5.995 9.698 1.00 20.82 177 LEU B C 1
ATOM 3848 O O . LEU B 1 176 ? -8.349 5.770 9.598 1.00 21.24 177 LEU B O 1
ATOM 3853 N N . THR B 1 177 ? -6.264 5.050 10.026 1.00 17.39 178 THR B N 1
ATOM 3854 C CA . THR B 1 177 ? -6.712 3.677 10.267 1.00 15.84 178 THR B CA 1
ATOM 3855 C C . THR B 1 177 ? -7.388 3.518 11.621 1.00 16.79 178 THR B C 1
ATOM 3856 O O . THR B 1 177 ? -8.562 3.152 11.699 1.00 14.46 178 THR B O 1
ATOM 3860 N N . GLN B 1 178 ? -6.647 3.795 12.687 1.00 15.04 179 GLN B N 1
ATOM 3861 C CA . GLN B 1 178 ? -7.189 3.669 14.034 1.00 16.09 179 GLN B CA 1
ATOM 3862 C C . GLN B 1 178 ? -8.326 4.654 14.291 1.00 16.55 179 GLN B C 1
ATOM 3863 O O . GLN B 1 178 ? -9.236 4.369 15.073 1.00 18.10 179 GLN B O 1
ATOM 3869 N N . GLY B 1 179 ? -8.280 5.810 13.630 1.00 16.66 180 GLY B N 1
ATOM 3870 C CA . GLY B 1 179 ? -9.337 6.792 13.796 1.00 18.07 180 GLY B CA 1
ATOM 3871 C C . GLY B 1 179 ? -10.635 6.304 13.170 1.00 18.14 180 GLY B C 1
ATOM 3872 O O . GLY B 1 179 ? -11.729 6.552 13.692 1.00 18.96 180 GLY B O 1
ATOM 3873 N N . LEU B 1 180 ? -10.513 5.613 12.041 1.00 17.88 181 LEU B N 1
ATOM 3874 C CA . LEU B 1 180 ? -11.670 5.062 11.347 1.00 18.52 181 LEU B CA 1
ATOM 3875 C C . LEU B 1 180 ? -12.276 3.976 12.247 1.00 19.88 181 LEU B C 1
ATOM 3876 O O . LEU B 1 180 ? -13.495 3.845 12.354 1.00 18.69 181 LEU B O 1
ATOM 3881 N N . PHE B 1 181 ? -11.413 3.192 12.885 1.00 17.63 182 PHE B N 1
ATOM 3882 C CA . PHE B 1 181 ? -11.869 2.135 13.787 1.00 18.35 182 PHE B CA 1
ATOM 3883 C C . PHE B 1 181 ? -12.653 2.761 14.939 1.00 18.30 182 PHE B C 1
ATOM 3884 O O . PHE B 1 181 ? -13.815 2.426 15.179 1.00 14.83 182 PHE B O 1
ATOM 3892 N N . LEU B 1 182 ? -12.003 3.684 15.636 1.00 17.55 183 LEU B N 1
ATOM 3893 C CA . LEU B 1 182 ? -12.593 4.368 16.785 1.00 19.40 183 LEU B CA 1
ATOM 3894 C C . LEU B 1 182 ? -13.925 5.024 16.449 1.00 17.52 183 LEU B C 1
ATOM 3895 O O . LEU B 1 182 ? -14.936 4.771 17.102 1.00 18.59 183 LEU B O 1
ATOM 3900 N N . ASP B 1 183 ? -13.916 5.877 15.430 1.00 19.13 184 ASP B N 1
ATOM 3901 C CA . ASP B 1 183 ? -15.118 6.589 15.016 1.00 23.31 184 ASP B CA 1
ATOM 3902 C C . ASP B 1 183 ? -16.272 5.679 14.628 1.00 20.55 184 ASP B C 1
ATOM 3903 O O . ASP B 1 183 ? -17.428 5.969 14.941 1.00 22.26 184 ASP B O 1
ATOM 3908 N N . THR B 1 184 ? -15.963 4.584 13.941 1.00 17.78 185 THR B N 1
ATOM 3909 C CA . THR B 1 184 ? -16.997 3.658 13.505 1.00 20.06 185 THR B CA 1
ATOM 3910 C C . THR B 1 184 ? -17.622 2.914 14.684 1.00 20.99 185 THR B C 1
ATOM 3911 O O . THR B 1 184 ? -18.845 2.755 14.757 1.00 18.38 185 THR B O 1
ATOM 3915 N N . VAL B 1 185 ? -16.793 2.458 15.614 1.00 18.93 186 VAL B N 1
ATOM 3916 C CA . VAL B 1 185 ? -17.334 1.753 16.769 1.00 18.21 186 VAL B CA 1
ATOM 3917 C C . VAL B 1 185 ? -18.213 2.702 17.581 1.00 17.67 186 VAL B C 1
ATOM 3918 O O . VAL B 1 185 ? -19.291 2.319 18.043 1.00 21.00 186 VAL B O 1
ATOM 3922 N N . LYS B 1 186 ? -17.768 3.944 17.739 1.00 18.33 187 LYS B N 1
ATOM 3923 C CA . LYS B 1 186 ? -18.546 4.925 18.488 1.00 23.05 187 LYS B CA 1
ATOM 3924 C C . LYS B 1 186 ? -19.874 5.223 17.795 1.00 23.39 187 LYS B C 1
ATOM 3925 O O . LYS B 1 186 ? -20.872 5.513 18.456 1.00 24.74 187 LYS B O 1
ATOM 3931 N N . GLU B 1 187 ? -19.888 5.146 16.468 1.00 20.25 188 GLU B N 1
ATOM 3932 C CA . GLU B 1 187 ? -21.115 5.396 15.720 1.00 25.41 188 GLU B CA 1
ATOM 3933 C C . GLU B 1 187 ? -22.104 4.271 15.999 1.00 26.91 188 GLU B C 1
ATOM 3934 O O . GLU B 1 187 ? -23.276 4.520 16.287 1.00 28.53 188 GLU B O 1
ATOM 3940 N N . VAL B 1 188 ? -21.626 3.031 15.920 1.00 22.26 189 VAL B N 1
ATOM 3941 C CA . VAL B 1 188 ? -22.474 1.875 16.180 1.00 25.38 189 VAL B CA 1
ATOM 3942 C C . VAL B 1 188 ? -22.960 1.879 17.629 1.00 27.41 189 VAL B C 1
ATOM 3943 O O . VAL B 1 188 ? -24.041 1.370 17.931 1.00 25.31 189 VAL B O 1
ATOM 3947 N N . ALA B 1 189 ? -22.160 2.462 18.516 1.00 21.98 190 ALA B N 1
ATOM 3948 C CA . ALA B 1 189 ? -22.500 2.534 19.934 1.00 25.16 190 ALA B CA 1
ATOM 3949 C C . ALA B 1 189 ? -23.759 3.360 20.202 1.00 26.53 190 ALA B C 1
ATOM 3950 O O . ALA B 1 189 ? -24.411 3.183 21.231 1.00 23.81 190 ALA B O 1
ATOM 3952 N N . LYS B 1 190 ? -24.090 4.278 19.290 1.00 29.46 191 LYS B N 1
ATOM 3953 C CA . LYS B 1 190 ? -25.289 5.087 19.462 1.00 32.05 191 LYS B CA 1
ATOM 3954 C C . LYS B 1 190 ? -26.536 4.212 19.531 1.00 32.22 191 LYS B C 1
ATOM 3955 O O . LYS B 1 190 ? -27.568 4.608 20.066 1.00 37.64 191 LYS B O 1
ATOM 3961 N N . ASP B 1 191 ? -26.413 3.000 18.988 1.00 30.63 192 ASP B N 1
ATOM 3962 C CA . ASP B 1 191 ? -27.499 2.024 18.973 1.00 31.80 192 ASP B CA 1
ATOM 3963 C C . ASP B 1 191 ? -27.534 1.197 20.255 1.00 33.33 192 ASP B C 1
ATOM 3964 O O . ASP B 1 191 ? -28.358 0.294 20.395 1.00 34.60 192 ASP B O 1
ATOM 3969 N N . PHE B 1 192 ? -26.629 1.498 21.181 1.00 31.45 193 PHE B N 1
ATOM 3970 C CA . PHE B 1 192 ? -26.545 0.769 22.443 1.00 28.64 193 PHE B CA 1
ATOM 3971 C C . PHE B 1 192 ? -26.420 1.759 23.592 1.00 30.32 193 PHE B C 1
ATOM 3972 O O . PHE B 1 192 ? -25.421 1.772 24.314 1.00 22.92 193 PHE B O 1
ATOM 3980 N N . PRO B 1 193 ? -27.450 2.596 23.783 1.00 26.14 194 PRO B N 1
ATOM 3981 C CA . PRO B 1 193 ? -27.458 3.603 24.847 1.00 31.66 194 PRO B CA 1
ATOM 3982 C C . PRO B 1 193 ? -27.280 3.038 26.252 1.00 29.68 194 PRO B C 1
ATOM 3983 O O . PRO B 1 193 ? -26.902 3.762 27.171 1.00 35.20 194 PRO B O 1
ATOM 3987 N N . LEU B 1 194 ? -27.542 1.747 26.419 1.00 29.41 195 LEU B N 1
ATOM 3988 C CA . LEU B 1 194 ? -27.408 1.127 27.731 1.00 32.10 195 LEU B CA 1
ATOM 3989 C C . LEU B 1 194 ? -25.962 0.795 28.071 1.00 31.00 195 LEU B C 1
ATOM 3990 O O . LEU B 1 194 ? -25.623 0.592 29.236 1.00 27.18 195 LEU B O 1
ATOM 3995 N N . VAL B 1 195 ? -25.111 0.749 27.052 1.00 27.90 196 VAL B N 1
ATOM 3996 C CA . VAL B 1 195 ? -23.704 0.433 27.260 1.00 27.82 196 VAL B CA 1
ATOM 3997 C C . VAL B 1 195 ? -22.860 1.693 27.435 1.00 25.05 196 VAL B C 1
ATOM 3998 O O . VAL B 1 195 ? -22.908 2.607 26.611 1.00 25.38 196 VAL B O 1
ATOM 4002 N N . ASN B 1 196 ? -22.096 1.737 28.523 1.00 26.00 197 ASN B N 1
ATOM 4003 C CA . ASN B 1 196 ? -21.222 2.867 28.812 1.00 25.29 197 ASN B CA 1
ATOM 4004 C C . ASN B 1 196 ? -19.939 2.642 28.025 1.00 23.62 197 ASN B C 1
ATOM 4005 O O . ASN B 1 196 ? -19.208 1.694 28.290 1.00 26.47 197 ASN B O 1
ATOM 4010 N N . VAL B 1 197 ? -19.676 3.512 27.057 1.00 22.82 198 VAL B N 1
ATOM 4011 C CA . VAL B 1 197 ? -18.493 3.385 26.210 1.00 22.45 198 VAL B CA 1
ATOM 4012 C C . VAL B 1 197 ? -17.424 4.428 26.514 1.00 20.79 198 VAL B C 1
ATOM 4013 O O . VAL B 1 197 ? -17.704 5.622 26.574 1.00 25.05 198 VAL B O 1
ATOM 4017 N N . GLN B 1 198 ? -16.196 3.958 26.702 1.00 22.36 199 GLN B N 1
ATOM 4018 C CA . GLN B 1 198 ? -15.058 4.825 26.993 1.00 22.18 199 GLN B CA 1
ATOM 4019 C C . GLN B 1 198 ? -13.967 4.546 25.959 1.00 22.66 199 GLN B C 1
ATOM 4020 O O . GLN B 1 198 ? -13.824 3.413 25.505 1.00 23.25 199 GLN B O 1
ATOM 4026 N N . ASP B 1 199 ? -13.206 5.571 25.585 1.00 19.70 200 ASP B N 1
ATOM 4027 C CA . ASP B 1 199 ? -12.120 5.390 24.625 1.00 23.23 200 ASP B CA 1
ATOM 4028 C C . ASP B 1 199 ? -10.829 5.355 25.431 1.00 22.68 200 ASP B C 1
ATOM 4029 O O . ASP B 1 199 ? -10.718 6.033 26.451 1.00 21.92 200 ASP B O 1
ATOM 4034 N N . ILE B 1 200 ? -9.850 4.580 24.975 1.00 18.43 201 ILE B N 1
ATOM 4035 C CA . ILE B 1 200 ? -8.580 4.493 25.684 1.00 17.33 201 ILE B CA 1
ATOM 4036 C C . ILE B 1 200 ? -7.435 4.121 24.744 1.00 18.93 201 ILE B C 1
ATOM 4037 O O . ILE B 1 200 ? -7.569 3.219 23.917 1.00 19.18 201 ILE B O 1
ATOM 4042 N N . ILE B 1 201 ? -6.315 4.832 24.851 1.00 19.39 202 ILE B N 1
ATOM 4043 C CA . ILE B 1 201 ? -5.154 4.514 24.022 1.00 19.09 202 ILE B CA 1
ATOM 4044 C C . ILE B 1 201 ? -4.681 3.132 24.461 1.00 19.21 202 ILE B C 1
ATOM 4045 O O . ILE B 1 201 ? -4.610 2.851 25.653 1.00 20.73 202 ILE B O 1
ATOM 4050 N N . VAL B 1 202 ? -4.344 2.279 23.500 1.00 17.35 203 VAL B N 1
ATOM 4051 C CA . VAL B 1 202 ? -3.918 0.920 23.803 1.00 21.15 203 VAL B CA 1
ATOM 4052 C C . VAL B 1 202 ? -2.751 0.822 24.786 1.00 20.98 203 VAL B C 1
ATOM 4053 O O . VAL B 1 202 ? -2.722 -0.074 25.628 1.00 18.94 203 VAL B O 1
ATOM 4057 N N . ASP B 1 203 ? -1.796 1.740 24.694 1.00 23.04 204 ASP B N 1
ATOM 4058 C CA . ASP B 1 203 ? -0.653 1.695 25.598 1.00 25.39 204 ASP B CA 1
ATOM 4059 C C . ASP B 1 203 ? -1.112 1.906 27.037 1.00 21.97 204 ASP B C 1
ATOM 4060 O O . ASP B 1 203 ? -0.681 1.198 27.947 1.00 21.25 204 ASP B O 1
ATOM 4065 N N . ASN B 1 204 ? -1.991 2.881 27.235 1.00 21.73 205 ASN B N 1
ATOM 4066 C CA . ASN B 1 204 ? -2.528 3.167 28.558 1.00 26.32 205 ASN B CA 1
ATOM 4067 C C . ASN B 1 204 ? -3.384 1.997 29.032 1.00 25.88 205 ASN B C 1
ATOM 4068 O O . ASN B 1 204 ? -3.436 1.700 30.224 1.00 21.30 205 ASN B O 1
ATOM 4073 N N . CYS B 1 205 ? -4.062 1.334 28.097 1.00 22.40 206 CYS B N 1
ATOM 4074 C CA . CYS B 1 205 ? -4.891 0.191 28.451 1.00 19.44 206 CYS B CA 1
ATOM 4075 C C . CYS B 1 205 ? -3.999 -0.923 28.989 1.00 20.46 206 CYS B C 1
ATOM 4076 O O . CYS B 1 205 ? -4.339 -1.586 29.962 1.00 18.51 206 CYS B O 1
ATOM 4079 N N . ALA B 1 206 ? -2.844 -1.118 28.359 1.00 19.67 207 ALA B N 1
ATOM 4080 C CA . ALA B 1 206 ? -1.915 -2.155 28.800 1.00 19.91 207 ALA B CA 1
ATOM 4081 C C . ALA B 1 206 ? -1.443 -1.844 30.221 1.00 14.43 207 ALA B C 1
ATOM 4082 O O . ALA B 1 206 ? -1.399 -2.722 31.086 1.00 15.73 207 ALA B O 1
ATOM 4084 N N . MET B 1 207 ? -1.104 -0.585 30.463 1.00 15.20 208 MET B N 1
ATOM 4085 C CA . MET B 1 207 ? -0.629 -0.196 31.783 1.00 19.01 208 MET B CA 1
ATOM 4086 C C . MET B 1 207 ? -1.719 -0.350 32.842 1.00 21.44 208 MET B C 1
ATOM 4087 O O . MET B 1 207 ? -1.450 -0.809 33.953 1.00 17.63 208 MET B O 1
ATOM 4092 N N . GLN B 1 208 ? -2.948 0.024 32.501 1.00 18.82 209 GLN B N 1
ATOM 4093 C CA . GLN B 1 208 ? -4.044 -0.092 33.452 1.00 21.77 209 GLN B CA 1
ATOM 4094 C C . GLN B 1 208 ? -4.458 -1.542 33.709 1.00 21.43 209 GLN B C 1
ATOM 4095 O O . GLN B 1 208 ? -4.993 -1.849 34.775 1.00 19.75 209 GLN B O 1
ATOM 4101 N N . LEU B 1 209 ? -4.210 -2.435 32.750 1.00 17.44 210 LEU B N 1
ATOM 4102 C CA . LEU B 1 209 ? -4.534 -3.849 32.946 1.00 18.58 210 LEU B CA 1
ATOM 4103 C C . LEU B 1 209 ? -3.603 -4.414 34.011 1.00 19.97 210 LEU B C 1
ATOM 4104 O O . LEU B 1 209 ? -3.975 -5.299 34.787 1.00 18.64 210 LEU B O 1
ATOM 4109 N N . VAL B 1 210 ? -2.380 -3.900 34.036 1.00 18.14 211 VAL B N 1
ATOM 4110 C CA . VAL B 1 210 ? -1.396 -4.346 35.012 1.00 19.25 211 VAL B CA 1
ATOM 4111 C C . VAL B 1 210 ? -1.669 -3.732 36.384 1.00 20.10 211 VAL B C 1
ATOM 4112 O O . VAL B 1 210 ? -1.666 -4.433 37.397 1.00 22.98 211 VAL B O 1
ATOM 4116 N N . MET B 1 211 ? -1.924 -2.428 36.414 1.00 17.31 212 MET B N 1
ATOM 4117 C CA . MET B 1 211 ? -2.162 -1.736 37.678 1.00 20.57 212 MET B CA 1
ATOM 4118 C C . MET B 1 211 ? -3.509 -2.012 38.337 1.00 27.07 212 MET B C 1
ATOM 4119 O O . MET B 1 211 ? -3.562 -2.324 39.531 1.00 25.71 212 MET B O 1
ATOM 4124 N N . ARG B 1 212 ? -4.597 -1.903 37.579 1.00 21.85 213 ARG B N 1
ATOM 4125 C CA . ARG B 1 212 ? -5.918 -2.164 38.145 1.00 26.81 213 ARG B CA 1
ATOM 4126 C C . ARG B 1 212 ? -6.857 -2.701 37.072 1.00 20.10 213 ARG B C 1
ATOM 4127 O O . ARG B 1 212 ? -7.673 -1.973 36.521 1.00 19.71 213 ARG B O 1
ATOM 4135 N N . PRO B 1 213 ? -6.743 -3.999 36.769 1.00 20.52 214 PRO B N 1
ATOM 4136 C CA . PRO B 1 213 ? -7.573 -4.652 35.753 1.00 22.63 214 PRO B CA 1
ATOM 4137 C C . PRO B 1 213 ? -9.071 -4.636 36.051 1.00 24.11 214 PRO B C 1
ATOM 4138 O O . PRO B 1 213 ? -9.881 -4.835 35.148 1.00 21.58 214 PRO B O 1
ATOM 4142 N N . GLU B 1 214 ? -9.435 -4.393 37.310 1.00 19.33 215 GLU B N 1
ATOM 4143 C CA . GLU B 1 214 ? -10.843 -4.361 37.713 1.00 24.39 215 GLU B CA 1
ATOM 4144 C C . GLU B 1 214 ? -11.627 -3.312 36.938 1.00 23.00 215 GLU B C 1
ATOM 4145 O O . GLU B 1 214 ? -12.851 -3.396 36.807 1.00 24.65 215 GLU B O 1
ATOM 4151 N N . ARG B 1 215 ? -10.911 -2.315 36.437 1.00 22.16 216 ARG B N 1
ATOM 4152 C CA . ARG B 1 215 ? -11.508 -1.227 35.680 1.00 24.39 216 ARG B CA 1
ATOM 4153 C C . ARG B 1 215 ? -12.239 -1.682 34.426 1.00 22.33 216 ARG B C 1
ATOM 4154 O O . ARG B 1 215 ? -13.215 -1.061 34.015 1.00 23.78 216 ARG B O 1
ATOM 4162 N N . PHE B 1 216 ? -11.782 -2.775 33.830 1.00 19.09 217 PHE B N 1
ATOM 4163 C CA . PHE B 1 216 ? -12.371 -3.234 32.583 1.00 18.27 217 PHE B CA 1
ATOM 4164 C C . PHE B 1 216 ? -13.419 -4.335 32.631 1.00 19.93 217 PHE B C 1
ATOM 4165 O O . PHE B 1 216 ? -13.418 -5.194 33.509 1.00 18.32 217 PHE B O 1
ATOM 4173 N N . ASP B 1 217 ? -14.330 -4.279 31.666 1.00 20.56 218 ASP B N 1
ATOM 4174 C CA . ASP B 1 217 ? -15.369 -5.284 31.527 1.00 21.82 218 ASP B CA 1
ATOM 4175 C C . ASP B 1 217 ? -15.140 -5.843 30.131 1.00 18.42 218 ASP B C 1
ATOM 4176 O O . ASP B 1 217 ? -14.531 -6.894 29.970 1.00 22.21 218 ASP B O 1
ATOM 4181 N N . VAL B 1 218 ? -15.616 -5.128 29.119 1.00 19.40 219 VAL B N 1
ATOM 4182 C CA . VAL B 1 218 ? -15.400 -5.559 27.747 1.00 17.43 219 VAL B CA 1
ATOM 4183 C C . VAL B 1 218 ? -14.468 -4.563 27.071 1.00 15.05 219 VAL B C 1
ATOM 4184 O O . VAL B 1 218 ? -14.612 -3.349 27.235 1.00 15.71 219 VAL B O 1
ATOM 4188 N N . ILE B 1 219 ? -13.498 -5.086 26.332 1.00 16.39 220 ILE B N 1
ATOM 4189 C CA . ILE B 1 219 ? -12.551 -4.256 25.600 1.00 17.51 220 ILE B CA 1
ATOM 4190 C C . ILE B 1 219 ? -12.614 -4.683 24.140 1.00 15.69 220 ILE B C 1
ATOM 4191 O O . ILE B 1 219 ? -12.546 -5.874 23.842 1.00 15.86 220 ILE B O 1
ATOM 4196 N N . VAL B 1 220 ? -12.773 -3.720 23.235 1.00 15.40 221 VAL B N 1
ATOM 4197 C CA . VAL B 1 220 ? -12.791 -4.029 21.808 1.00 14.92 221 VAL B CA 1
ATOM 4198 C C . VAL B 1 220 ? -11.582 -3.316 21.213 1.00 15.99 221 VAL B C 1
ATOM 4199 O O . VAL B 1 220 ? -11.334 -2.145 21.501 1.00 15.47 221 VAL B O 1
ATOM 4203 N N . THR B 1 221 ? -10.819 -4.022 20.392 1.00 13.20 222 THR B N 1
ATOM 4204 C CA . THR B 1 221 ? -9.621 -3.432 19.813 1.00 14.21 222 THR B CA 1
ATOM 4205 C C . THR B 1 221 ? -9.357 -4.035 18.447 1.00 17.86 222 THR B C 1
ATOM 4206 O O . THR B 1 221 ? -10.105 -4.907 17.998 1.00 16.12 222 THR B O 1
ATOM 4210 N N . THR B 1 222 ? -8.296 -3.580 17.787 1.00 17.93 223 THR B N 1
ATOM 4211 C CA . THR B 1 222 ? -7.968 -4.103 16.469 1.00 17.59 223 THR B CA 1
ATOM 4212 C C . THR B 1 222 ? -7.043 -5.314 16.554 1.00 19.82 223 THR B C 1
ATOM 4213 O O . THR B 1 222 ? -6.659 -5.734 17.642 1.00 19.02 223 THR B O 1
ATOM 4217 N N . ASN B 1 223 ? -6.692 -5.857 15.392 1.00 19.94 224 ASN B N 1
ATOM 4218 C CA . ASN B 1 223 ? -5.867 -7.058 15.268 1.00 28.64 224 ASN B CA 1
ATOM 4219 C C . ASN B 1 223 ? -4.670 -7.235 16.202 1.00 33.19 224 ASN B C 1
ATOM 4220 O O . ASN B 1 223 ? -4.778 -7.868 17.256 1.00 34.64 224 ASN B O 1
ATOM 4225 N N . LEU B 1 224 ? -3.526 -6.694 15.795 1.00 31.07 225 LEU B N 1
ATOM 4226 C CA . LEU B 1 224 ? -2.284 -6.823 16.557 1.00 39.93 225 LEU B CA 1
ATOM 4227 C C . LEU B 1 224 ? -2.323 -6.415 18.030 1.00 41.18 225 LEU B C 1
ATOM 4228 O O . LEU B 1 224 ? -1.594 -6.981 18.853 1.00 35.96 225 LEU B O 1
ATOM 4233 N N . LEU B 1 225 ? -3.166 -5.440 18.364 1.00 40.24 226 LEU B N 1
ATOM 4234 C CA . LEU B 1 225 ? -3.277 -4.969 19.745 1.00 41.06 226 LEU B CA 1
ATOM 4235 C C . LEU B 1 225 ? -4.010 -5.978 20.625 1.00 38.61 226 LEU B C 1
ATOM 4236 O O . LEU B 1 225 ? -3.603 -6.248 21.756 1.00 24.70 226 LEU B O 1
ATOM 4241 N N . GLY B 1 226 ? -5.095 -6.535 20.101 1.00 38.22 227 GLY B N 1
ATOM 4242 C CA . GLY B 1 226 ? -5.853 -7.509 20.864 1.00 36.49 227 GLY B CA 1
ATOM 4243 C C . GLY B 1 226 ? -4.980 -8.642 21.369 1.00 35.49 227 GLY B C 1
ATOM 4244 O O . GLY B 1 226 ? -5.097 -9.062 22.528 1.00 28.73 227 GLY B O 1
ATOM 4245 N N . ASP B 1 227 ? -4.102 -9.130 20.496 1.00 31.27 228 ASP B N 1
ATOM 42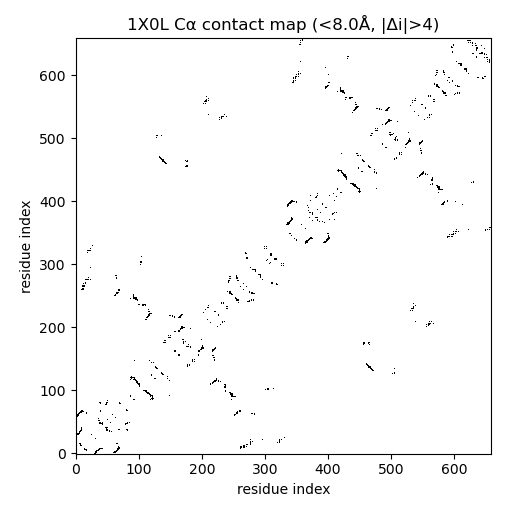46 C CA . ASP B 1 227 ? -3.201 -10.228 20.830 1.00 32.14 228 ASP B CA 1
ATOM 4247 C C . ASP B 1 227 ? -2.431 -9.974 22.117 1.00 29.25 228 ASP B C 1
ATOM 4248 O O . ASP B 1 227 ? -2.564 -10.709 23.099 1.00 26.52 228 ASP B O 1
ATOM 4253 N N . ILE B 1 228 ? -1.622 -8.922 22.103 1.00 24.16 229 ILE B N 1
ATOM 4254 C CA . ILE B 1 228 ? -0.807 -8.590 23.257 1.00 23.85 229 ILE B CA 1
ATOM 4255 C C . ILE B 1 228 ? -1.611 -8.266 24.512 1.00 25.25 229 ILE B C 1
ATOM 4256 O O . ILE B 1 228 ? -1.245 -8.701 25.605 1.00 22.98 229 ILE B O 1
ATOM 4261 N N . LEU B 1 229 ? -2.707 -7.521 24.369 1.00 19.60 230 LEU B N 1
ATOM 4262 C CA . LEU B 1 229 ? -3.520 -7.188 25.534 1.00 21.19 230 LEU B CA 1
ATOM 4263 C C . LEU B 1 229 ? -4.070 -8.455 26.181 1.00 21.72 230 LEU B C 1
ATOM 4264 O O . LEU B 1 229 ? -4.081 -8.581 27.405 1.00 20.18 230 LEU B O 1
ATOM 4269 N N . SER B 1 230 ? -4.527 -9.393 25.354 1.00 22.34 231 SER B N 1
ATOM 4270 C CA . SER B 1 230 ? -5.070 -10.651 25.855 1.00 26.87 231 SER B CA 1
ATOM 4271 C C . SER B 1 230 ? -4.008 -11.513 26.533 1.00 24.46 231 SER B C 1
ATOM 4272 O O . SER B 1 230 ? -4.286 -12.171 27.536 1.00 24.13 231 SER B O 1
ATOM 4275 N N . ASP B 1 231 ? -2.798 -11.519 25.984 1.00 26.86 232 ASP B N 1
ATOM 4276 C CA . ASP B 1 231 ? -1.724 -12.303 26.579 1.00 29.53 232 ASP B CA 1
ATOM 4277 C C . ASP B 1 231 ? -1.266 -11.638 27.867 1.00 30.68 232 ASP B C 1
ATOM 4278 O O . ASP B 1 231 ? -0.877 -12.313 28.821 1.00 30.56 232 ASP B O 1
ATOM 4283 N N . LEU B 1 232 ? -1.317 -10.311 27.887 1.00 27.90 233 LEU B N 1
ATOM 4284 C CA . LEU B 1 232 ? -0.946 -9.559 29.075 1.00 26.05 233 LEU B CA 1
ATOM 4285 C C . LEU B 1 232 ? -1.947 -9.967 30.152 1.00 28.16 233 LEU B C 1
ATOM 4286 O O . LEU B 1 232 ? -1.569 -10.357 31.259 1.00 28.55 233 LEU B O 1
ATOM 4291 N N . ALA B 1 233 ? -3.230 -9.881 29.809 1.00 23.62 234 ALA B N 1
ATOM 4292 C CA . ALA B 1 233 ? -4.306 -10.231 30.730 1.00 24.65 234 ALA B CA 1
ATOM 4293 C C . ALA B 1 233 ? -4.189 -11.666 31.230 1.00 26.73 234 ALA B C 1
ATOM 4294 O O . ALA B 1 233 ? -4.430 -11.944 32.405 1.00 27.37 234 ALA B O 1
ATOM 4296 N N . ALA B 1 234 ? -3.833 -12.583 30.337 1.00 25.16 235 ALA B N 1
ATOM 4297 C CA . ALA B 1 234 ? -3.691 -13.978 30.733 1.00 29.99 235 ALA B CA 1
ATOM 4298 C C . ALA B 1 234 ? -2.609 -14.071 31.799 1.00 30.48 235 ALA B C 1
ATOM 4299 O O . ALA B 1 234 ? -2.722 -14.846 32.747 1.00 31.05 235 ALA B O 1
ATOM 4301 N N . GLY B 1 235 ? -1.563 -13.267 31.640 1.00 28.39 236 GLY B N 1
ATOM 4302 C CA . GLY B 1 235 ? -0.473 -13.278 32.597 1.00 32.46 236 GLY B CA 1
ATOM 4303 C C . GLY B 1 235 ? -0.929 -12.902 33.995 1.00 34.07 236 GLY B C 1
ATOM 4304 O O . GLY B 1 235 ? -0.332 -13.327 34.985 1.00 31.32 236 GLY B O 1
ATOM 4305 N N . LEU B 1 236 ? -2.001 -12.117 34.072 1.00 28.29 237 LEU B N 1
ATOM 4306 C CA . LEU B 1 236 ? -2.542 -11.658 35.348 1.00 31.67 237 LEU B CA 1
ATOM 4307 C C . LEU B 1 236 ? -3.404 -12.680 36.078 1.00 32.64 237 LEU B C 1
ATOM 4308 O O . LEU B 1 236 ? -3.485 -12.657 37.307 1.00 32.15 237 LEU B O 1
ATOM 4313 N N . VAL B 1 237 ? -4.048 -13.572 35.332 1.00 32.08 238 VAL B N 1
ATOM 4314 C CA . VAL B 1 237 ? -4.933 -14.554 35.948 1.00 34.49 238 VAL B CA 1
ATOM 4315 C C . VAL B 1 237 ? -4.516 -16.023 35.888 1.00 37.62 238 VAL B C 1
ATOM 4316 O O . VAL B 1 237 ? -5.354 -16.908 36.067 1.00 40.12 238 VAL B O 1
ATOM 4320 N N . GLY B 1 238 ? -3.240 -16.294 35.636 1.00 40.93 239 GLY B N 1
ATOM 4321 C CA . GLY B 1 238 ? -2.799 -17.679 35.600 1.00 44.03 239 GLY B CA 1
ATOM 4322 C C . GLY B 1 238 ? -2.153 -18.190 34.324 1.00 45.78 239 GLY B C 1
ATOM 4323 O O . GLY B 1 238 ? -1.872 -19.386 34.211 1.00 51.54 239 GLY B O 1
ATOM 4324 N N . GLY B 1 239 ? -1.910 -17.303 33.365 1.00 41.04 240 GLY B N 1
ATOM 4325 C CA . GLY B 1 239 ? -1.290 -17.722 32.120 1.00 39.28 240 GLY B CA 1
ATOM 4326 C C . GLY B 1 239 ? -2.294 -18.259 31.117 1.00 35.48 240 GLY B C 1
ATOM 4327 O O . GLY B 1 239 ? -3.476 -18.397 31.426 1.00 37.41 240 GLY B O 1
ATOM 4328 N N . LEU B 1 240 ? -1.823 -18.567 29.914 1.00 38.03 241 LEU B N 1
ATOM 4329 C CA . LEU B 1 240 ? -2.689 -19.087 28.858 1.00 40.65 241 LEU B CA 1
ATOM 4330 C C . LEU B 1 240 ? -3.241 -20.474 29.152 1.00 42.08 241 LEU B C 1
ATOM 4331 O O . LEU B 1 240 ? -4.264 -20.874 28.595 1.00 43.06 241 LEU B O 1
ATOM 4336 N N . GLY B 1 241 ? -2.557 -21.205 30.024 1.00 39.72 242 GLY B N 1
ATOM 4337 C CA . GLY B 1 241 ? -2.978 -22.550 30.366 1.00 36.88 242 GLY B CA 1
ATOM 4338 C C . GLY B 1 241 ? -4.451 -22.743 30.676 1.00 34.03 242 GLY B C 1
ATOM 4339 O O . GLY B 1 241 ? -5.013 -23.793 30.370 1.00 34.15 242 GLY B O 1
ATOM 4340 N N . LEU B 1 242 ? -5.086 -21.740 31.273 1.00 32.44 243 LEU B N 1
ATOM 4341 C CA . LEU B 1 242 ? -6.496 -21.856 31.630 1.00 29.76 243 LEU B CA 1
ATOM 4342 C C . LEU B 1 242 ? -7.411 -20.982 30.774 1.00 28.54 243 LEU B C 1
ATOM 4343 O O . LEU B 1 242 ? -8.615 -20.922 31.014 1.00 28.81 243 LEU B O 1
ATOM 4348 N N . ALA B 1 243 ? -6.844 -20.323 29.772 1.00 29.75 244 ALA B N 1
ATOM 4349 C CA . ALA B 1 243 ? -7.612 -19.419 28.918 1.00 25.44 244 ALA B CA 1
ATOM 4350 C C . ALA B 1 243 ? -8.434 -20.047 27.792 1.00 25.97 244 ALA B C 1
ATOM 4351 O O . ALA B 1 243 ? -7.914 -20.802 26.965 1.00 24.79 244 ALA B O 1
ATOM 4353 N N . PRO B 1 244 ? -9.740 -19.743 27.755 1.00 23.59 245 PRO B N 1
ATOM 4354 C CA . PRO B 1 244 ? -10.648 -20.258 26.728 1.00 23.88 245 PRO B CA 1
ATOM 4355 C C . PRO B 1 244 ? -10.765 -19.176 25.653 1.00 20.53 245 PRO B C 1
ATOM 4356 O O . PRO B 1 244 ? -10.337 -18.041 25.866 1.00 19.77 245 PRO B O 1
ATOM 4360 N N . SER B 1 245 ? -11.332 -19.515 24.503 1.00 20.03 246 SER B N 1
ATOM 4361 C CA . SER B 1 245 ? -11.497 -18.519 23.449 1.00 20.20 246 SER B CA 1
ATOM 4362 C C . SER B 1 245 ? -12.571 -18.946 22.474 1.00 19.41 246 SER B C 1
ATOM 4363 O O . SER B 1 245 ? -12.937 -20.120 22.394 1.00 19.84 246 SER B O 1
ATOM 4366 N N . GLY B 1 246 ? -13.081 -17.973 21.735 1.00 18.53 247 GLY B N 1
ATOM 4367 C CA . GLY B 1 246 ? -14.104 -18.259 20.759 1.00 17.48 247 GLY B CA 1
ATOM 4368 C C . GLY B 1 246 ? -13.867 -17.455 19.501 1.00 20.32 247 GLY B C 1
ATOM 4369 O O . GLY B 1 246 ? -13.294 -16.368 19.542 1.00 20.07 247 GLY B O 1
ATOM 4370 N N . ASN B 1 247 ? -14.288 -18.012 18.376 1.00 18.25 248 ASN B N 1
ATOM 4371 C CA . ASN B 1 247 ? -14.166 -17.349 17.088 1.00 22.57 248 ASN B CA 1
ATOM 4372 C C . ASN B 1 247 ? -15.585 -17.436 16.570 1.00 17.95 248 ASN B C 1
ATOM 4373 O O . ASN B 1 247 ? -16.036 -18.493 16.136 1.00 19.57 248 ASN B O 1
ATOM 4378 N N . ILE B 1 248 ? -16.284 -16.309 16.633 1.00 16.52 249 ILE B N 1
ATOM 4379 C CA . ILE B 1 248 ? -17.681 -16.258 16.256 1.00 16.51 249 ILE B CA 1
ATOM 4380 C C . ILE B 1 248 ? -17.976 -15.524 14.959 1.00 19.42 249 ILE B C 1
ATOM 4381 O O . ILE B 1 248 ? -17.490 -14.414 14.736 1.00 19.43 249 ILE B O 1
ATOM 4386 N N . GLY B 1 249 ? -18.771 -16.169 14.110 1.00 19.34 250 GLY B N 1
ATOM 4387 C CA . GLY B 1 249 ? -19.175 -15.583 12.844 1.00 20.23 250 GLY B CA 1
ATOM 4388 C C . GLY B 1 249 ? -20.669 -15.320 12.890 1.00 20.18 250 GLY B C 1
ATOM 4389 O O . GLY B 1 249 ? -21.278 -15.408 13.955 1.00 20.20 250 GLY B O 1
ATOM 4390 N N . ASP B 1 250 ? -21.280 -15.006 11.753 1.00 22.86 251 ASP B N 1
ATOM 4391 C CA . ASP B 1 250 ? -22.714 -14.732 11.746 1.00 23.72 251 ASP B CA 1
ATOM 4392 C C . ASP B 1 250 ? -23.591 -15.979 11.697 1.00 28.20 251 ASP B C 1
ATOM 4393 O O . ASP B 1 250 ? -24.788 -15.911 11.992 1.00 27.60 251 ASP B O 1
ATOM 4398 N N . THR B 1 251 ? -23.002 -17.115 11.333 1.00 26.20 252 THR B N 1
ATOM 4399 C CA . THR B 1 251 ? -23.761 -18.360 11.238 1.00 30.01 252 THR B CA 1
ATOM 4400 C C . THR B 1 251 ? -23.332 -19.423 12.246 1.00 27.70 252 THR B C 1
ATOM 4401 O O . THR B 1 251 ? -24.159 -20.211 12.707 1.00 27.62 252 THR B O 1
ATOM 4405 N N . THR B 1 252 ? -22.048 -19.459 12.583 1.00 23.75 253 THR B N 1
ATOM 4406 C CA . THR B 1 252 ? -21.566 -20.441 13.548 1.00 22.98 253 THR B CA 1
ATOM 4407 C C . THR B 1 252 ? -20.361 -19.916 14.326 1.00 22.47 253 THR B C 1
ATOM 4408 O O . THR B 1 252 ? -19.983 -18.745 14.200 1.00 16.89 253 THR B O 1
ATOM 4412 N N . ALA B 1 253 ? -19.760 -20.783 15.135 1.00 19.22 254 ALA B N 1
ATOM 4413 C CA . ALA B 1 253 ? -18.612 -20.389 15.940 1.00 18.28 254 ALA B CA 1
ATOM 4414 C C . ALA B 1 253 ? -17.758 -21.581 16.344 1.00 19.82 254 ALA B C 1
ATOM 4415 O O . ALA B 1 253 ? -18.259 -22.693 16.498 1.00 20.17 254 ALA B O 1
ATOM 4417 N N . VAL B 1 254 ? -16.465 -21.332 16.522 1.00 16.82 255 VAL B N 1
ATOM 4418 C CA . VAL B 1 254 ? -15.532 -22.370 16.931 1.00 18.14 255 VAL B CA 1
ATOM 4419 C C . VAL B 1 254 ? -14.868 -21.925 18.226 1.00 19.89 255 VAL B C 1
ATOM 4420 O O . VAL B 1 254 ? -14.322 -20.821 18.302 1.00 19.26 255 VAL B O 1
ATOM 4424 N N . PHE B 1 255 ? -14.928 -22.772 19.247 1.00 18.02 256 PHE B N 1
ATOM 4425 C CA . PHE B 1 255 ? -14.314 -22.448 20.529 1.00 20.16 256 PHE B CA 1
ATOM 4426 C C . PHE B 1 255 ? -13.128 -23.377 20.793 1.00 22.83 256 PHE B C 1
ATOM 4427 O O . PHE B 1 255 ? -13.161 -24.555 20.439 1.00 22.26 256 PHE B O 1
ATOM 4435 N N . GLU B 1 256 ? -12.080 -22.843 21.412 1.00 21.42 257 GLU B N 1
ATOM 4436 C CA . GLU B 1 256 ? -10.883 -23.633 21.674 1.00 23.19 257 GLU B CA 1
ATOM 4437 C C . GLU B 1 256 ? -10.001 -23.013 22.740 1.00 22.92 257 GLU B C 1
ATOM 4438 O O . GLU B 1 256 ? -10.064 -21.811 22.998 1.00 21.98 257 GLU B O 1
ATOM 4444 N N . PRO B 1 257 ? -9.162 -23.839 23.380 1.00 26.24 258 PRO B N 1
ATOM 4445 C CA . PRO B 1 257 ? -8.256 -23.332 24.411 1.00 27.39 258 PRO B CA 1
ATOM 4446 C C . PRO B 1 257 ? -7.298 -22.399 23.676 1.00 29.11 258 PRO B C 1
ATOM 4447 O O . PRO B 1 257 ? -7.077 -22.561 22.476 1.00 26.90 258 PRO B O 1
ATOM 4451 N N . VAL B 1 258 ? -6.735 -21.423 24.375 1.00 33.24 259 VAL B N 1
ATOM 4452 C CA . VAL B 1 258 ? -5.811 -20.501 23.729 1.00 39.91 259 VAL B CA 1
ATOM 4453 C C . VAL B 1 258 ? -4.441 -21.150 23.525 1.00 41.21 259 VAL B C 1
ATOM 4454 O O . VAL B 1 258 ? -3.910 -21.157 22.414 1.00 42.68 259 VAL B O 1
ATOM 4458 N N . HIS B 1 259 ? -3.881 -21.703 24.597 1.00 49.96 260 HIS B N 1
ATOM 4459 C CA . HIS B 1 259 ? -2.567 -22.341 24.544 1.00 58.34 260 HIS B CA 1
ATOM 4460 C C . HIS B 1 259 ? -2.457 -23.464 23.517 1.00 62.01 260 HIS B C 1
ATOM 4461 O O . HIS B 1 259 ? -3.443 -24.123 23.181 1.00 61.85 260 HIS B O 1
ATOM 4468 N N . GLY B 1 260 ? -1.237 -23.677 23.031 1.00 64.26 261 GLY B N 1
ATOM 4469 C CA . GLY B 1 260 ? -0.990 -24.707 22.037 1.00 65.12 261 GLY B CA 1
ATOM 4470 C C . GLY B 1 260 ? -1.315 -26.124 22.472 1.00 65.77 261 GLY B C 1
ATOM 4471 O O . GLY B 1 260 ? -2.072 -26.341 23.420 1.00 66.24 261 GLY B O 1
ATOM 4472 N N . SER B 1 261 ? -0.733 -27.092 21.770 1.00 66.10 262 SER B N 1
ATOM 4473 C CA . SER B 1 261 ? -0.957 -28.504 22.058 1.00 67.34 262 SER B CA 1
ATOM 4474 C C . SER B 1 261 ? 0.079 -29.083 23.020 1.00 66.66 262 SER B C 1
ATOM 4475 O O . SER B 1 261 ? 0.085 -30.285 23.283 1.00 66.04 262 SER B O 1
ATOM 4478 N N . ALA B 1 262 ? 0.950 -28.221 23.536 1.00 67.99 263 ALA B N 1
ATOM 4479 C CA . ALA B 1 262 ? 1.995 -28.620 24.477 1.00 69.49 263 ALA B CA 1
ATOM 4480 C C . ALA B 1 262 ? 2.746 -29.877 24.043 1.00 69.59 263 ALA B C 1
ATOM 4481 O O . ALA B 1 262 ? 2.663 -30.920 24.698 1.00 69.66 263 ALA B O 1
ATOM 4483 N N . ILE B 1 265 ? 4.678 -32.003 26.481 1.00 71.73 266 ILE B N 1
ATOM 4484 C CA . ILE B 1 265 ? 3.934 -32.933 27.318 1.00 72.80 266 ILE B CA 1
ATOM 4485 C C . ILE B 1 265 ? 2.934 -33.707 26.456 1.00 72.41 266 ILE B C 1
ATOM 4486 O O . ILE B 1 265 ? 3.227 -34.032 25.303 1.00 73.58 266 ILE B O 1
ATOM 4491 N N . ALA B 1 266 ? 1.761 -33.995 27.021 1.00 71.92 267 ALA B N 1
ATOM 4492 C CA . ALA B 1 266 ? 0.696 -34.730 26.338 1.00 70.65 267 ALA B CA 1
ATOM 4493 C C . ALA B 1 266 ? 0.892 -36.236 26.440 1.00 68.43 267 ALA B C 1
ATOM 4494 O O . ALA B 1 266 ? 1.946 -36.708 26.865 1.00 69.20 267 ALA B O 1
ATOM 4496 N N . GLY B 1 267 ? -0.136 -36.985 26.049 1.00 64.82 268 GLY B N 1
ATOM 4497 C CA . GLY B 1 267 ? -0.063 -38.434 26.095 1.00 61.92 268 GLY B CA 1
ATOM 4498 C C . GLY B 1 267 ? -0.081 -39.028 27.492 1.00 59.50 268 GLY B C 1
ATOM 4499 O O . GLY B 1 267 ? -0.700 -40.068 27.723 1.00 58.05 268 GLY B O 1
ATOM 4500 N N . LYS B 1 268 ? 0.600 -38.375 28.431 1.00 55.71 269 LYS B N 1
ATOM 4501 C CA . LYS B 1 268 ? 0.662 -38.850 29.807 1.00 54.27 269 LYS B CA 1
ATOM 4502 C C . LYS B 1 268 ? -0.692 -38.718 30.493 1.00 53.01 269 LYS B C 1
ATOM 4503 O O . LYS B 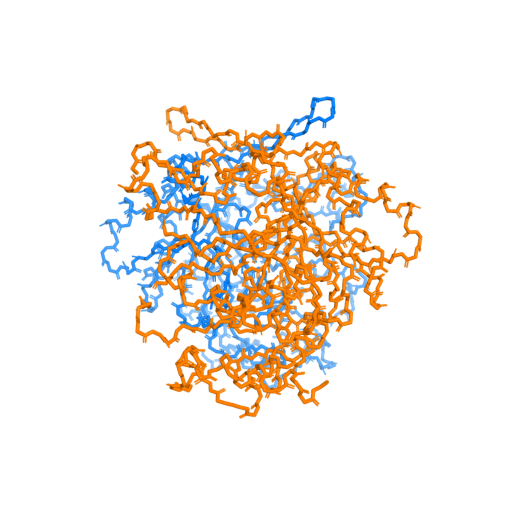1 268 ? -1.038 -39.529 31.355 1.00 56.44 269 LYS B O 1
ATOM 4509 N N . GLY B 1 269 ? -1.445 -37.689 30.136 1.00 52.12 270 GLY B N 1
ATOM 4510 C CA . GLY B 1 269 ? -2.740 -37.485 30.758 1.00 47.03 270 GLY B CA 1
ATOM 4511 C C . GLY B 1 269 ? -2.644 -36.552 31.949 1.00 43.96 270 GLY B C 1
ATOM 4512 O O . GLY B 1 269 ? -3.380 -36.695 32.922 1.00 44.69 270 GLY B O 1
ATOM 4513 N N . ILE B 1 270 ? -1.728 -35.594 31.872 1.00 47.52 271 ILE B N 1
ATOM 4514 C CA . ILE B 1 270 ? -1.538 -34.628 32.947 1.00 50.25 271 ILE B CA 1
ATOM 4515 C C . ILE B 1 270 ? -1.914 -33.237 32.454 1.00 49.48 271 ILE B C 1
ATOM 4516 O O . ILE B 1 270 ? -1.674 -32.232 33.128 1.00 50.19 271 ILE B O 1
ATOM 4521 N N . ALA B 1 271 ? -2.505 -33.192 31.265 1.00 47.63 272 ALA B N 1
ATOM 4522 C CA . ALA B 1 271 ? -2.924 -31.935 30.666 1.00 43.36 272 ALA B CA 1
ATOM 4523 C C . ALA B 1 271 ? -4.129 -31.388 31.420 1.00 38.78 272 ALA B C 1
ATOM 4524 O O . ALA B 1 271 ? -5.059 -32.126 31.737 1.00 35.21 272 ALA B O 1
ATOM 4526 N N . ASN B 1 272 ? -4.101 -30.093 31.713 1.00 36.11 273 ASN B N 1
ATOM 4527 C CA . ASN B 1 272 ? -5.195 -29.451 32.426 1.00 34.62 273 ASN B CA 1
ATOM 4528 C C . ASN B 1 272 ? -6.303 -29.153 31.418 1.00 33.24 273 ASN B C 1
ATOM 4529 O O . ASN B 1 272 ? -6.099 -28.388 30.479 1.00 35.42 273 ASN B O 1
ATOM 4534 N N . PRO B 1 273 ? -7.486 -29.768 31.597 1.00 32.02 274 PRO B N 1
ATOM 4535 C CA . PRO B 1 273 ? -8.642 -29.586 30.712 1.00 32.72 274 PRO B CA 1
ATOM 4536 C C . PRO B 1 273 ? -9.476 -28.344 31.014 1.00 30.99 274 PRO B C 1
ATOM 4537 O O . PRO B 1 273 ? -10.548 -28.154 30.434 1.00 28.56 274 PRO B O 1
ATOM 4541 N N . THR B 1 274 ? -8.986 -27.505 31.919 1.00 28.39 275 THR B N 1
ATOM 4542 C CA . THR B 1 274 ? -9.701 -26.292 32.299 1.00 26.84 275 THR B CA 1
ATOM 4543 C C . THR B 1 274 ? -10.069 -25.406 31.111 1.00 24.31 275 THR B C 1
ATOM 4544 O O . THR B 1 274 ? -11.235 -25.060 30.932 1.00 25.23 275 THR B O 1
ATOM 4548 N N . ALA B 1 275 ? -9.080 -25.047 30.299 1.00 25.63 276 ALA B N 1
ATOM 4549 C CA . ALA B 1 275 ? -9.327 -24.187 29.146 1.00 27.15 276 ALA B CA 1
ATOM 4550 C C . ALA B 1 275 ? -10.361 -24.786 28.198 1.00 27.28 276 ALA B C 1
ATOM 4551 O O . ALA B 1 275 ? -11.248 -24.081 27.713 1.00 22.36 276 ALA B O 1
ATOM 4553 N N . ALA B 1 276 ? -10.251 -26.086 27.939 1.00 25.02 277 ALA B N 1
ATOM 4554 C CA . ALA B 1 276 ? -11.185 -26.759 27.043 1.00 27.52 277 ALA B CA 1
ATOM 4555 C C . ALA B 1 276 ? -12.590 -26.744 27.633 1.00 25.57 277 ALA B C 1
ATOM 4556 O O . ALA B 1 276 ? -13.576 -26.554 26.920 1.00 20.26 277 ALA B O 1
ATOM 4558 N N . ILE B 1 277 ? -12.680 -26.945 28.943 1.00 23.19 278 ILE B N 1
ATOM 4559 C CA . ILE B 1 277 ? -13.970 -26.945 29.613 1.00 23.02 278 ILE B CA 1
ATOM 4560 C C . ILE B 1 277 ? -14.587 -25.547 29.628 1.00 23.03 278 ILE B C 1
ATOM 4561 O O . ILE B 1 277 ? -15.800 -25.393 29.452 1.00 20.01 278 ILE B O 1
ATOM 4566 N N . LEU B 1 278 ? -13.755 -24.532 29.842 1.00 22.43 279 LEU B N 1
ATOM 4567 C CA . LEU B 1 278 ? -14.246 -23.158 29.872 1.00 21.64 279 LEU B CA 1
ATOM 4568 C C . LEU B 1 278 ? -14.623 -22.706 28.467 1.00 20.02 279 LEU B C 1
ATOM 4569 O O . LEU B 1 278 ? -15.473 -21.830 28.294 1.00 22.83 279 LEU B O 1
ATOM 4574 N N . SER B 1 279 ? -13.992 -23.309 27.466 1.00 19.50 280 SER B N 1
ATOM 4575 C CA . SER B 1 279 ? -14.308 -22.992 26.080 1.00 20.33 280 SER B CA 1
ATOM 4576 C C . SER B 1 279 ? -15.674 -23.605 25.791 1.00 21.93 280 SER B C 1
ATOM 4577 O O . SER B 1 279 ? -16.466 -23.051 25.030 1.00 17.13 280 SER B O 1
ATOM 4580 N N . ALA B 1 280 ? -15.941 -24.759 26.403 1.00 20.59 281 ALA B N 1
ATOM 4581 C CA . ALA B 1 280 ? -17.228 -25.429 26.239 1.00 17.90 281 ALA B CA 1
ATOM 4582 C C . ALA B 1 280 ? -18.281 -24.569 26.931 1.00 18.13 281 ALA B C 1
ATOM 4583 O O . ALA B 1 280 ? -19.430 -24.500 26.495 1.00 18.30 281 ALA B O 1
ATOM 4585 N N . ALA B 1 281 ? -17.881 -23.915 28.020 1.00 17.71 282 ALA B N 1
ATOM 4586 C CA . ALA B 1 281 ? -18.791 -23.041 28.752 1.00 17.82 282 ALA B CA 1
ATOM 4587 C C . ALA B 1 281 ? -19.105 -21.836 27.869 1.00 19.88 282 ALA B C 1
ATOM 4588 O O . ALA B 1 281 ? -20.253 -21.405 27.785 1.00 17.69 282 ALA B O 1
ATOM 4590 N N . MET B 1 282 ? -18.080 -21.290 27.219 1.00 18.77 283 MET B N 1
ATOM 4591 C CA . MET B 1 282 ? -18.283 -20.154 26.321 1.00 21.54 283 MET B CA 1
ATOM 4592 C C . MET B 1 282 ? -19.257 -20.568 25.226 1.00 21.48 283 MET B C 1
ATOM 4593 O O . MET B 1 282 ? -20.119 -19.790 24.820 1.00 20.87 283 MET B O 1
ATOM 4598 N N . MET B 1 283 ? -19.102 -21.797 24.743 1.00 18.41 284 MET B N 1
ATOM 4599 C CA . MET B 1 283 ? -19.972 -22.316 23.697 1.00 19.76 284 MET B CA 1
ATOM 4600 C C . MET B 1 283 ? -21.427 -22.383 24.173 1.00 19.88 284 MET B C 1
ATOM 4601 O O . MET B 1 283 ? -22.348 -22.022 23.436 1.00 17.78 284 MET B O 1
ATOM 4606 N N . LEU B 1 284 ? -21.635 -22.846 25.403 1.00 18.74 285 LEU B N 1
ATOM 4607 C CA . LEU B 1 284 ? -22.984 -22.940 25.946 1.00 23.03 285 LEU B CA 1
ATOM 4608 C C . LEU B 1 284 ? -23.623 -21.559 26.013 1.00 24.24 285 LEU B C 1
ATOM 4609 O O . LEU B 1 284 ? -24.795 -21.386 25.669 1.00 24.54 285 LEU B O 1
ATOM 4614 N N . ASP B 1 285 ? -22.848 -20.578 26.462 1.00 25.34 286 ASP B N 1
ATOM 4615 C CA . ASP B 1 285 ? -23.337 -19.209 26.555 1.00 25.17 286 ASP B CA 1
ATOM 4616 C C . ASP B 1 285 ? -23.762 -18.771 25.155 1.00 24.66 286 ASP B C 1
ATOM 4617 O O . ASP B 1 285 ? -24.839 -18.206 24.963 1.00 27.23 286 ASP B O 1
ATOM 4622 N N . TYR B 1 286 ? -22.905 -19.052 24.179 1.00 23.45 287 TYR B N 1
ATOM 4623 C CA . TYR B 1 286 ? -23.165 -18.712 22.784 1.00 24.29 287 TYR B CA 1
ATOM 4624 C C . TYR B 1 286 ? -24.442 -19.363 22.264 1.00 24.43 287 TYR B C 1
ATOM 4625 O O . TYR B 1 286 ? -25.159 -18.779 21.449 1.00 23.98 287 TYR B O 1
ATOM 4634 N N . LEU B 1 287 ? -24.718 -20.577 22.727 1.00 22.71 288 LEU B N 1
ATOM 4635 C CA . LEU B 1 287 ? -25.908 -21.302 22.296 1.00 23.16 288 LEU B CA 1
ATOM 4636 C C . LEU B 1 287 ? -27.177 -20.830 22.992 1.00 23.40 288 LEU B C 1
ATOM 4637 O O . LEU B 1 287 ? -28.282 -21.200 22.594 1.00 27.31 288 LEU B O 1
ATOM 4642 N N . GLY B 1 288 ? -27.018 -20.016 24.029 1.00 27.09 289 GLY B N 1
ATOM 4643 C CA . GLY B 1 288 ? -28.169 -19.516 24.756 1.00 26.15 289 GLY B CA 1
ATOM 4644 C C . GLY B 1 288 ? -28.423 -20.231 26.070 1.00 33.04 289 GLY B C 1
ATOM 4645 O O . GLY B 1 288 ? -29.459 -20.021 26.702 1.00 35.52 289 GLY B O 1
ATOM 4646 N N . GLU B 1 289 ? -27.487 -21.084 26.483 1.00 29.43 290 GLU B N 1
ATOM 4647 C CA . GLU B 1 289 ? -27.621 -21.818 27.737 1.00 29.46 290 GLU B CA 1
ATOM 4648 C C . GLU B 1 289 ? -26.702 -21.195 28.783 1.00 28.33 290 GLU B C 1
ATOM 4649 O O . GLU B 1 289 ? -25.784 -21.843 29.284 1.00 27.40 290 GLU B O 1
ATOM 4655 N N . LYS B 1 290 ? -26.963 -19.931 29.104 1.00 30.27 291 LYS B N 1
ATOM 4656 C CA . LYS B 1 290 ? -26.163 -19.190 30.072 1.00 33.68 291 LYS B CA 1
ATOM 4657 C C . LYS B 1 290 ? -26.105 -19.832 31.454 1.00 31.89 291 LYS B C 1
ATOM 4658 O O . LYS B 1 290 ? -25.044 -19.886 32.077 1.00 27.64 291 LYS B O 1
ATOM 4664 N N . GLU B 1 291 ? -27.246 -20.305 31.939 1.00 29.67 292 GLU B N 1
ATOM 4665 C CA . GLU B 1 291 ? -27.291 -20.934 33.251 1.00 35.49 292 GLU B CA 1
ATOM 4666 C C . GLU B 1 291 ? -26.363 -22.140 33.291 1.00 31.82 292 GLU B C 1
ATOM 4667 O O . GLU B 1 291 ? -25.581 -22.302 34.232 1.00 34.49 292 GLU B O 1
ATOM 4673 N N . ALA B 1 292 ? -26.447 -22.979 32.264 1.00 30.27 293 ALA B N 1
ATOM 4674 C CA . ALA B 1 292 ? -25.609 -24.169 32.179 1.00 29.03 293 ALA B CA 1
ATOM 4675 C C . ALA B 1 292 ? -24.144 -23.757 32.131 1.00 26.79 293 ALA B C 1
ATOM 4676 O O . ALA B 1 292 ? -23.286 -24.399 32.737 1.00 25.99 293 ALA B O 1
ATOM 4678 N N . ALA B 1 293 ? -23.865 -22.680 31.403 1.00 26.57 294 ALA B N 1
ATOM 4679 C CA . ALA B 1 293 ? -22.504 -22.180 31.280 1.00 25.48 294 ALA B CA 1
ATOM 4680 C C . ALA B 1 293 ? -21.982 -21.732 32.641 1.00 23.86 294 ALA B C 1
ATOM 4681 O O . ALA B 1 293 ? -20.830 -21.986 32.985 1.00 25.67 294 ALA B O 1
ATOM 4683 N N . LYS B 1 294 ? -22.832 -21.066 33.420 1.00 28.33 295 LYS B N 1
ATOM 4684 C CA . LYS B 1 294 ? -22.424 -20.592 34.736 1.00 30.50 295 LYS B CA 1
ATOM 4685 C C . LYS B 1 294 ? -22.144 -21.760 35.675 1.00 31.64 295 LYS B C 1
ATOM 4686 O O . LYS B 1 294 ? -21.206 -21.704 36.470 1.00 31.23 295 LYS B O 1
ATOM 4692 N N . ARG B 1 295 ? -22.950 -22.810 35.585 1.00 31.57 296 ARG B N 1
ATOM 4693 C CA . ARG B 1 295 ? -22.757 -23.978 36.434 1.00 33.18 296 ARG B CA 1
ATOM 4694 C C . ARG B 1 295 ? -21.432 -24.655 36.108 1.00 30.95 296 ARG B C 1
ATOM 4695 O O . ARG B 1 295 ? -20.686 -25.037 37.007 1.00 29.34 296 ARG B O 1
ATOM 4703 N N . VAL B 1 296 ? -21.143 -24.802 34.818 1.00 27.06 297 VAL B N 1
ATOM 4704 C CA . VAL B 1 296 ? -19.895 -25.420 34.393 1.00 24.96 297 VAL B CA 1
ATOM 4705 C C . VAL B 1 296 ? -18.717 -24.633 34.953 1.00 26.62 297 VAL B C 1
ATOM 4706 O O . VAL B 1 296 ? -17.790 -25.203 35.531 1.00 26.32 297 VAL B O 1
ATOM 4710 N N . GLU B 1 297 ? -18.764 -23.318 34.778 1.00 25.44 298 GLU B N 1
ATOM 4711 C CA . GLU B 1 297 ? -17.705 -22.442 35.259 1.00 27.85 298 GLU B CA 1
ATOM 4712 C C . GLU B 1 297 ? -17.548 -22.539 36.777 1.00 28.87 298 GLU B C 1
ATOM 4713 O O . GLU B 1 297 ? -16.430 -22.596 37.295 1.00 25.80 298 GLU B O 1
ATOM 4719 N N . LYS B 1 298 ? -18.673 -22.555 37.481 1.00 30.94 299 LYS B N 1
ATOM 4720 C CA . LYS B 1 298 ? -18.645 -22.675 38.933 1.00 32.05 299 LYS B CA 1
ATOM 4721 C C . LYS B 1 298 ? -17.988 -23.982 39.361 1.00 31.16 299 LYS B C 1
ATOM 4722 O O . LYS B 1 298 ? -17.113 -24.006 40.218 1.00 33.43 299 LYS B O 1
ATOM 4728 N N . ALA B 1 299 ? -18.414 -25.075 38.723 1.00 32.34 300 ALA B N 1
ATOM 4729 C CA . ALA B 1 299 ? -17.862 -26.395 39.014 1.00 31.39 300 ALA B CA 1
ATOM 4730 C C . ALA B 1 299 ? -16.349 -26.395 38.826 1.00 33.75 300 ALA B C 1
ATOM 4731 O O . ALA B 1 299 ? -15.614 -26.973 39.627 1.00 33.55 300 ALA B O 1
ATOM 4733 N N . VAL B 1 300 ? -15.885 -25.746 37.761 1.00 31.07 301 VAL B N 1
ATOM 4734 C CA . VAL B 1 300 ? -14.455 -25.671 37.482 1.00 32.27 301 VAL B CA 1
ATOM 4735 C C . VAL B 1 300 ? -13.734 -24.924 38.601 1.00 31.33 301 VAL B C 1
ATOM 4736 O O . VAL B 1 300 ? -12.667 -25.339 39.054 1.00 35.11 301 VAL B O 1
ATOM 4740 N N . ASP B 1 301 ? -14.318 -23.816 39.042 1.00 33.87 302 ASP B N 1
ATOM 4741 C CA . ASP B 1 301 ? -13.725 -23.024 40.109 1.00 33.01 302 ASP B CA 1
ATOM 4742 C C . ASP B 1 301 ? -13.643 -23.829 41.404 1.00 36.02 302 ASP B C 1
ATOM 4743 O O . ASP B 1 301 ? -12.607 -23.838 42.070 1.00 38.09 302 ASP B O 1
ATOM 4748 N N . LEU B 1 302 ? -14.734 -24.504 41.752 1.00 35.19 303 LEU B N 1
ATOM 4749 C CA . LEU B 1 302 ? -14.774 -25.312 42.967 1.00 37.19 303 LEU B CA 1
ATOM 4750 C C . LEU B 1 302 ? -13.605 -26.286 43.027 1.00 37.59 303 LEU B C 1
ATOM 4751 O O . LEU B 1 302 ? -12.938 -26.403 44.057 1.00 40.12 303 LEU B O 1
ATOM 4756 N N . VAL B 1 303 ? -13.351 -26.976 41.920 1.00 35.71 304 VAL B N 1
ATOM 4757 C CA . VAL B 1 303 ? -12.259 -27.939 41.860 1.00 36.31 304 VAL B CA 1
ATOM 4758 C C . VAL B 1 303 ? -10.895 -27.257 41.908 1.00 38.67 304 VAL B C 1
ATOM 4759 O O . VAL B 1 303 ? -9.988 -27.720 42.598 1.00 41.75 304 VAL B O 1
ATOM 4763 N N . LEU B 1 304 ? -10.748 -26.160 41.173 1.00 37.58 305 LEU B N 1
ATOM 4764 C CA . LEU B 1 304 ? -9.484 -25.433 41.152 1.00 39.28 305 LEU B CA 1
ATOM 4765 C C . LEU B 1 304 ? -9.134 -24.928 42.548 1.00 41.54 305 LEU B C 1
ATOM 4766 O O . LEU B 1 304 ? -7.962 -24.858 42.920 1.00 38.63 305 LEU B O 1
ATOM 4771 N N . GLU B 1 305 ? -10.162 -24.581 43.314 1.00 39.73 306 GLU B N 1
ATOM 4772 C CA . GLU B 1 305 ? -9.978 -24.071 44.664 1.00 46.36 306 GLU B CA 1
ATOM 4773 C C . GLU B 1 305 ? -9.691 -25.172 45.676 1.00 50.33 306 GLU B C 1
ATOM 4774 O O . GLU B 1 305 ? -8.620 -25.205 46.279 1.00 52.28 306 GLU B O 1
ATOM 4780 N N . ARG B 1 306 ? -10.651 -26.073 45.855 1.00 55.44 307 ARG B N 1
ATOM 4781 C CA . ARG B 1 306 ? -10.511 -27.160 46.818 1.00 58.43 307 ARG B CA 1
ATOM 4782 C C . ARG B 1 306 ? -10.044 -28.483 46.220 1.00 59.93 307 ARG B C 1
ATOM 4783 O O . ARG B 1 306 ? -9.036 -29.046 46.653 1.00 61.80 307 ARG B O 1
ATOM 4791 N N . GLY B 1 307 ? -10.782 -28.974 45.229 1.00 61.72 308 GLY B N 1
ATOM 4792 C CA . GLY B 1 307 ? -10.455 -30.240 44.594 1.00 60.03 308 GLY B CA 1
ATOM 4793 C C . GLY B 1 307 ? -9.014 -30.418 44.153 1.00 59.16 308 GLY B C 1
ATOM 4794 O O . GLY B 1 307 ? -8.183 -29.527 44.342 1.00 58.71 308 GLY B O 1
ATOM 4795 N N . PRO B 1 308 ? -8.688 -31.577 43.557 1.00 58.34 309 PRO B N 1
ATOM 4796 C CA . PRO B 1 308 ? -7.343 -31.902 43.074 1.00 58.00 309 PRO B CA 1
ATOM 4797 C C . PRO B 1 308 ? -6.802 -30.839 42.121 1.00 57.79 309 PRO B C 1
ATOM 4798 O O . PRO B 1 308 ? -7.492 -29.873 41.798 1.00 58.27 309 PRO B O 1
ATOM 4802 N N . ARG B 1 309 ? -5.567 -31.025 41.668 1.00 53.62 310 ARG B N 1
ATOM 4803 C CA . ARG B 1 309 ? -4.951 -30.070 40.755 1.00 53.73 310 ARG B CA 1
ATOM 4804 C C . ARG B 1 309 ? -3.928 -30.755 39.855 1.00 54.01 310 ARG B C 1
ATOM 4805 O O . ARG B 1 309 ? -3.100 -31.538 40.321 1.00 54.73 310 ARG B O 1
ATOM 4813 N N . THR B 1 310 ? -3.994 -30.448 38.565 1.00 55.57 311 THR B N 1
ATOM 4814 C CA . THR B 1 310 ? -3.069 -31.021 37.597 1.00 55.48 311 THR B CA 1
ATOM 4815 C C . THR B 1 310 ? -1.671 -30.440 37.788 1.00 55.12 311 THR B C 1
ATOM 4816 O O . THR B 1 310 ? -1.507 -29.376 38.385 1.00 54.75 311 THR B O 1
ATOM 4820 N N . PRO B 1 311 ? -0.643 -31.136 37.277 1.00 57.33 312 PRO B N 1
ATOM 4821 C CA . PRO B 1 311 ? 0.755 -30.711 37.381 1.00 56.81 312 PRO B CA 1
ATOM 4822 C C . PRO B 1 311 ? 1.000 -29.223 37.141 1.00 57.31 312 PRO B C 1
ATOM 4823 O O . PRO B 1 311 ? 1.669 -28.567 37.938 1.00 57.41 312 PRO B O 1
ATOM 4827 N N . ASP B 1 312 ? 0.459 -28.694 36.048 1.00 56.02 313 ASP B N 1
ATOM 4828 C CA . ASP B 1 312 ? 0.640 -27.285 35.712 1.00 55.49 313 ASP B CA 1
ATOM 4829 C C . ASP B 1 312 ? 0.235 -26.355 36.850 1.00 55.74 313 ASP B C 1
ATOM 4830 O O . ASP B 1 312 ? 0.603 -25.180 36.858 1.00 55.59 313 ASP B O 1
ATOM 4835 N N . LEU B 1 313 ? -0.525 -26.879 37.805 1.00 55.96 314 LEU B N 1
ATOM 4836 C CA . LEU B 1 313 ? -0.972 -26.083 38.941 1.00 58.23 314 LEU B CA 1
ATOM 4837 C C . LEU B 1 313 ? -0.393 -26.601 40.257 1.00 60.23 314 LEU B C 1
ATOM 4838 O O . LEU B 1 313 ? -1.067 -26.597 41.288 1.00 58.58 314 LEU B O 1
ATOM 4843 N N . GLY B 1 314 ? 0.859 -27.045 40.210 1.00 61.55 315 GLY B N 1
ATOM 4844 C CA . GLY B 1 314 ? 1.513 -27.553 41.403 1.00 63.92 315 GLY B CA 1
ATOM 4845 C C . GLY B 1 314 ? 1.108 -28.966 41.779 1.00 64.61 315 GLY B C 1
ATOM 4846 O O . GLY B 1 314 ? 1.928 -29.744 42.270 1.00 66.23 315 GLY B O 1
ATOM 4847 N N . GLY B 1 315 ? -0.158 -29.303 41.552 1.00 63.08 316 GLY B N 1
ATOM 4848 C CA . GLY B 1 315 ? -0.639 -30.631 41.886 1.00 60.20 316 GLY B CA 1
ATOM 4849 C C . GLY B 1 315 ? -0.031 -31.728 41.032 1.00 59.58 316 GLY B C 1
ATOM 4850 O O . GLY B 1 315 ? 0.945 -31.504 40.315 1.00 57.68 316 GLY B O 1
ATOM 4851 N N . ASP B 1 316 ? -0.611 -32.922 41.116 1.00 60.17 317 ASP B N 1
ATOM 4852 C CA . ASP B 1 316 ? -0.136 -34.067 40.348 1.00 60.37 317 ASP B CA 1
ATOM 4853 C C . ASP B 1 316 ? -1.314 -34.869 39.808 1.00 59.37 317 ASP B C 1
ATOM 4854 O O . ASP B 1 316 ? -1.139 -35.961 39.266 1.00 59.58 317 ASP B O 1
ATOM 4859 N N . ALA B 1 317 ? -2.516 -34.321 39.962 1.00 57.35 318 ALA B N 1
ATOM 4860 C CA . ALA B 1 317 ? -3.725 -34.985 39.492 1.00 54.70 318 ALA B CA 1
ATOM 4861 C C . ALA B 1 317 ? -3.682 -35.162 37.978 1.00 50.64 318 ALA B C 1
ATOM 4862 O O . ALA B 1 317 ? -3.042 -34.382 37.272 1.00 51.69 318 ALA B O 1
ATOM 4864 N N . THR B 1 318 ? -4.360 -36.192 37.484 1.00 47.08 319 THR B N 1
ATOM 4865 C CA . THR B 1 318 ? -4.396 -36.458 36.052 1.00 45.49 319 THR B CA 1
ATOM 4866 C C . THR B 1 318 ? -5.600 -35.771 35.420 1.00 44.94 319 THR B C 1
ATOM 4867 O O . THR B 1 318 ? -6.549 -35.401 36.113 1.00 40.39 319 THR B O 1
ATOM 4871 N N . THR B 1 319 ? -5.551 -35.607 34.101 1.00 45.00 320 THR B N 1
ATOM 4872 C CA . THR B 1 319 ? -6.632 -34.971 33.355 1.00 43.94 320 THR B CA 1
ATOM 4873 C C . THR B 1 319 ? -7.960 -35.644 33.678 1.00 42.13 320 THR B C 1
ATOM 4874 O O . THR B 1 319 ? -8.963 -34.983 33.944 1.00 43.03 320 THR B O 1
ATOM 4878 N N . GLU B 1 320 ? -7.951 -36.971 33.659 1.00 44.90 321 GLU B N 1
ATOM 4879 C CA . GLU B 1 320 ? -9.147 -37.751 33.936 1.00 42.56 321 GLU B CA 1
ATOM 4880 C C . GLU B 1 320 ? -9.674 -37.557 35.355 1.00 41.46 321 GLU B C 1
ATOM 4881 O O . GLU B 1 320 ? -10.883 -37.536 35.575 1.00 40.00 321 GLU B O 1
ATOM 4887 N N . ALA B 1 321 ? -8.767 -37.421 36.318 1.00 43.29 322 ALA B N 1
ATOM 4888 C CA . ALA B 1 321 ? -9.165 -37.226 37.709 1.00 43.80 322 ALA B CA 1
ATOM 4889 C C . ALA B 1 321 ? -9.792 -35.844 37.882 1.00 41.27 322 ALA B C 1
ATOM 4890 O O . ALA B 1 321 ? -10.865 -35.704 38.474 1.00 38.89 322 ALA B O 1
ATOM 4892 N N . PHE B 1 322 ? -9.113 -34.830 37.356 1.00 41.27 323 PHE B N 1
ATOM 4893 C CA . PHE B 1 322 ? -9.589 -33.453 37.439 1.00 40.12 323 PHE B CA 1
ATOM 4894 C C . PHE B 1 322 ? -10.982 -33.358 36.828 1.00 37.57 323 PHE B C 1
ATOM 4895 O O . PHE B 1 322 ? -11.890 -32.757 37.403 1.00 35.43 323 PHE B O 1
ATOM 4903 N N . THR B 1 323 ? -11.138 -33.962 35.655 1.00 40.06 324 THR B N 1
ATOM 4904 C CA . THR B 1 323 ? -12.407 -33.960 34.940 1.00 38.15 324 THR B CA 1
ATOM 4905 C C . THR B 1 323 ? -13.513 -34.599 35.772 1.00 38.59 324 THR B C 1
ATOM 4906 O O . THR B 1 323 ? -14.628 -34.079 35.844 1.00 35.06 324 THR B O 1
ATOM 4910 N N . GLU B 1 324 ? -13.200 -35.729 36.399 1.00 40.66 325 GLU B N 1
ATOM 4911 C CA . GLU B 1 324 ? -14.175 -36.436 37.218 1.00 37.76 325 GLU B CA 1
ATOM 4912 C C . GLU B 1 324 ? -14.700 -35.515 38.313 1.00 35.42 325 GLU B C 1
ATOM 4913 O O . GLU B 1 324 ? -15.906 -35.431 38.543 1.00 36.44 325 GLU B O 1
ATOM 4919 N N . ALA B 1 325 ? -13.783 -34.826 38.983 1.00 35.52 326 ALA B N 1
ATOM 4920 C CA . ALA B 1 325 ? -14.140 -33.901 40.054 1.00 33.05 326 ALA B CA 1
ATOM 4921 C C . ALA B 1 325 ? -15.121 -32.854 39.540 1.00 32.27 326 ALA B C 1
ATOM 4922 O O . ALA B 1 325 ? -16.145 -32.588 40.169 1.00 31.83 326 ALA B O 1
ATOM 4924 N N . VAL B 1 326 ? -14.801 -32.262 38.393 1.00 33.82 327 VAL B N 1
ATOM 4925 C CA . VAL B 1 326 ? -15.662 -31.248 37.798 1.00 30.61 327 VAL B CA 1
ATOM 4926 C C . VAL B 1 326 ? -17.048 -31.824 37.540 1.00 31.08 327 VAL B C 1
ATOM 4927 O O . VAL B 1 326 ? -18.061 -31.202 37.866 1.00 29.46 327 VAL B O 1
ATOM 4931 N N . VAL B 1 327 ? -17.090 -33.017 36.954 1.00 31.86 328 VAL B N 1
ATOM 4932 C CA . VAL B 1 327 ? -18.359 -33.667 36.667 1.00 35.90 328 VAL B CA 1
ATOM 4933 C C . VAL B 1 327 ? -19.136 -33.841 37.965 1.00 38.48 328 VAL B C 1
ATOM 4934 O O . VAL B 1 327 ? -20.313 -33.491 38.048 1.00 38.60 328 VAL B O 1
ATOM 4938 N N . GLU B 1 328 ? -18.465 -34.379 38.979 1.00 40.48 329 GLU B N 1
ATOM 4939 C CA . GLU B 1 328 ? -19.085 -34.596 40.281 1.00 41.29 329 GLU B CA 1
ATOM 4940 C C . GLU B 1 328 ? -19.550 -33.266 40.862 1.00 40.61 329 GLU B C 1
ATOM 4941 O O . GLU B 1 328 ? -20.696 -33.129 41.294 1.00 36.60 329 GLU B O 1
ATOM 4947 N N . ALA B 1 329 ? -18.648 -32.288 40.867 1.00 39.30 330 ALA B N 1
ATOM 4948 C CA . ALA B 1 329 ? -18.957 -30.965 41.388 1.00 41.31 330 ALA B CA 1
ATOM 4949 C C . ALA B 1 329 ? -20.131 -30.363 40.625 1.00 43.17 330 ALA B C 1
ATOM 4950 O O . ALA B 1 329 ? -21.035 -29.775 41.218 1.00 46.23 330 ALA B O 1
ATOM 4952 N N . LEU B 1 330 ? -20.115 -30.514 39.306 1.00 43.64 331 LEU B N 1
ATOM 4953 C CA . LEU B 1 330 ? -21.184 -29.986 38.470 1.00 43.03 331 LEU B CA 1
ATOM 4954 C C . LEU B 1 330 ? -22.515 -30.627 38.843 1.00 45.26 331 LEU B C 1
ATOM 4955 O O . LEU B 1 330 ? -23.557 -29.972 38.827 1.00 44.21 331 LEU B O 1
ATOM 4960 N N . LYS B 1 331 ? -22.474 -31.912 39.182 1.00 46.93 332 LYS B N 1
ATOM 4961 C CA . LYS B 1 331 ? -23.676 -32.648 39.555 1.00 46.87 332 LYS B CA 1
ATOM 4962 C C . LYS B 1 331 ? -24.212 -32.175 40.901 1.00 48.47 332 LYS B C 1
ATOM 4963 O O . LYS B 1 331 ? -25.413 -32.248 41.158 1.00 51.35 332 LYS B O 1
ATOM 4969 N N . SER B 1 332 ? -23.317 -31.700 41.760 1.00 51.69 333 SER B N 1
ATOM 4970 C CA . SER B 1 332 ? -23.713 -31.225 43.080 1.00 54.00 333 SER B CA 1
ATOM 4971 C C . SER B 1 332 ? -24.231 -29.790 43.035 1.00 56.15 333 SER B C 1
ATOM 4972 O O . SER B 1 332 ? -24.687 -29.257 44.047 1.00 57.41 333 SER B O 1
ATOM 4975 N N . LEU B 1 333 ? -24.160 -29.171 41.860 1.00 58.46 334 LEU B N 1
ATOM 4976 C CA . LEU B 1 333 ? -24.626 -27.799 41.680 1.00 59.49 334 LEU B CA 1
ATOM 4977 C C . LEU B 1 333 ? -25.938 -27.765 40.902 1.00 62.49 334 LEU B C 1
ATOM 4978 O O . LEU B 1 333 ? -26.468 -28.855 40.593 1.00 64.15 334 LEU B O 1
#

Solvent-accessible surface area: 26275 Å² total; per-residue (Å²): 97,47,70,0,0,0,0,44,8,0,6,10,0,81,32,0,1,49,4,0,78,77,0,0,84,20,22,65,41,78,29,85,34,23,78,13,98,1,1,50,55,13,25,108,206,146,54,37,0,7,13,104,93,4,0,96,62,0,91,55,10,87,0,0,0,4,1,3,33,25,100,43,123,179,185,43,121,56,30,82,37,1,29,140,61,1,62,125,107,24,36,1,18,3,5,8,37,33,6,72,27,26,44,17,86,68,20,80,103,48,4,58,0,8,2,0,28,6,9,8,33,25,56,58,71,40,106,26,52,115,138,160,69,46,0,28,4,28,38,16,10,4,90,108,2,0,66,31,0,0,78,14,0,0,132,44,0,64,43,47,126,109,70,16,0,20,0,0,14,8,21,89,72,31,82,71,2,12,8,10,0,20,91,9,0,93,94,7,13,152,100,23,106,118,8,77,34,87,62,19,53,1,20,61,0,0,15,38,0,19,82,123,0,80,39,1,3,0,0,0,0,7,30,66,18,1,15,6,0,8,9,0,0,5,5,13,16,32,12,35,42,24,16,11,10,0,2,36,9,112,120,7,0,1,1,11,7,47,32,44,4,41,75,133,58,37,71,134,22,55,4,13,0,0,0,0,0,6,0,0,9,33,0,0,72,75,27,57,43,99,125,9,8,110,66,0,38,110,0,0,39,63,5,0,110,191,22,55,63,0,56,84,20,78,24,140,16,64,10,94,38,0,1,63,21,0,16,110,15,0,131,102,79,82,49,82,0,0,2,0,43,9,1,22,9,0,78,35,4,1,38,6,0,68,84,0,0,86,21,11,67,35,82,30,86,61,31,83,0,87,1,1,74,69,15,26,117,192,156,50,38,0,8,19,108,98,3,1,102,53,0,89,56,9,87,0,0,0,4,0,4,36,104,119,127,58,56,76,31,2,33,121,47,2,55,114,105,18,38,1,24,4,5,8,32,31,6,61,23,22,49,10,121,68,20,86,111,57,2,58,1,10,2,0,25,10,8,6,31,23,55,61,60,45,99,34,74,105,135,159,68,46,0,27,5,25,38,19,13,4,96,109,1,3,61,34,2,0,85,17,0,0,134,44,0,61,70,43,129,114,69,16,0,14,0,0,13,12,19,88,76,39,82,72,2,11,9,11,3,19,93,8,0,93,93,8,13,145,99,16,119,126,9,75,38,82,65,19,38,4,17,56,0,0,30,49,0,7,86,112,0,70,93,0,1,0,0,0,0,8,34,70,30,1,22,5,0,8,10,0,0,5,6,5,12,31,9,33,27,10,13,10,8,0,1,37,9,111,115,4,0,0,2,19,4,40,42,45,8,83,139,20,72,129,14,47,12,12,0,0,0,0,0,5,0,1,9,34,0,0,64,72,28,44,43,100,138,5,8,130,80,0,30,110,0,0,33,33,4,0,107,166,20,70,51,0,49,83,37,80,28,126,14,62,6,131,44,0,1,70,18,0,15,95,10,1,138,85,82